Protein AF-A0A9D9MCK6-F1 (afdb_monomer_lite)

Foldseek 3Di:
DDDDDDDDDDDPDDPDPQQAAPEEFEEEEEEELLQQPLHLVVLLQQLQSLVRHHYNYDYHYYHQAALVVLVVDPVSLCVLQPLDPVRQGQEYEYEGGQQLLLVCLVPVPVSVVNLVSLLVSLVSNCVRRVNYAYEYEQHAFFPPPCSVPQVDRVSSLVSSVSSRVVSCVSNVHHYLSLRQLVVQCCVVPVVDDQDDPNRGHGDNLSSLLSSLSVSCVVPLDQGDLRRDPPPDDSVSSVVSNVSSCCVQQVVDPCRSPDLQQLLCPPPDQLFEEEEEEAPPDDPQLVLLSVVVVVLVVVVCRNVNHYYHYDPAQLVPPQPLRGQEYEYQHAADQDPNSLVNVLVCFVVFHAYEYEAHNLADDPVSPRQSSCVQSQVKHWDDKAPDFAKAKKAFPDCVDQLNVPAPRIDIFGTDIATDIPDPSVVRPQKDQGMWGDQVCPQPHDPGTDHDDTGRQWMHRNVTLYIYGNGGTHNCRPVDPSSSSSVVSSVQSSQCPGPVHGSVD

Radius of gyration: 28.47 Å; chains: 1; bounding box: 63×87×78 Å

pLDDT: mean 90.1, std 16.11, range [26.8, 98.94]

Structure (mmCIF, N/CA/C/O backbone):
data_AF-A0A9D9MCK6-F1
#
_entry.id   AF-A0A9D9MCK6-F1
#
loop_
_atom_site.group_PDB
_atom_site.id
_atom_site.type_symbol
_atom_site.label_atom_id
_atom_site.label_alt_id
_atom_site.label_comp_id
_atom_site.label_asym_id
_atom_site.label_entity_id
_atom_site.label_seq_id
_atom_site.pdbx_PDB_ins_code
_atom_site.Cartn_x
_atom_site.Cartn_y
_atom_site.Cartn_z
_atom_site.occupancy
_atom_site.B_iso_or_equiv
_atom_site.auth_seq_id
_atom_site.auth_comp_id
_atom_site.auth_asym_id
_atom_site.auth_atom_id
_atom_site.pdbx_PDB_model_num
ATOM 1 N N . MET A 1 1 ? -14.155 69.354 -13.803 1.00 40.94 1 MET A N 1
ATOM 2 C CA . MET A 1 1 ? -14.872 68.060 -13.844 1.00 40.94 1 MET A CA 1
ATOM 3 C C . MET A 1 1 ? -14.444 67.280 -15.082 1.00 40.94 1 MET A C 1
ATOM 5 O O . MET A 1 1 ? -14.839 67.640 -16.179 1.00 40.94 1 MET A O 1
ATOM 9 N N . ARG A 1 2 ? -13.626 66.236 -14.925 1.00 29.62 2 ARG A N 1
ATOM 10 C CA . ARG A 1 2 ? -13.443 65.170 -15.923 1.00 29.62 2 ARG A CA 1
ATOM 11 C C . ARG A 1 2 ? -13.415 63.855 -15.147 1.00 29.62 2 ARG A C 1
ATOM 13 O O . ARG A 1 2 ? -12.536 63.661 -14.316 1.00 29.62 2 ARG A O 1
ATOM 20 N N . ARG A 1 3 ? -14.448 63.033 -15.335 1.00 33.41 3 ARG A N 1
ATOM 21 C CA . ARG A 1 3 ? -14.571 61.690 -14.758 1.00 33.41 3 ARG A CA 1
ATOM 22 C C . ARG A 1 3 ? -13.851 60.720 -15.693 1.00 33.41 3 ARG A C 1
ATOM 24 O O . ARG A 1 3 ? -14.194 60.675 -16.869 1.00 33.41 3 ARG A O 1
ATOM 31 N N . TYR A 1 4 ? -12.888 59.965 -15.177 1.00 26.80 4 TYR A N 1
ATOM 32 C CA . TYR A 1 4 ? -12.353 58.791 -15.861 1.00 26.80 4 TYR A CA 1
ATOM 33 C C . TYR A 1 4 ? -13.128 57.567 -15.371 1.00 26.80 4 TYR A C 1
ATOM 35 O O . TYR A 1 4 ? -13.188 57.307 -14.172 1.00 26.80 4 TYR A O 1
ATOM 43 N N . VAL A 1 5 ? -13.765 56.860 -16.303 1.00 33.62 5 VAL A N 1
ATOM 44 C CA . VAL A 1 5 ? -14.380 55.547 -16.084 1.00 33.62 5 VAL A CA 1
ATOM 45 C C . VAL A 1 5 ? -13.319 54.513 -16.444 1.00 33.62 5 VAL A C 1
ATOM 47 O O . VAL A 1 5 ? -12.874 54.471 -17.588 1.00 33.62 5 VAL A O 1
ATOM 50 N N . VAL A 1 6 ? -12.887 53.714 -15.470 1.00 27.69 6 VAL A N 1
ATOM 51 C CA . VAL A 1 6 ? -12.003 52.565 -15.696 1.00 27.69 6 VAL A CA 1
ATOM 52 C C . VAL A 1 6 ? -12.886 51.338 -15.908 1.00 27.69 6 VAL A C 1
ATOM 54 O O . VAL A 1 6 ? -13.620 50.942 -15.007 1.00 27.69 6 VAL A O 1
ATOM 57 N N . PHE A 1 7 ? -12.830 50.750 -17.103 1.00 28.83 7 PHE A N 1
ATOM 58 C CA . PHE A 1 7 ? -13.370 49.419 -17.375 1.00 28.83 7 PHE A CA 1
ATOM 59 C C . PHE A 1 7 ? -12.351 48.375 -16.903 1.00 28.83 7 PHE A C 1
ATOM 61 O O . PHE A 1 7 ? -11.261 48.281 -17.465 1.00 28.83 7 PHE A O 1
ATOM 68 N N . LEU A 1 8 ? -12.699 47.589 -15.882 1.00 27.22 8 LEU A N 1
ATOM 69 C CA . LEU A 1 8 ? -11.983 46.357 -15.548 1.00 27.22 8 LEU A CA 1
ATOM 70 C C . LEU A 1 8 ? -12.552 45.218 -16.405 1.00 27.22 8 LEU A C 1
ATOM 72 O O . LEU A 1 8 ? -13.678 44.773 -16.193 1.00 27.22 8 LEU A O 1
ATOM 76 N N . LEU A 1 9 ? -11.768 44.753 -17.378 1.00 30.95 9 LEU A N 1
ATOM 77 C CA . LEU A 1 9 ? -11.987 43.472 -18.048 1.00 30.95 9 LEU A CA 1
ATOM 78 C C . LEU A 1 9 ? -11.530 42.353 -17.101 1.00 30.95 9 LEU A C 1
ATOM 80 O O . LEU A 1 9 ? -10.334 42.142 -16.909 1.00 30.95 9 LEU A O 1
ATOM 84 N N . LEU A 1 10 ? -12.485 41.642 -16.503 1.00 31.16 10 LEU A N 1
ATOM 85 C CA . LEU A 1 10 ? -12.244 40.363 -15.835 1.00 31.16 10 LEU A CA 1
ATOM 86 C C . LEU A 1 10 ? -12.053 39.290 -16.913 1.00 31.16 10 LEU A C 1
ATOM 88 O O . LEU A 1 10 ? -13.018 38.808 -17.505 1.00 31.16 10 LEU A O 1
ATOM 92 N N . ALA A 1 11 ? -10.800 38.933 -17.187 1.00 33.06 11 ALA A N 1
ATOM 93 C CA . ALA A 1 11 ? -10.482 37.725 -17.933 1.00 33.06 11 ALA A CA 1
ATOM 94 C C . ALA A 1 11 ? -10.777 36.509 -17.038 1.00 33.06 11 ALA A C 1
ATOM 96 O O . ALA A 1 11 ? -10.101 36.288 -16.035 1.00 33.06 11 ALA A O 1
ATOM 97 N N . LEU A 1 12 ? -11.804 35.735 -17.395 1.00 39.78 12 LEU A N 1
ATOM 98 C CA . LEU A 1 12 ? -12.037 34.393 -16.864 1.00 39.78 12 LEU A CA 1
ATOM 99 C C . LEU A 1 12 ? -10.892 33.488 -17.337 1.00 39.78 12 LEU A C 1
ATOM 101 O O . LEU A 1 12 ? -10.903 32.992 -18.462 1.00 39.78 12 LEU A O 1
ATOM 105 N N . LEU A 1 13 ? -9.886 33.303 -16.484 1.00 31.80 13 LEU A N 1
ATOM 106 C CA . LEU A 1 13 ? -8.924 32.216 -16.636 1.00 31.80 13 LEU A CA 1
ATOM 107 C C . LEU A 1 13 ? -9.661 30.889 -16.384 1.00 31.80 13 LEU A C 1
ATOM 109 O O . LEU A 1 13 ? -10.402 30.795 -15.401 1.00 31.80 13 LEU A O 1
ATOM 113 N N . PRO A 1 14 ? -9.491 29.866 -17.238 1.00 36.06 14 PRO A N 1
ATOM 114 C CA . PRO A 1 14 ? -10.055 28.555 -16.963 1.00 36.06 14 PRO A CA 1
ATOM 115 C C . PRO A 1 14 ? -9.406 28.010 -15.687 1.00 36.06 14 PRO A C 1
ATOM 117 O O . PRO A 1 14 ? -8.180 27.914 -15.608 1.00 36.06 14 PRO A O 1
ATOM 120 N N . LEU A 1 15 ? -10.227 27.660 -14.689 1.00 37.09 15 LEU A N 1
ATOM 121 C CA . LEU A 1 15 ? -9.783 26.822 -13.579 1.00 37.09 15 LEU A CA 1
ATOM 122 C C . LEU A 1 15 ? -9.309 25.496 -14.178 1.00 37.09 15 LEU A C 1
ATOM 124 O O . LEU A 1 15 ? -10.114 24.646 -14.558 1.00 37.09 15 LEU A O 1
ATOM 128 N N . THR A 1 16 ? -7.998 25.325 -14.285 1.00 37.22 16 THR A N 1
ATOM 129 C CA . THR A 1 16 ? -7.418 23.996 -14.411 1.00 37.22 16 THR A CA 1
ATOM 130 C C . THR A 1 16 ? -7.578 23.344 -13.047 1.00 37.22 16 THR A C 1
ATOM 132 O O . THR A 1 16 ? -7.013 23.796 -12.054 1.00 37.22 16 THR A O 1
ATOM 135 N N . ALA A 1 17 ? -8.427 22.321 -12.969 1.00 37.94 17 ALA A N 1
ATOM 136 C CA . ALA A 1 17 ? -8.434 21.433 -11.822 1.00 37.94 17 ALA A CA 1
ATOM 137 C C . ALA A 1 17 ? -7.036 20.805 -11.736 1.00 37.94 17 ALA A C 1
ATOM 139 O O . ALA A 1 17 ? -6.674 19.984 -12.577 1.00 37.94 17 ALA A O 1
ATOM 140 N N . SER A 1 18 ? -6.222 21.231 -10.771 1.00 45.53 18 SER A N 1
ATOM 141 C CA . SER A 1 18 ? -5.012 20.500 -10.415 1.00 45.53 18 SER A CA 1
ATOM 142 C C . SER A 1 18 ? -5.461 19.136 -9.899 1.00 45.53 18 SER A C 1
ATOM 144 O O . SER A 1 18 ? -6.195 19.079 -8.909 1.00 45.53 18 SER A O 1
ATOM 146 N N . ALA A 1 19 ? -5.077 18.055 -10.579 1.00 49.81 19 ALA A N 1
ATOM 147 C CA . ALA A 1 19 ? -5.312 16.704 -10.089 1.00 49.81 19 ALA A CA 1
ATOM 148 C C . ALA A 1 19 ? -4.754 16.602 -8.662 1.00 49.81 19 ALA A C 1
ATOM 150 O O . ALA A 1 19 ? -3.577 16.874 -8.423 1.00 49.81 19 ALA A O 1
ATOM 151 N N . GLN A 1 20 ? -5.616 16.285 -7.700 1.00 55.06 20 GLN A N 1
ATOM 152 C CA . GLN A 1 20 ? -5.195 16.063 -6.325 1.00 55.06 20 GLN A CA 1
ATOM 153 C C . GLN A 1 20 ? -4.347 14.788 -6.291 1.00 55.06 20 GLN A C 1
ATOM 155 O O . GLN A 1 20 ? -4.796 13.745 -6.768 1.00 55.06 20 GLN A O 1
ATOM 160 N N . MET A 1 21 ? -3.126 14.885 -5.761 1.00 73.56 21 MET A N 1
ATOM 161 C CA . MET A 1 21 ? -2.236 13.730 -5.619 1.00 73.56 21 MET A CA 1
ATOM 162 C C . MET A 1 21 ? -2.892 12.684 -4.715 1.00 73.56 21 MET A C 1
ATOM 164 O O . MET A 1 21 ? -3.336 13.006 -3.611 1.00 73.56 21 MET A O 1
ATOM 168 N N . ARG A 1 22 ? -2.982 11.448 -5.205 1.00 73.19 22 ARG A N 1
ATOM 169 C CA . ARG A 1 22 ? -3.667 10.328 -4.545 1.00 73.19 22 ARG A CA 1
ATOM 170 C C . ARG A 1 22 ? -2.738 9.541 -3.626 1.00 73.19 22 ARG A C 1
ATOM 172 O O . ARG A 1 22 ? -3.185 9.020 -2.608 1.00 73.19 22 ARG A O 1
ATOM 179 N N . ASP A 1 23 ? -1.461 9.476 -3.982 1.00 79.75 23 ASP A N 1
ATOM 180 C CA . ASP A 1 23 ? -0.421 8.749 -3.265 1.00 79.75 23 ASP A CA 1
ATOM 181 C C . ASP A 1 23 ? 0.954 9.419 -3.434 1.00 79.75 23 ASP A C 1
ATOM 183 O O . ASP A 1 23 ? 1.121 10.416 -4.144 1.00 79.75 23 ASP A O 1
ATOM 187 N N . THR A 1 24 ? 1.953 8.905 -2.719 1.00 86.94 24 THR A N 1
ATOM 188 C CA . THR A 1 24 ? 3.355 9.284 -2.895 1.00 86.94 24 THR A CA 1
ATOM 189 C C . THR A 1 24 ? 4.223 8.038 -2.809 1.00 86.94 24 THR A C 1
ATOM 191 O O . THR A 1 24 ? 4.106 7.294 -1.841 1.00 86.94 24 THR A O 1
ATOM 194 N N . LEU A 1 25 ? 5.101 7.835 -3.796 1.00 90.25 25 LEU A N 1
ATOM 195 C CA . LEU A 1 25 ? 6.122 6.788 -3.778 1.00 90.25 25 LEU A CA 1
ATOM 196 C C . LEU A 1 25 ? 7.523 7.387 -3.732 1.00 90.25 25 LEU A C 1
ATOM 198 O O . LEU A 1 25 ? 7.859 8.312 -4.472 1.00 90.25 25 LEU A O 1
ATOM 202 N N . ARG A 1 26 ? 8.377 6.796 -2.909 1.00 91.31 26 ARG A N 1
ATOM 203 C CA . ARG A 1 26 ? 9.804 7.079 -2.842 1.00 91.31 26 ARG A CA 1
ATOM 204 C C . ARG A 1 26 ? 10.546 6.074 -3.704 1.00 91.31 26 ARG A C 1
ATOM 206 O O . ARG A 1 26 ? 10.515 4.872 -3.441 1.00 91.31 26 ARG A O 1
ATOM 213 N N . VAL A 1 27 ? 11.225 6.558 -4.738 1.00 95.81 27 VAL A N 1
ATOM 214 C CA . VAL A 1 27 ? 11.853 5.703 -5.749 1.00 95.81 27 VAL A CA 1
ATOM 215 C C . VAL A 1 27 ? 13.349 5.973 -5.808 1.00 95.81 27 VAL A C 1
ATOM 217 O O . VAL A 1 27 ? 13.765 7.117 -5.978 1.00 95.81 27 VAL A O 1
ATOM 220 N N . LEU A 1 28 ? 14.159 4.918 -5.705 1.00 96.12 28 LEU A N 1
ATOM 221 C CA . LEU A 1 28 ? 15.598 4.977 -5.964 1.00 96.12 28 LEU A CA 1
ATOM 222 C C . LEU A 1 28 ? 15.906 4.389 -7.340 1.00 96.12 28 LEU A C 1
ATOM 224 O O . LEU A 1 28 ? 15.483 3.283 -7.662 1.00 96.12 28 LEU A O 1
ATOM 228 N N . CYS A 1 29 ? 16.695 5.092 -8.139 1.00 97.06 29 CYS A N 1
ATOM 229 C CA . CYS A 1 29 ? 17.165 4.599 -9.427 1.00 97.06 29 CYS A CA 1
ATOM 230 C C . CYS A 1 29 ? 18.693 4.570 -9.448 1.00 97.06 29 CYS A C 1
ATOM 232 O O . CYS A 1 29 ? 19.344 5.583 -9.193 1.00 97.06 29 CYS A O 1
ATOM 234 N N . ILE A 1 30 ? 19.272 3.411 -9.762 1.00 97.75 30 ILE A N 1
ATOM 235 C CA . ILE A 1 30 ? 20.720 3.205 -9.862 1.00 97.75 30 ILE A CA 1
ATOM 236 C C . ILE A 1 30 ? 21.035 2.691 -11.262 1.00 97.75 30 ILE A C 1
ATOM 238 O O . ILE A 1 30 ? 20.513 1.655 -11.679 1.00 97.75 30 ILE A O 1
ATOM 242 N N . GLY A 1 31 ? 21.914 3.391 -11.977 1.00 96.94 31 GLY A N 1
ATOM 243 C CA . GLY A 1 31 ? 22.285 2.987 -13.326 1.00 96.94 31 GLY A CA 1
ATOM 244 C C . GLY A 1 31 ? 23.252 3.931 -14.027 1.00 96.94 31 GLY A C 1
ATOM 245 O O . GLY A 1 31 ? 24.034 4.660 -13.419 1.00 96.94 31 GLY A O 1
ATOM 246 N N . ASN A 1 32 ? 23.202 3.913 -15.353 1.00 96.62 32 ASN A N 1
ATOM 247 C CA . ASN A 1 32 ? 24.118 4.631 -16.232 1.00 96.62 32 ASN A CA 1
ATOM 248 C C . ASN A 1 32 ? 23.370 5.369 -17.358 1.00 96.62 32 ASN A C 1
ATOM 250 O O . ASN A 1 32 ? 22.208 5.734 -17.209 1.00 96.62 32 ASN A O 1
ATOM 254 N N . SER A 1 33 ? 24.023 5.643 -18.488 1.00 95.44 33 SER A N 1
ATOM 255 C CA . SER A 1 33 ? 23.437 6.410 -19.598 1.00 95.44 33 SER A CA 1
ATOM 256 C C . SER A 1 33 ? 22.155 5.791 -20.173 1.00 95.44 33 SER A C 1
ATOM 258 O O . SER A 1 33 ? 21.271 6.522 -20.603 1.00 95.44 33 SER A O 1
ATOM 260 N N . PHE A 1 34 ? 21.975 4.472 -20.074 1.00 96.19 34 PHE A N 1
ATOM 261 C CA . PHE A 1 34 ? 20.730 3.779 -20.457 1.00 96.19 34 PHE A CA 1
ATOM 262 C C . PHE A 1 34 ? 19.571 4.025 -19.471 1.00 96.19 34 PHE A C 1
ATOM 264 O O . PHE A 1 34 ? 18.443 3.581 -19.677 1.00 96.19 34 PHE A O 1
ATOM 271 N N . THR A 1 35 ? 19.858 4.742 -18.390 1.00 91.25 35 THR A N 1
ATOM 272 C CA . THR A 1 35 ? 18.919 5.112 -17.337 1.00 91.25 35 THR A CA 1
ATOM 273 C C . THR A 1 35 ? 18.595 6.606 -17.410 1.00 91.25 35 THR A C 1
ATOM 275 O O . THR A 1 35 ? 17.425 6.965 -17.440 1.00 91.25 35 THR A O 1
ATOM 278 N N . TYR A 1 36 ? 19.593 7.493 -17.544 1.00 90.69 36 TYR A N 1
ATOM 279 C CA . TYR A 1 36 ? 19.364 8.947 -17.439 1.00 90.69 36 TYR A CA 1
ATOM 280 C C . TYR A 1 36 ? 19.294 9.738 -18.752 1.00 90.69 36 TYR A C 1
ATOM 282 O O . TYR A 1 36 ? 18.823 10.876 -18.727 1.00 90.69 36 TYR A O 1
ATOM 290 N N . VAL A 1 37 ? 19.782 9.204 -19.881 1.00 92.62 37 VAL A N 1
ATOM 291 C CA . VAL A 1 37 ? 19.777 9.949 -21.158 1.00 92.62 37 VAL A CA 1
ATOM 292 C C . VAL A 1 37 ? 18.345 10.330 -21.545 1.00 92.62 37 VAL A C 1
ATOM 294 O O . VAL A 1 37 ? 17.400 9.578 -21.295 1.00 92.62 37 VAL A O 1
ATOM 297 N N . CYS A 1 38 ? 18.184 11.535 -22.101 1.00 93.31 38 CYS A N 1
ATOM 298 C CA . CYS A 1 38 ? 16.886 12.142 -22.411 1.00 93.31 38 CYS A CA 1
ATOM 299 C C . CYS A 1 38 ? 15.930 12.171 -21.203 1.00 93.31 38 CYS A C 1
ATOM 301 O O . CYS A 1 38 ? 14.724 11.972 -21.352 1.00 93.31 38 CYS A O 1
ATOM 303 N N . GLU A 1 39 ? 16.476 12.380 -20.000 1.00 89.81 39 GLU A N 1
ATOM 304 C CA . GLU A 1 39 ? 15.732 12.623 -18.757 1.00 89.81 39 GLU A CA 1
ATOM 305 C C . GLU A 1 39 ? 14.646 11.571 -18.469 1.00 89.81 39 GLU A C 1
ATOM 307 O O . GLU A 1 39 ? 13.551 11.899 -18.011 1.00 89.81 39 GLU A O 1
ATOM 312 N N . ALA A 1 40 ? 14.920 10.289 -18.742 1.00 90.56 40 ALA A N 1
ATOM 313 C CA . ALA A 1 40 ? 13.900 9.236 -18.671 1.00 90.56 40 ALA A CA 1
ATOM 314 C C . ALA A 1 40 ? 13.177 9.168 -17.311 1.00 90.56 40 ALA A C 1
ATOM 316 O O . ALA A 1 40 ? 11.973 8.926 -17.254 1.00 90.56 40 ALA A O 1
ATOM 317 N N . HIS A 1 41 ? 13.886 9.436 -16.213 1.00 89.00 41 HIS A N 1
ATOM 318 C CA . HIS A 1 41 ? 13.288 9.459 -14.877 1.00 89.00 41 HIS A CA 1
ATOM 319 C C . HIS A 1 41 ? 12.463 10.710 -14.594 1.00 89.00 41 HIS A C 1
ATOM 321 O O . HIS A 1 41 ? 11.477 10.605 -13.873 1.00 89.00 41 HIS A O 1
ATOM 327 N N . GLN A 1 42 ? 12.800 11.858 -15.188 1.00 90.88 42 GLN A N 1
ATOM 328 C CA . GLN A 1 42 ? 11.928 13.030 -15.110 1.00 90.88 42 GLN A CA 1
ATOM 329 C C . GLN A 1 42 ? 10.635 12.771 -15.884 1.00 90.88 42 GLN A C 1
ATOM 331 O O . GLN A 1 42 ? 9.555 13.025 -15.367 1.00 90.88 42 GLN A O 1
ATOM 336 N N . LYS A 1 43 ? 10.724 12.139 -17.063 1.00 96.19 43 LYS A N 1
ATOM 337 C CA . LYS A 1 43 ? 9.540 11.720 -17.826 1.00 96.19 43 LYS A CA 1
ATOM 338 C C . LYS A 1 43 ? 8.641 10.769 -17.026 1.00 96.19 43 LYS A C 1
ATOM 340 O O . LYS A 1 43 ? 7.426 10.883 -17.119 1.00 96.19 43 LYS A O 1
ATOM 345 N N . LEU A 1 44 ? 9.212 9.874 -16.212 1.00 96.94 44 LEU A N 1
ATOM 346 C CA . LEU A 1 44 ? 8.449 9.034 -15.277 1.00 96.94 44 LEU A CA 1
ATOM 347 C C . LEU A 1 44 ? 7.729 9.868 -14.205 1.00 96.94 44 LEU A C 1
ATOM 349 O O . LEU A 1 44 ? 6.554 9.621 -13.950 1.00 96.94 44 LEU A O 1
ATOM 353 N N . VAL A 1 45 ? 8.411 10.845 -13.599 1.00 95.12 45 VAL A N 1
ATOM 354 C CA . VAL A 1 45 ? 7.815 11.753 -12.601 1.00 95.12 45 VAL A CA 1
ATOM 355 C C . VAL A 1 45 ? 6.670 12.560 -13.217 1.00 95.12 45 VAL A C 1
ATOM 357 O O . VAL A 1 45 ? 5.589 12.616 -12.639 1.00 95.12 45 VAL A O 1
ATOM 360 N N . ASP A 1 46 ? 6.871 13.125 -14.407 1.00 93.19 46 ASP A N 1
ATOM 361 C CA . ASP A 1 46 ? 5.863 13.930 -15.105 1.00 93.19 46 ASP A CA 1
ATOM 362 C C . ASP A 1 46 ? 4.643 13.092 -15.507 1.00 93.19 46 ASP A C 1
ATOM 364 O O . ASP A 1 46 ? 3.499 13.530 -15.368 1.00 93.19 46 ASP A O 1
ATOM 368 N N . LEU A 1 47 ? 4.884 11.868 -15.988 1.00 94.75 47 LEU A N 1
ATOM 369 C CA . LEU A 1 47 ? 3.833 10.921 -16.347 1.00 94.75 47 LEU A CA 1
ATOM 370 C C . LEU A 1 47 ? 3.018 10.527 -15.111 1.00 94.75 47 LEU A C 1
ATOM 372 O O . LEU A 1 47 ? 1.795 10.632 -15.137 1.00 94.75 47 LEU A O 1
ATOM 376 N N . ALA A 1 48 ? 3.685 10.177 -14.009 1.00 93.62 48 ALA A N 1
ATOM 377 C CA . ALA A 1 48 ? 3.033 9.855 -12.743 1.00 93.62 48 ALA A CA 1
ATOM 378 C C . ALA A 1 48 ? 2.195 11.027 -12.208 1.00 93.62 48 ALA A C 1
ATOM 380 O O . ALA A 1 48 ? 1.027 10.840 -11.868 1.00 93.62 48 ALA A O 1
ATOM 381 N N . ALA A 1 49 ? 2.745 12.245 -12.227 1.00 91.44 49 ALA A N 1
ATOM 382 C CA . ALA A 1 49 ? 2.042 13.452 -11.802 1.00 91.44 49 ALA A CA 1
ATOM 383 C C . ALA A 1 49 ? 0.790 13.725 -12.644 1.00 91.44 49 ALA A C 1
ATOM 385 O O . ALA A 1 49 ? -0.247 14.110 -12.101 1.00 91.44 49 ALA A O 1
ATOM 386 N N . SER A 1 50 ? 0.852 13.490 -13.959 1.00 92.62 50 SER A N 1
ATOM 387 C CA . SER A 1 50 ? -0.310 13.666 -14.838 1.00 92.62 50 SER A CA 1
ATOM 388 C C . SER A 1 50 ? -1.450 12.687 -14.552 1.00 92.62 50 SER A C 1
ATOM 390 O O . SER A 1 50 ? -2.611 13.037 -14.751 1.00 92.62 50 SER A O 1
ATOM 392 N N . GLU A 1 51 ? -1.119 11.520 -14.003 1.00 90.12 51 GLU A N 1
ATOM 393 C CA . GLU A 1 51 ? -2.070 10.473 -13.622 1.00 90.12 51 GLU A CA 1
ATOM 394 C C . GLU A 1 51 ? -2.514 10.588 -12.147 1.00 90.12 51 GLU A C 1
ATOM 396 O O . GLU A 1 51 ? -3.314 9.794 -11.660 1.00 90.12 51 GLU A O 1
ATOM 401 N N . GLY A 1 52 ? -2.053 11.620 -11.428 1.00 86.75 52 GLY A N 1
ATOM 402 C CA . GLY A 1 52 ? -2.458 11.893 -10.048 1.00 86.75 52 GLY A CA 1
ATOM 403 C C . GLY A 1 52 ? -1.575 11.251 -8.976 1.00 86.75 52 GLY A C 1
ATOM 404 O O . GLY A 1 52 ? -2.000 11.188 -7.823 1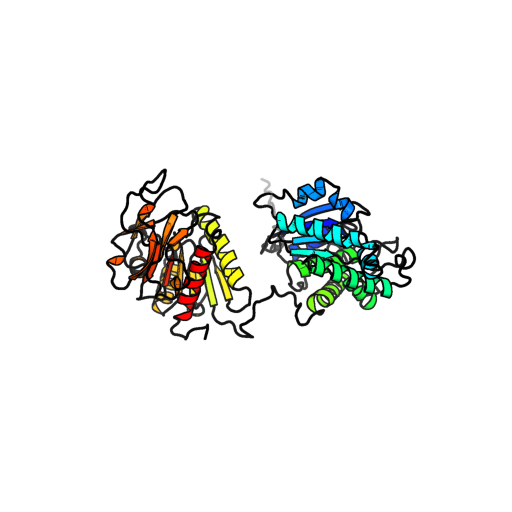.00 86.75 52 GLY A O 1
ATOM 405 N N . HIS A 1 53 ? -0.367 10.807 -9.320 1.00 88.94 53 HIS A N 1
ATOM 406 C CA . HIS A 1 53 ? 0.591 10.213 -8.385 1.00 88.94 53 HIS A CA 1
ATOM 407 C C . HIS A 1 53 ? 1.798 11.119 -8.157 1.00 88.94 53 HIS A C 1
ATOM 409 O O . HIS A 1 53 ? 2.255 11.813 -9.064 1.00 88.94 53 HIS A O 1
ATOM 415 N N . HIS A 1 54 ? 2.384 11.066 -6.963 1.00 89.50 54 HIS A N 1
ATOM 416 C CA . HIS A 1 54 ? 3.605 11.808 -6.660 1.00 89.50 54 HIS A CA 1
ATOM 417 C C . HIS A 1 54 ? 4.802 10.861 -6.493 1.00 89.50 54 HIS A C 1
ATOM 419 O O . HIS A 1 54 ? 4.717 9.855 -5.791 1.00 89.50 54 HIS A O 1
ATOM 425 N N . ILE A 1 55 ? 5.939 11.179 -7.123 1.00 91.19 55 ILE A N 1
ATOM 426 C CA . ILE A 1 55 ? 7.190 10.422 -6.969 1.00 91.19 55 ILE A CA 1
ATOM 427 C C . ILE A 1 55 ? 8.258 11.313 -6.344 1.00 91.19 55 ILE A C 1
ATOM 429 O O . ILE A 1 55 ? 8.665 12.316 -6.926 1.00 91.19 55 ILE A O 1
ATOM 433 N N . VAL A 1 56 ? 8.784 10.884 -5.199 1.00 89.88 56 VAL A N 1
ATOM 434 C CA . VAL A 1 56 ? 10.013 11.425 -4.616 1.00 89.88 56 VAL A CA 1
ATOM 435 C C . VAL A 1 56 ? 11.183 10.586 -5.129 1.00 89.88 56 VAL A C 1
ATOM 437 O O . VAL A 1 56 ? 11.391 9.453 -4.693 1.00 89.88 56 VAL A O 1
ATOM 440 N N . MET A 1 57 ? 11.927 11.126 -6.094 1.00 91.50 57 MET A N 1
ATOM 441 C CA . MET A 1 57 ? 13.002 10.412 -6.790 1.00 91.50 57 MET A CA 1
ATOM 442 C C . MET A 1 57 ? 14.373 10.662 -6.147 1.00 91.50 57 MET A C 1
ATOM 444 O O . MET A 1 57 ? 14.780 11.807 -5.961 1.00 91.50 57 MET A O 1
ATOM 448 N N . ASN A 1 58 ? 15.131 9.592 -5.908 1.00 92.06 58 ASN A N 1
ATOM 449 C CA . ASN A 1 58 ? 16.577 9.624 -5.688 1.00 92.06 58 ASN A CA 1
ATOM 450 C C . ASN A 1 58 ? 17.266 8.867 -6.831 1.00 92.06 58 ASN A C 1
ATOM 452 O O . ASN A 1 58 ? 16.821 7.800 -7.248 1.00 92.06 58 ASN A O 1
ATOM 456 N N . ALA A 1 59 ? 18.349 9.422 -7.356 1.00 92.25 59 ALA A N 1
ATOM 457 C CA . ALA A 1 59 ? 18.995 8.945 -8.565 1.00 92.25 59 ALA A CA 1
ATOM 458 C C . ALA A 1 59 ? 20.514 8.874 -8.394 1.00 92.25 59 ALA A C 1
ATOM 460 O O . ALA A 1 59 ? 21.154 9.864 -8.044 1.00 92.25 59 ALA A O 1
ATOM 461 N N . GLN A 1 60 ? 21.099 7.716 -8.695 1.00 95.81 60 GLN A N 1
ATOM 462 C CA . GLN A 1 60 ? 22.540 7.474 -8.668 1.00 95.81 60 GLN A CA 1
ATOM 463 C C . GLN A 1 60 ? 23.005 7.013 -10.046 1.00 95.81 60 GLN A C 1
ATOM 465 O O . GLN A 1 60 ? 22.989 5.823 -10.370 1.00 95.81 60 GLN A O 1
ATOM 470 N N . TYR A 1 61 ? 23.420 7.980 -10.863 1.00 93.44 61 TYR A N 1
ATOM 471 C CA . TYR A 1 61 ? 23.744 7.762 -12.266 1.00 93.44 61 TYR A CA 1
ATOM 472 C C . TYR A 1 61 ? 25.199 8.053 -12.585 1.00 93.44 61 TYR A C 1
ATOM 474 O O . TYR A 1 61 ? 25.687 9.147 -12.310 1.00 93.44 61 TYR A O 1
ATOM 482 N N . VAL A 1 62 ? 25.877 7.103 -13.232 1.00 94.25 62 VAL A N 1
ATOM 483 C CA . VAL A 1 62 ? 27.222 7.334 -13.773 1.00 94.25 62 VAL A CA 1
ATOM 484 C C . VAL A 1 62 ? 27.380 6.630 -15.119 1.00 94.25 62 VAL A C 1
ATOM 486 O O . VAL A 1 62 ? 27.118 5.437 -15.255 1.00 94.25 62 VAL A O 1
ATOM 489 N N . GLY A 1 63 ? 27.806 7.368 -16.147 1.00 94.31 63 GLY A N 1
ATOM 490 C CA . GLY A 1 63 ? 27.961 6.844 -17.507 1.00 94.31 63 GLY A CA 1
ATOM 491 C C . GLY A 1 63 ? 28.828 5.577 -17.571 1.00 94.31 63 GLY A C 1
ATOM 492 O O . GLY A 1 63 ? 29.915 5.514 -16.999 1.00 94.31 63 GLY A O 1
ATOM 493 N N . GLY A 1 64 ? 28.338 4.548 -18.270 1.00 93.31 64 GLY A N 1
ATOM 494 C CA . GLY A 1 64 ? 29.034 3.269 -18.460 1.00 93.31 64 GLY A CA 1
ATOM 495 C C . GLY A 1 64 ? 29.217 2.395 -17.211 1.00 93.31 64 GLY A C 1
ATOM 496 O O . GLY A 1 64 ? 29.943 1.403 -17.286 1.00 93.31 64 GLY A O 1
ATOM 497 N N . PHE A 1 65 ? 28.612 2.733 -16.069 1.00 97.25 65 PHE A N 1
ATOM 498 C CA . PHE A 1 65 ? 28.785 1.948 -14.847 1.00 97.25 65 PHE A CA 1
ATOM 499 C C . PHE A 1 65 ? 28.118 0.574 -14.907 1.00 97.25 65 PHE A C 1
ATOM 501 O O . PHE A 1 65 ? 27.055 0.385 -15.496 1.00 97.25 65 PHE A O 1
ATOM 508 N N . THR A 1 66 ? 28.776 -0.380 -14.253 1.00 98.38 66 THR A N 1
ATOM 509 C CA . THR A 1 66 ? 28.234 -1.696 -13.917 1.00 98.38 66 THR A CA 1
ATOM 510 C C . THR A 1 66 ? 27.753 -1.697 -12.466 1.00 98.38 66 THR A C 1
ATOM 512 O O . THR A 1 66 ? 28.131 -0.816 -11.689 1.00 98.38 66 THR A O 1
ATOM 515 N N . PHE A 1 67 ? 26.997 -2.718 -12.059 1.00 98.31 67 PHE A N 1
ATOM 516 C CA . PHE A 1 67 ? 26.648 -2.927 -10.648 1.00 98.31 67 PHE A CA 1
ATOM 517 C C . PHE A 1 67 ? 27.877 -2.962 -9.728 1.00 98.31 67 PHE A C 1
ATOM 519 O O . PHE A 1 67 ? 27.916 -2.216 -8.753 1.00 98.31 67 PHE A O 1
ATOM 526 N N . GLY A 1 68 ? 28.925 -3.713 -10.081 1.00 98.12 68 GLY A N 1
ATOM 527 C CA . GLY A 1 68 ? 30.171 -3.741 -9.309 1.00 98.12 68 GLY A CA 1
ATOM 528 C C . GLY A 1 68 ? 30.841 -2.375 -9.135 1.00 98.12 68 GLY A C 1
ATOM 529 O O . GLY A 1 68 ? 31.426 -2.112 -8.090 1.00 98.12 68 GLY A O 1
ATOM 530 N N . ARG A 1 69 ? 30.719 -1.458 -10.107 1.00 98.31 69 ARG A N 1
ATOM 531 C CA . ARG A 1 69 ? 31.233 -0.083 -9.955 1.00 98.31 69 ARG A CA 1
ATOM 532 C C . ARG A 1 69 ? 30.364 0.770 -9.034 1.00 98.31 69 ARG A C 1
ATOM 534 O O . ARG A 1 69 ? 30.898 1.578 -8.284 1.00 98.31 69 ARG A O 1
ATOM 541 N N . HIS A 1 70 ? 29.047 0.577 -9.053 1.00 98.31 70 HIS A N 1
ATOM 542 C CA . HIS A 1 70 ? 28.147 1.211 -8.086 1.00 98.31 70 HIS A CA 1
ATOM 543 C C . HIS A 1 70 ? 28.408 0.736 -6.652 1.00 98.31 70 HIS A C 1
ATOM 545 O O . HIS A 1 70 ? 28.382 1.549 -5.735 1.00 98.31 70 HIS A O 1
ATOM 551 N N . LEU A 1 71 ? 28.745 -0.543 -6.466 1.00 98.12 71 LEU A N 1
ATOM 552 C CA . LEU A 1 71 ? 29.135 -1.102 -5.165 1.00 98.12 71 LEU A CA 1
ATOM 553 C C . LEU A 1 71 ? 30.452 -0.539 -4.612 1.00 98.12 71 LEU A C 1
ATOM 555 O O . LEU A 1 71 ? 30.733 -0.705 -3.432 1.00 98.12 71 LEU A O 1
ATOM 559 N N . GLN A 1 72 ? 31.252 0.132 -5.441 1.00 97.69 72 GLN A N 1
ATOM 560 C CA . GLN A 1 72 ? 32.492 0.800 -5.029 1.00 97.69 72 GLN A CA 1
ATOM 561 C C . GLN A 1 72 ? 32.301 2.303 -4.781 1.00 97.69 72 GLN A C 1
ATOM 563 O O . GLN A 1 72 ? 33.273 2.997 -4.491 1.00 97.69 72 GLN A O 1
ATOM 568 N N . ARG A 1 73 ? 31.080 2.829 -4.945 1.00 97.12 73 ARG A N 1
ATOM 569 C CA . ARG A 1 73 ? 30.804 4.264 -4.887 1.00 97.12 73 ARG A CA 1
ATOM 570 C C . ARG A 1 73 ? 30.041 4.628 -3.619 1.00 97.12 73 ARG A C 1
ATOM 572 O O . ARG A 1 73 ? 28.864 4.284 -3.483 1.00 97.12 73 ARG A O 1
ATOM 579 N N . ASP A 1 74 ? 30.680 5.413 -2.758 1.00 96.38 74 ASP A N 1
ATOM 580 C CA . ASP A 1 74 ? 30.123 5.851 -1.476 1.00 96.38 74 ASP A CA 1
ATOM 581 C C . ASP A 1 74 ? 28.761 6.527 -1.622 1.00 96.38 74 ASP A C 1
ATOM 583 O O . ASP A 1 74 ? 27.867 6.269 -0.831 1.00 96.38 74 ASP A O 1
ATOM 587 N N . GLU A 1 75 ? 28.539 7.361 -2.636 1.00 94.06 75 GLU A N 1
ATOM 588 C CA . GLU A 1 75 ? 27.246 8.030 -2.802 1.00 94.06 75 GLU A CA 1
ATOM 589 C C . GLU A 1 75 ? 26.131 7.054 -3.188 1.00 94.06 75 GLU A C 1
ATOM 591 O O . GLU A 1 75 ? 24.985 7.254 -2.794 1.00 94.06 75 GLU A O 1
ATOM 596 N N . THR A 1 76 ? 26.457 5.976 -3.914 1.00 96.44 76 THR A N 1
ATOM 597 C CA . THR A 1 76 ? 25.462 4.937 -4.218 1.00 96.44 76 THR A CA 1
ATOM 598 C C . THR A 1 76 ? 25.136 4.123 -2.972 1.00 96.44 76 THR A C 1
ATOM 600 O O . THR A 1 76 ? 23.963 3.902 -2.683 1.00 96.44 76 THR A O 1
ATOM 603 N N . LEU A 1 77 ? 26.155 3.738 -2.199 1.00 96.25 77 LEU A N 1
ATOM 604 C CA . LEU A 1 77 ? 25.961 3.010 -0.946 1.00 96.25 77 LEU A CA 1
ATOM 605 C C . LEU A 1 77 ? 25.234 3.862 0.100 1.00 96.25 77 LEU A C 1
ATOM 607 O O . LEU A 1 77 ? 24.265 3.403 0.687 1.00 96.25 77 LEU A O 1
ATOM 611 N N . ASN A 1 78 ? 25.609 5.130 0.269 1.00 93.81 78 ASN A N 1
ATOM 612 C CA . ASN A 1 78 ? 24.939 6.051 1.187 1.00 93.81 78 ASN A CA 1
ATOM 613 C C . ASN A 1 78 ? 23.467 6.261 0.813 1.00 93.81 78 ASN A C 1
ATOM 615 O O . ASN A 1 78 ? 22.627 6.300 1.710 1.00 93.81 78 ASN A O 1
ATOM 619 N N . ALA A 1 79 ? 23.142 6.349 -0.484 1.00 93.56 79 ALA A N 1
ATOM 620 C CA . ALA A 1 79 ? 21.754 6.438 -0.930 1.00 93.56 79 ALA A CA 1
ATOM 621 C C . ALA A 1 79 ? 20.939 5.195 -0.534 1.00 93.56 79 ALA A C 1
ATOM 623 O O . ALA A 1 79 ? 19.777 5.343 -0.180 1.00 93.56 79 ALA A O 1
ATOM 624 N N . ILE A 1 80 ? 21.535 3.996 -0.553 1.00 94.81 80 ILE A N 1
ATOM 625 C CA . ILE A 1 80 ? 20.864 2.746 -0.157 1.00 94.81 80 ILE A CA 1
ATOM 626 C C . ILE A 1 80 ? 20.790 2.596 1.370 1.00 94.81 80 ILE A C 1
ATOM 628 O O . ILE A 1 80 ? 19.759 2.196 1.898 1.00 94.81 80 ILE A O 1
ATOM 632 N N . GLU A 1 81 ? 21.888 2.868 2.075 1.00 92.88 81 GLU A N 1
ATOM 633 C CA . GLU A 1 81 ? 22.103 2.450 3.469 1.00 92.88 81 GLU A CA 1
ATOM 634 C C . GLU A 1 81 ? 21.675 3.486 4.502 1.00 92.88 81 GLU A C 1
ATOM 636 O O . GLU A 1 81 ? 21.497 3.174 5.680 1.00 92.88 81 GLU A O 1
ATOM 641 N N . ARG A 1 82 ? 21.546 4.744 4.084 1.00 82.31 82 ARG A N 1
ATOM 642 C CA . ARG A 1 82 ? 21.210 5.852 4.978 1.00 82.31 82 ARG A CA 1
ATOM 643 C C . ARG A 1 82 ? 20.040 6.666 4.442 1.00 82.31 82 ARG A C 1
ATOM 645 O O . ARG A 1 82 ? 20.164 7.889 4.395 1.00 82.31 82 ARG A O 1
ATOM 652 N N . PRO A 1 83 ? 18.913 6.040 4.045 1.00 67.50 83 PRO A N 1
ATOM 653 C CA . PRO A 1 83 ? 17.795 6.818 3.550 1.00 67.50 83 PRO A CA 1
ATOM 654 C C . PRO A 1 83 ? 17.292 7.782 4.636 1.00 67.50 83 PRO A C 1
ATOM 656 O O . PRO A 1 83 ? 17.066 8.942 4.330 1.00 67.50 83 PRO A O 1
ATOM 659 N N . GLY A 1 84 ? 17.226 7.343 5.901 1.00 60.19 84 GLY A N 1
ATOM 660 C CA . GLY A 1 84 ? 16.527 8.016 7.006 1.00 60.19 84 GLY A CA 1
ATOM 661 C C . GLY A 1 84 ? 15.288 7.193 7.417 1.00 60.19 84 GLY A C 1
ATOM 662 O O . GLY A 1 84 ? 14.755 6.465 6.579 1.00 60.19 84 GLY A O 1
ATOM 663 N N . PRO A 1 85 ? 14.815 7.222 8.682 1.00 52.09 85 PRO A N 1
ATOM 664 C CA . PRO A 1 85 ? 13.714 6.353 9.131 1.00 52.09 85 PRO A CA 1
ATOM 665 C C . PRO A 1 85 ? 12.385 6.564 8.388 1.00 52.09 85 PRO A C 1
ATOM 667 O O . PRO A 1 85 ? 11.628 5.615 8.218 1.00 52.09 85 PRO A O 1
ATOM 670 N N . GLN A 1 86 ? 12.118 7.787 7.918 1.00 58.59 86 GLN A N 1
ATOM 671 C CA . GLN A 1 86 ? 10.942 8.130 7.098 1.00 58.59 86 GLN A CA 1
ATOM 672 C C . GLN A 1 86 ? 11.243 8.127 5.592 1.00 58.59 86 GLN A C 1
ATOM 674 O O . GLN A 1 86 ? 10.425 8.552 4.778 1.00 58.59 86 GLN A O 1
ATOM 679 N N . ASP A 1 87 ? 12.438 7.675 5.216 1.00 68.88 87 ASP A N 1
ATOM 680 C CA . ASP A 1 87 ? 12.983 7.894 3.888 1.00 68.88 87 ASP A CA 1
ATOM 681 C C . ASP A 1 87 ? 13.243 6.608 3.097 1.00 68.88 87 ASP A C 1
ATOM 683 O O . ASP A 1 87 ? 13.713 6.689 1.956 1.00 68.88 87 ASP A O 1
ATOM 687 N N . ALA A 1 88 ? 12.936 5.444 3.684 1.00 84.81 88 ALA A N 1
ATOM 688 C CA . ALA A 1 88 ? 13.023 4.148 3.019 1.00 84.81 88 ALA A CA 1
ATOM 689 C C . ALA A 1 88 ? 12.268 4.165 1.680 1.00 84.81 88 ALA A C 1
ATOM 691 O O . ALA A 1 88 ? 11.238 4.824 1.538 1.00 84.81 88 ALA A O 1
ATOM 692 N N . PHE A 1 89 ? 12.802 3.461 0.684 1.00 92.81 89 PHE A N 1
ATOM 693 C CA . PHE A 1 89 ? 12.224 3.463 -0.657 1.00 92.81 89 PHE A CA 1
ATOM 694 C C . PHE A 1 89 ? 11.087 2.450 -0.783 1.00 92.81 89 PHE A C 1
ATOM 696 O O . PHE A 1 89 ? 11.185 1.327 -0.291 1.00 92.81 89 PHE A O 1
ATOM 703 N N . ASP A 1 90 ? 10.050 2.818 -1.529 1.00 92.81 90 ASP A N 1
ATOM 704 C CA . ASP A 1 90 ? 8.950 1.927 -1.910 1.00 92.81 90 ASP A CA 1
ATOM 705 C C . ASP A 1 90 ? 9.307 1.091 -3.146 1.00 92.81 90 ASP A C 1
ATOM 707 O O . ASP A 1 90 ? 8.808 -0.024 -3.344 1.00 92.81 90 ASP A O 1
ATOM 711 N N . ALA A 1 91 ? 10.186 1.623 -3.998 1.00 96.31 91 ALA A N 1
ATOM 712 C CA . ALA A 1 91 ? 10.673 0.947 -5.189 1.00 96.31 91 ALA A CA 1
ATOM 713 C C . ALA A 1 91 ? 12.124 1.311 -5.518 1.00 96.31 91 ALA A C 1
ATOM 715 O O . ALA A 1 91 ? 12.552 2.452 -5.342 1.00 96.31 91 ALA A O 1
ATOM 716 N N . VAL A 1 92 ? 12.868 0.340 -6.052 1.00 97.81 92 VAL A N 1
ATOM 717 C CA . VAL A 1 92 ? 14.239 0.537 -6.528 1.00 97.81 92 VAL A CA 1
ATOM 718 C C . VAL A 1 92 ? 14.410 -0.039 -7.930 1.00 97.81 92 VAL A C 1
ATOM 720 O O . VAL A 1 92 ? 14.210 -1.236 -8.127 1.00 97.81 92 VAL A O 1
ATOM 723 N N . PHE A 1 93 ? 14.822 0.791 -8.889 1.00 98.25 93 PHE A N 1
ATOM 724 C CA . PHE A 1 93 ? 15.214 0.366 -10.234 1.00 98.25 93 PHE A CA 1
ATOM 725 C C . PHE A 1 93 ? 16.735 0.226 -10.323 1.00 98.25 93 PHE A C 1
ATOM 727 O O . PHE A 1 93 ? 17.476 1.163 -10.022 1.00 98.25 93 PHE A O 1
ATOM 734 N N . LEU A 1 94 ? 17.196 -0.952 -10.740 1.00 98.25 94 LEU A N 1
ATOM 735 C CA . LEU A 1 94 ? 18.607 -1.289 -10.894 1.00 98.25 94 LEU A CA 1
ATOM 736 C C . LEU A 1 94 ? 18.899 -1.630 -12.355 1.00 98.25 94 LEU A C 1
ATOM 738 O O . LEU A 1 94 ? 18.404 -2.629 -12.883 1.00 98.25 94 LEU A O 1
ATOM 742 N N . GLN A 1 95 ? 19.760 -0.840 -12.987 1.00 96.81 95 GLN A N 1
ATOM 743 C CA . GLN A 1 95 ? 20.193 -1.043 -14.364 1.00 96.81 95 GLN A CA 1
ATOM 744 C C . GLN A 1 95 ? 21.699 -1.285 -14.447 1.00 96.81 95 GLN A C 1
ATOM 746 O O . GLN A 1 95 ? 22.507 -0.446 -14.052 1.00 96.81 95 GLN A O 1
ATOM 751 N N . ASN A 1 96 ? 22.087 -2.440 -14.989 1.00 97.38 96 ASN A N 1
ATOM 752 C CA . ASN A 1 96 ? 23.489 -2.783 -15.228 1.00 97.38 96 ASN A CA 1
ATOM 753 C C . ASN A 1 96 ? 23.922 -2.384 -16.643 1.00 97.38 96 ASN A C 1
ATOM 755 O O . ASN A 1 96 ? 23.087 -2.062 -17.481 1.00 97.38 96 ASN A O 1
ATOM 759 N N . GLN A 1 97 ? 25.218 -2.447 -16.955 1.00 96.69 97 GLN A N 1
ATOM 760 C CA . GLN A 1 97 ? 25.723 -2.133 -18.297 1.00 96.69 97 GLN A CA 1
ATOM 761 C C . GLN A 1 97 ? 24.968 -2.908 -19.395 1.00 96.69 97 GLN A C 1
ATOM 763 O O . GLN A 1 97 ? 24.615 -4.076 -19.222 1.00 96.69 97 GLN A O 1
ATOM 768 N N . SER A 1 98 ? 24.754 -2.230 -20.529 1.00 96.00 98 SER A N 1
ATOM 769 C CA . SER A 1 98 ? 23.784 -2.567 -21.582 1.00 96.00 98 SER A CA 1
ATOM 770 C C . SER A 1 98 ? 23.857 -3.966 -22.200 1.00 96.00 98 SER A C 1
ATOM 772 O O . SER A 1 98 ? 22.932 -4.370 -22.893 1.00 96.00 98 SER A O 1
ATOM 774 N N . GLN A 1 99 ? 24.946 -4.704 -22.004 1.00 97.06 99 GLN A N 1
ATOM 775 C CA . GLN A 1 99 ? 25.148 -6.048 -22.545 1.00 97.06 99 GLN A CA 1
ATOM 776 C C . GLN A 1 99 ? 25.270 -7.102 -21.445 1.00 97.06 99 GLN A C 1
ATOM 778 O O . GLN A 1 99 ? 25.177 -8.286 -21.749 1.00 97.06 99 GLN A O 1
ATOM 783 N N . LEU A 1 100 ? 25.516 -6.725 -20.185 1.00 98.06 100 LEU A N 1
ATOM 784 C CA . LEU A 1 100 ? 25.955 -7.678 -19.161 1.00 98.06 100 LEU A CA 1
ATOM 785 C C . LEU A 1 100 ? 24.898 -8.714 -18.790 1.00 98.06 100 LEU A C 1
ATOM 787 O O . LEU A 1 100 ? 25.259 -9.865 -18.563 1.00 98.06 100 LEU A O 1
ATOM 791 N N . HIS A 1 101 ? 23.614 -8.354 -18.785 1.00 97.50 101 HIS A N 1
ATOM 792 C CA . HIS A 1 101 ? 22.550 -9.339 -18.572 1.00 97.50 101 HIS A CA 1
ATOM 793 C C . HIS A 1 101 ? 22.516 -10.351 -19.728 1.00 97.50 101 HIS A C 1
ATOM 795 O O . HIS A 1 101 ? 22.540 -11.557 -19.495 1.00 97.50 101 HIS A O 1
ATOM 801 N N . ALA A 1 102 ? 22.589 -9.872 -20.973 1.00 97.50 102 ALA A N 1
ATOM 802 C CA . ALA A 1 102 ? 22.653 -10.733 -22.151 1.00 97.50 102 ALA A CA 1
ATOM 803 C C . ALA A 1 102 ? 23.908 -11.623 -22.171 1.00 97.50 102 ALA A C 1
ATOM 805 O O . ALA A 1 102 ? 23.831 -12.810 -22.475 1.00 97.50 102 ALA A O 1
ATOM 806 N N . ARG A 1 103 ? 25.067 -11.087 -21.778 1.00 98.25 103 ARG A N 1
ATOM 807 C CA . ARG A 1 103 ? 26.316 -11.852 -21.665 1.00 98.25 103 ARG A CA 1
ATOM 808 C C . ARG A 1 103 ? 26.237 -12.921 -20.575 1.00 98.25 103 ARG A C 1
ATOM 810 O O . ARG A 1 103 ? 26.668 -14.049 -20.807 1.00 98.25 103 ARG A O 1
ATOM 817 N N . TYR A 1 104 ? 25.623 -12.596 -19.439 1.00 98.19 104 TYR A N 1
ATOM 818 C CA . TYR A 1 104 ? 25.345 -13.561 -18.380 1.00 98.19 104 TYR A CA 1
ATOM 819 C C . TYR A 1 104 ? 24.457 -14.714 -18.864 1.00 98.19 104 TYR A C 1
ATOM 821 O O . TYR A 1 104 ? 24.737 -15.862 -18.541 1.00 98.19 104 TYR A O 1
ATOM 829 N N . ALA A 1 105 ? 23.448 -14.447 -19.701 1.00 97.31 105 ALA A N 1
ATOM 830 C CA . ALA A 1 105 ? 22.622 -15.506 -20.285 1.00 97.31 105 ALA A CA 1
ATOM 831 C C . ALA A 1 105 ? 23.415 -16.466 -21.188 1.00 97.31 105 ALA A C 1
ATOM 833 O O . ALA A 1 105 ? 23.103 -17.658 -21.228 1.00 97.31 105 ALA A O 1
ATOM 834 N N . THR A 1 106 ? 24.420 -15.951 -21.906 1.00 97.00 106 THR A N 1
ATOM 835 C CA . THR A 1 106 ? 25.238 -16.742 -22.839 1.00 97.00 106 THR A CA 1
ATOM 836 C C . THR A 1 106 ? 26.348 -17.546 -22.166 1.00 97.00 106 THR A C 1
ATOM 838 O O . THR A 1 106 ? 26.672 -18.630 -22.642 1.00 97.00 106 THR A O 1
ATOM 841 N N . ASP A 1 107 ? 26.937 -17.030 -21.085 1.00 97.00 107 ASP A N 1
ATOM 842 C CA . ASP A 1 107 ? 28.068 -17.655 -20.386 1.00 97.00 107 ASP A CA 1
ATOM 843 C C . ASP A 1 107 ? 28.020 -17.311 -18.879 1.00 97.00 107 ASP A C 1
ATOM 845 O O . ASP A 1 107 ? 28.717 -16.404 -18.408 1.00 97.00 107 ASP A O 1
ATOM 849 N N . PRO A 1 108 ? 27.148 -17.983 -18.100 1.00 95.06 108 PRO A N 1
ATOM 850 C CA . PRO A 1 108 ? 26.947 -17.666 -16.687 1.00 95.06 108 PRO A CA 1
ATOM 851 C C . PRO A 1 108 ? 28.207 -17.803 -15.828 1.00 95.06 108 PRO A C 1
ATOM 853 O O . PRO A 1 108 ? 28.325 -17.091 -14.832 1.00 95.06 108 PRO A O 1
ATOM 856 N N . ASP A 1 109 ? 29.141 -18.681 -16.207 1.00 95.94 109 ASP A N 1
ATOM 857 C CA . ASP A 1 109 ? 30.375 -18.927 -15.458 1.00 95.94 109 ASP A CA 1
ATOM 858 C C . ASP A 1 109 ? 31.351 -17.762 -15.626 1.00 95.94 109 ASP A C 1
ATOM 860 O O . ASP A 1 109 ? 31.831 -17.191 -14.643 1.00 95.94 109 ASP A O 1
ATOM 864 N N . ARG A 1 110 ? 31.592 -17.329 -16.871 1.00 97.69 110 ARG A N 1
ATOM 865 C CA . ARG A 1 110 ? 32.460 -16.176 -17.145 1.00 97.69 110 ARG A CA 1
ATOM 866 C C . ARG A 1 110 ? 31.906 -14.877 -16.569 1.00 97.69 110 ARG A C 1
ATOM 868 O O . ARG A 1 110 ? 32.672 -14.006 -16.154 1.00 97.69 110 ARG A O 1
ATOM 875 N N . TYR A 1 111 ? 30.584 -14.734 -16.560 1.00 97.94 111 TYR A N 1
ATOM 876 C CA . TYR A 1 111 ? 29.890 -13.535 -16.095 1.00 97.94 111 TYR A CA 1
ATOM 877 C C . TYR A 1 111 ? 29.259 -13.709 -14.706 1.00 97.94 111 TYR A C 1
ATOM 879 O O . TYR A 1 111 ? 28.376 -12.936 -14.338 1.00 97.94 111 TYR A O 1
ATOM 887 N N . ALA A 1 112 ? 29.727 -14.666 -13.897 1.00 97.56 112 ALA A N 1
ATOM 888 C CA . ALA A 1 112 ? 29.175 -14.948 -12.567 1.00 97.56 112 ALA A CA 1
ATOM 889 C C . ALA A 1 112 ? 29.167 -13.721 -11.634 1.00 97.56 112 ALA A C 1
ATOM 891 O O . ALA A 1 112 ? 28.272 -13.571 -10.799 1.00 97.56 112 ALA A O 1
ATOM 892 N N . TYR A 1 113 ? 30.122 -12.801 -11.820 1.00 98.06 113 TYR A N 1
ATOM 893 C CA . TYR A 1 113 ? 30.188 -11.539 -11.080 1.00 98.06 113 TYR A CA 1
ATOM 894 C C . TYR A 1 113 ? 28.946 -10.657 -11.289 1.00 98.06 113 TYR A C 1
ATOM 896 O O . TYR A 1 113 ? 28.549 -9.951 -10.373 1.00 98.06 113 TYR A O 1
ATOM 904 N N . VAL A 1 114 ? 28.277 -10.735 -12.447 1.00 98.19 114 VAL A N 1
ATOM 905 C CA . VAL A 1 114 ? 27.046 -9.974 -12.725 1.00 98.19 114 VAL A CA 1
ATOM 906 C C . VAL A 1 114 ? 25.941 -10.369 -11.746 1.00 98.19 114 VAL A C 1
ATOM 908 O O . VAL A 1 114 ? 25.254 -9.501 -11.208 1.00 98.19 114 VAL A O 1
ATOM 911 N N . LEU A 1 115 ? 25.799 -11.672 -11.477 1.00 98.19 115 LEU A N 1
ATOM 912 C CA . LEU A 1 115 ? 24.856 -12.177 -10.482 1.00 98.19 115 LEU A CA 1
ATOM 913 C C . LEU A 1 115 ? 25.292 -11.822 -9.058 1.00 98.19 115 LEU A C 1
ATOM 915 O O . LEU A 1 115 ? 24.445 -11.456 -8.244 1.00 98.19 115 LEU A O 1
ATOM 919 N N . ALA A 1 116 ? 26.586 -11.941 -8.753 1.00 98.44 116 ALA A N 1
ATOM 920 C CA . ALA A 1 116 ? 27.112 -11.596 -7.435 1.00 98.44 116 ALA A CA 1
ATOM 921 C C . ALA A 1 116 ? 26.833 -10.122 -7.092 1.00 98.44 116 ALA A C 1
ATOM 923 O O . ALA A 1 116 ? 26.238 -9.840 -6.053 1.00 98.44 116 ALA A O 1
ATOM 924 N N . ASP A 1 117 ? 27.148 -9.205 -8.008 1.00 98.69 117 ASP A N 1
ATOM 925 C CA . ASP A 1 117 ? 26.924 -7.770 -7.830 1.00 98.69 117 ASP A CA 1
ATOM 926 C C . ASP A 1 117 ? 25.425 -7.434 -7.719 1.00 98.69 117 ASP A C 1
ATOM 928 O O . ASP A 1 117 ? 25.020 -6.613 -6.894 1.00 98.69 117 ASP A O 1
ATOM 932 N N . ALA A 1 118 ? 24.573 -8.086 -8.521 1.00 98.44 118 ALA A N 1
ATOM 933 C CA . ALA A 1 118 ? 23.123 -7.898 -8.449 1.00 98.44 118 ALA A CA 1
ATOM 934 C C . ALA A 1 118 ? 22.546 -8.376 -7.103 1.00 98.44 118 ALA A C 1
ATOM 936 O O . ALA A 1 118 ? 21.665 -7.728 -6.526 1.00 98.44 118 ALA A O 1
ATOM 937 N N . LYS A 1 119 ? 23.036 -9.506 -6.574 1.00 98.44 119 LYS A N 1
ATOM 938 C CA . LYS A 1 119 ? 22.655 -10.012 -5.246 1.00 98.44 119 LYS A CA 1
ATOM 939 C C . LYS A 1 119 ? 23.104 -9.073 -4.136 1.00 98.44 119 LYS A C 1
ATOM 941 O O . LYS A 1 119 ? 22.315 -8.814 -3.237 1.00 98.44 119 LYS A O 1
ATOM 946 N N . GLU A 1 120 ? 24.313 -8.534 -4.227 1.00 98.50 120 GLU A N 1
ATOM 947 C CA . GLU A 1 120 ? 24.839 -7.604 -3.230 1.00 98.50 120 GLU A CA 1
ATOM 948 C C . GLU A 1 120 ? 24.026 -6.299 -3.191 1.00 98.50 120 GLU A C 1
ATOM 950 O O . GLU A 1 120 ? 23.530 -5.917 -2.131 1.00 98.50 120 GLU A O 1
ATOM 955 N N . LEU A 1 121 ? 23.789 -5.653 -4.343 1.00 97.75 121 LEU A N 1
ATOM 956 C CA . LEU A 1 121 ? 22.966 -4.435 -4.403 1.00 97.75 121 LEU A CA 1
ATOM 957 C C . LEU A 1 121 ? 21.544 -4.682 -3.890 1.00 97.75 121 LEU A C 1
ATOM 959 O O . LEU A 1 121 ? 21.043 -3.933 -3.052 1.00 97.75 121 LEU A O 1
ATOM 963 N N . SER A 1 122 ? 20.890 -5.747 -4.364 1.00 97.56 122 SER A N 1
ATOM 964 C CA . SER A 1 122 ? 19.523 -6.065 -3.931 1.00 97.56 122 SER A CA 1
ATOM 965 C C . SER A 1 122 ? 19.447 -6.486 -2.458 1.00 97.56 122 SER A C 1
ATOM 967 O O . SER A 1 122 ? 18.459 -6.186 -1.790 1.00 97.56 122 SER A O 1
ATOM 969 N N . GLY A 1 123 ? 20.482 -7.140 -1.926 1.00 97.25 123 GLY A N 1
ATOM 970 C CA . GLY A 1 123 ? 20.610 -7.476 -0.509 1.00 97.25 123 GLY A CA 1
ATOM 971 C C . GLY A 1 123 ? 20.681 -6.231 0.372 1.00 97.25 123 GLY A C 1
ATOM 972 O O . GLY A 1 123 ? 19.913 -6.122 1.326 1.00 97.25 123 GLY A O 1
ATOM 973 N N . ARG A 1 124 ? 21.517 -5.251 0.002 1.00 96.94 124 ARG A N 1
ATOM 974 C CA . ARG A 1 124 ? 21.603 -3.964 0.713 1.00 96.94 124 ARG A CA 1
ATOM 975 C C . ARG A 1 124 ? 20.284 -3.203 0.667 1.00 96.94 124 ARG A C 1
ATOM 977 O O . ARG A 1 124 ? 19.811 -2.750 1.703 1.00 96.94 124 ARG A O 1
ATOM 984 N N . VAL A 1 125 ? 19.631 -3.136 -0.496 1.00 96.19 125 VAL A N 1
ATOM 985 C CA . VAL A 1 125 ? 18.300 -2.513 -0.599 1.00 96.19 125 VAL A CA 1
ATOM 986 C C . VAL A 1 125 ? 17.310 -3.170 0.363 1.00 96.19 125 VAL A C 1
ATOM 988 O O . VAL A 1 125 ? 16.629 -2.463 1.093 1.00 96.19 125 VAL A O 1
ATOM 991 N N . ARG A 1 126 ? 17.264 -4.505 0.449 1.00 93.56 126 ARG A N 1
ATOM 992 C CA . ARG A 1 126 ? 16.374 -5.195 1.403 1.00 93.56 126 ARG A CA 1
ATOM 993 C C . ARG A 1 126 ? 16.713 -4.931 2.859 1.00 93.56 126 ARG A C 1
ATOM 995 O O . ARG A 1 126 ? 15.813 -4.899 3.689 1.00 93.56 126 ARG A O 1
ATOM 1002 N N . GLN A 1 127 ? 17.992 -4.779 3.177 1.00 92.62 127 GLN A N 1
ATOM 1003 C CA . GLN A 1 127 ? 18.423 -4.510 4.542 1.00 92.62 127 GLN A CA 1
ATOM 1004 C C . GLN A 1 127 ? 17.920 -3.146 5.034 1.00 92.62 127 GLN A C 1
ATOM 1006 O O . GLN A 1 127 ? 17.504 -3.035 6.184 1.00 92.62 127 GLN A O 1
ATOM 1011 N N . TYR A 1 128 ? 17.936 -2.128 4.171 1.00 91.25 128 TYR A N 1
ATOM 1012 C CA . TYR A 1 128 ? 17.658 -0.739 4.558 1.00 91.25 128 TYR A CA 1
ATOM 1013 C C . TYR A 1 128 ? 16.312 -0.197 4.058 1.00 91.25 128 TYR A C 1
ATOM 1015 O O . TYR A 1 128 ? 15.839 0.837 4.518 1.00 91.25 128 TYR A O 1
ATOM 1023 N N . SER A 1 129 ? 15.667 -0.889 3.126 1.00 90.19 129 SER A N 1
ATOM 1024 C CA . SER A 1 129 ? 14.311 -0.623 2.640 1.00 90.19 129 SER A CA 1
ATOM 1025 C C . SER A 1 129 ? 13.587 -1.964 2.449 1.00 90.19 129 SER A C 1
ATOM 1027 O O . SER A 1 129 ? 13.358 -2.401 1.322 1.00 90.19 129 SER A O 1
ATOM 1029 N N . PRO A 1 130 ? 13.238 -2.665 3.546 1.00 88.00 130 PRO A N 1
ATOM 1030 C CA . PRO A 1 130 ? 12.739 -4.044 3.495 1.00 88.00 130 PRO A CA 1
ATOM 1031 C C . PRO A 1 130 ? 11.405 -4.204 2.757 1.00 88.00 130 PRO A C 1
ATOM 1033 O O . PRO A 1 130 ? 11.092 -5.300 2.298 1.00 88.00 130 PRO A O 1
ATOM 1036 N N . GLN A 1 131 ? 10.632 -3.124 2.625 1.00 85.50 131 GLN A N 1
ATOM 1037 C CA . GLN A 1 131 ? 9.365 -3.109 1.891 1.00 85.50 131 GLN A CA 1
ATOM 1038 C C . GLN A 1 131 ? 9.535 -2.730 0.407 1.00 85.50 131 GLN A C 1
ATOM 1040 O O . GLN A 1 131 ? 8.573 -2.812 -0.355 1.00 85.50 131 GLN A O 1
ATOM 1045 N N . ALA A 1 132 ? 10.747 -2.353 -0.024 1.00 91.50 132 ALA A N 1
ATOM 1046 C CA . ALA A 1 132 ? 10.993 -1.894 -1.383 1.00 91.50 132 ALA A CA 1
ATOM 1047 C C . ALA A 1 132 ? 10.762 -3.001 -2.415 1.00 91.50 132 ALA A C 1
ATOM 1049 O O . ALA A 1 132 ? 11.328 -4.099 -2.343 1.00 91.50 132 ALA A O 1
ATOM 1050 N N . ARG A 1 133 ? 10.012 -2.670 -3.465 1.00 95.69 133 ARG A N 1
ATOM 1051 C CA . ARG A 1 133 ? 9.947 -3.482 -4.682 1.00 95.69 133 ARG A CA 1
ATOM 1052 C C . ARG A 1 133 ? 11.211 -3.245 -5.508 1.00 95.69 133 ARG A C 1
ATOM 1054 O O . ARG A 1 133 ? 11.456 -2.132 -5.961 1.00 95.69 133 ARG A O 1
ATOM 1061 N N . ILE A 1 134 ? 12.011 -4.287 -5.721 1.00 97.94 134 ILE A N 1
ATOM 1062 C CA . ILE A 1 134 ? 13.248 -4.198 -6.512 1.00 97.94 134 ILE A CA 1
ATOM 1063 C C . ILE A 1 134 ? 12.965 -4.626 -7.951 1.00 97.94 134 ILE A C 1
ATOM 1065 O O . ILE A 1 134 ? 12.460 -5.728 -8.178 1.00 97.94 134 ILE A O 1
ATOM 1069 N N . TYR A 1 135 ? 13.339 -3.783 -8.908 1.00 98.19 135 TYR A N 1
ATOM 1070 C CA . TYR A 1 135 ? 13.199 -4.009 -10.342 1.00 98.19 135 TYR A CA 1
ATOM 1071 C C . TYR A 1 135 ? 14.576 -4.030 -11.006 1.00 98.19 135 TYR A C 1
ATOM 1073 O O . TYR A 1 135 ? 15.320 -3.055 -10.928 1.00 98.19 135 TYR A O 1
ATOM 1081 N N . LEU A 1 136 ? 14.917 -5.129 -11.679 1.00 98.12 136 LEU A N 1
ATOM 1082 C CA . LEU A 1 136 ? 16.054 -5.176 -12.593 1.00 98.12 136 LEU A CA 1
ATOM 1083 C C . LEU A 1 136 ? 15.595 -4.737 -13.977 1.00 98.12 136 LEU A C 1
ATOM 1085 O O . LEU A 1 136 ? 14.708 -5.352 -14.571 1.00 98.12 136 LEU A O 1
ATOM 1089 N N . GLU A 1 137 ? 16.205 -3.683 -14.496 1.00 97.38 137 GLU A N 1
ATOM 1090 C CA . GLU A 1 137 ? 15.886 -3.178 -15.822 1.00 97.38 137 GLU A CA 1
ATOM 1091 C C . GLU A 1 137 ? 16.581 -4.013 -16.895 1.00 97.38 137 GLU A C 1
ATOM 1093 O O . GLU A 1 137 ? 17.811 -4.101 -16.942 1.00 97.38 137 GLU A O 1
ATOM 1098 N N . SER A 1 138 ? 15.781 -4.619 -17.774 1.00 94.88 138 SER A N 1
ATOM 1099 C CA . SER A 1 138 ? 16.295 -5.133 -19.042 1.00 94.88 138 SER A CA 1
ATOM 1100 C C . SER A 1 138 ? 16.649 -3.945 -19.930 1.00 94.88 138 SER A C 1
ATOM 1102 O O . SER A 1 138 ? 15.877 -2.996 -20.059 1.00 94.88 138 SER A O 1
ATOM 1104 N N . THR A 1 139 ? 17.825 -3.970 -20.543 1.00 94.56 139 THR A N 1
ATOM 1105 C CA . THR A 1 139 ? 18.169 -3.002 -21.587 1.00 94.56 139 THR A CA 1
ATOM 1106 C C . THR A 1 139 ? 17.655 -3.483 -22.942 1.00 94.56 139 THR A C 1
ATOM 1108 O O . THR A 1 139 ? 17.191 -4.615 -23.081 1.00 94.56 139 THR A O 1
ATOM 1111 N N . TRP A 1 140 ? 17.726 -2.621 -23.952 1.00 96.94 140 TRP A N 1
ATOM 1112 C CA . TRP A 1 140 ? 17.278 -2.906 -25.315 1.00 96.94 140 TRP A CA 1
ATOM 1113 C C . TRP A 1 140 ? 18.426 -3.328 -26.231 1.00 96.94 140 TRP A C 1
ATOM 1115 O O . TRP A 1 140 ? 19.580 -2.930 -26.031 1.00 96.94 140 TRP A O 1
ATOM 1125 N N . SER A 1 141 ? 18.095 -4.100 -27.268 1.00 97.06 141 SER A N 1
ATOM 1126 C CA . SER A 1 141 ? 18.995 -4.316 -28.396 1.00 97.06 141 SER A CA 1
ATOM 1127 C C . SER A 1 141 ? 19.196 -3.040 -29.210 1.00 97.06 141 SER A C 1
ATOM 1129 O O . SER A 1 141 ? 18.318 -2.181 -29.311 1.00 97.06 141 SER A O 1
ATOM 1131 N N . TYR A 1 142 ? 20.368 -2.924 -29.826 1.00 98.00 142 TYR A N 1
ATOM 1132 C CA . TYR A 1 142 ? 20.734 -1.786 -30.659 1.00 98.00 142 TYR A CA 1
ATOM 1133 C C . TYR A 1 142 ? 21.703 -2.210 -31.772 1.00 98.00 142 TYR A C 1
ATOM 1135 O O . TYR A 1 142 ? 22.466 -3.143 -31.538 1.00 98.00 142 TYR A O 1
ATOM 1143 N N . PRO A 1 143 ? 21.721 -1.564 -32.957 1.00 97.06 143 PRO A N 1
ATOM 1144 C CA . PRO A 1 143 ? 22.559 -1.994 -34.086 1.00 97.06 143 PRO A CA 1
ATOM 1145 C C . PRO A 1 143 ? 24.070 -1.823 -33.882 1.00 97.06 143 PRO A C 1
ATOM 1147 O O . PRO A 1 143 ? 24.860 -2.582 -34.449 1.00 97.06 143 PRO A O 1
ATOM 1150 N N . ALA A 1 144 ? 24.488 -0.826 -33.094 1.00 96.06 144 ALA A N 1
ATOM 1151 C CA . ALA A 1 144 ? 25.899 -0.507 -32.908 1.00 96.06 144 ALA A CA 1
ATOM 1152 C C . ALA A 1 144 ? 26.734 -1.714 -32.430 1.00 96.06 144 ALA A C 1
ATOM 1154 O O . ALA A 1 144 ? 26.288 -2.543 -31.630 1.00 96.06 144 ALA A O 1
ATOM 1155 N N . SER A 1 145 ? 27.989 -1.776 -32.891 1.00 93.62 145 SER A N 1
ATOM 1156 C CA . SER A 1 145 ? 28.961 -2.819 -32.525 1.00 93.62 145 SER A CA 1
ATOM 1157 C C . SER A 1 145 ? 28.456 -4.250 -32.762 1.00 93.62 145 SER A C 1
ATOM 1159 O O . SER A 1 145 ? 28.552 -5.081 -31.863 1.00 93.62 145 SER A O 1
ATOM 1161 N N . ASP A 1 146 ? 27.918 -4.531 -33.954 1.00 95.69 146 ASP A N 1
ATOM 1162 C CA . ASP A 1 146 ? 27.391 -5.853 -34.341 1.00 95.69 146 ASP A CA 1
ATOM 1163 C C . ASP A 1 146 ? 26.309 -6.368 -33.377 1.00 95.69 146 ASP A C 1
ATOM 1165 O O . ASP A 1 146 ? 26.422 -7.419 -32.737 1.00 95.69 146 ASP A O 1
ATOM 1169 N N . CYS A 1 147 ? 25.275 -5.546 -33.194 1.00 96.38 147 CYS A N 1
ATOM 1170 C CA . CYS A 1 147 ? 24.218 -5.793 -32.219 1.00 96.38 147 CYS A CA 1
ATOM 1171 C C . CYS A 1 147 ? 24.771 -6.025 -30.808 1.00 96.38 147 CYS A C 1
ATOM 1173 O O . CYS A 1 147 ? 24.415 -6.991 -30.140 1.00 96.38 147 CYS A O 1
ATOM 1175 N N . GLY A 1 148 ? 25.729 -5.197 -30.381 1.00 93.31 148 GLY A N 1
ATOM 1176 C CA . GLY A 1 148 ? 26.436 -5.380 -29.117 1.00 93.31 148 GLY A CA 1
ATOM 1177 C C . GLY A 1 148 ? 27.315 -6.642 -29.039 1.00 93.31 148 GLY A C 1
ATOM 1178 O O . GLY A 1 148 ? 27.656 -7.068 -27.931 1.00 93.31 148 GLY A O 1
ATOM 1179 N N . GLY A 1 149 ? 27.687 -7.221 -30.181 1.00 95.94 149 GLY A N 1
ATOM 1180 C CA . GLY A 1 149 ? 28.460 -8.450 -30.338 1.00 95.94 149 GLY A CA 1
ATOM 1181 C C . GLY A 1 149 ? 27.625 -9.719 -30.157 1.00 95.94 149 GLY A C 1
ATOM 1182 O O . GLY A 1 149 ? 28.139 -10.693 -29.599 1.00 95.94 149 GLY A O 1
ATOM 1183 N N . PHE A 1 150 ? 26.346 -9.665 -30.538 1.00 97.06 150 PHE A N 1
ATOM 1184 C CA . PHE A 1 150 ? 25.406 -10.794 -30.555 1.00 97.06 150 PHE A CA 1
ATOM 1185 C C . PHE A 1 150 ? 24.947 -11.153 -31.983 1.00 97.06 150 PHE A C 1
ATOM 1187 O O . PHE A 1 150 ? 24.158 -12.081 -32.152 1.00 97.06 150 PHE A O 1
ATOM 1194 N N . GLY A 1 151 ? 25.424 -10.439 -33.011 1.00 96.75 151 GLY A N 1
ATOM 1195 C CA . GLY A 1 151 ? 25.200 -10.741 -34.432 1.00 96.75 151 GLY A CA 1
ATOM 1196 C C . GLY A 1 151 ? 23.818 -10.369 -34.982 1.00 96.75 151 GLY A C 1
ATOM 1197 O O . GLY A 1 151 ? 23.672 -10.138 -36.178 1.00 96.75 151 GLY A O 1
ATOM 1198 N N . SER A 1 152 ? 22.786 -10.283 -34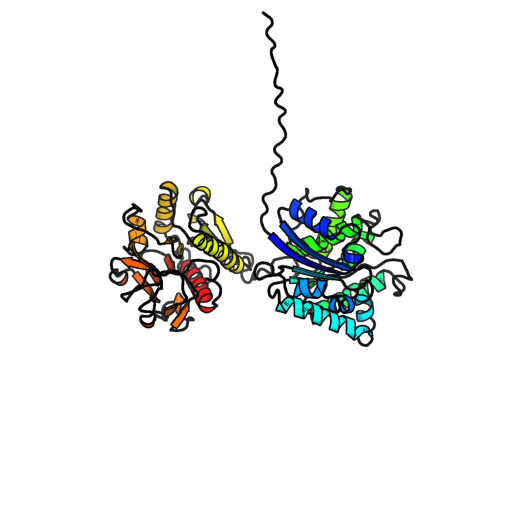.138 1.00 97.62 152 SER A N 1
ATOM 1199 C CA . SER A 1 152 ? 21.456 -9.801 -34.532 1.00 97.62 152 SER A CA 1
ATOM 1200 C C . SER A 1 152 ? 20.715 -9.146 -33.366 1.00 97.62 152 SER A C 1
ATOM 1202 O O . SER A 1 152 ? 20.967 -9.463 -32.201 1.00 97.62 152 SER A O 1
ATOM 1204 N N . LEU A 1 153 ? 19.774 -8.247 -33.682 1.00 96.06 153 LEU A N 1
ATOM 1205 C CA . LEU A 1 153 ? 18.901 -7.625 -32.679 1.00 96.06 153 LEU A CA 1
ATOM 1206 C C . LEU A 1 153 ? 18.060 -8.677 -31.949 1.00 96.06 153 LEU A C 1
ATOM 1208 O O . LEU A 1 153 ? 17.928 -8.601 -30.737 1.00 96.06 153 LEU A O 1
ATOM 1212 N N . GLU A 1 154 ? 17.571 -9.689 -32.671 1.00 94.44 154 GLU A N 1
ATOM 1213 C CA . GLU A 1 154 ? 16.778 -10.787 -32.110 1.00 94.44 154 GLU A CA 1
ATOM 1214 C C . GLU A 1 154 ? 17.577 -11.610 -31.093 1.00 94.44 154 GLU A C 1
ATOM 1216 O O . GLU A 1 154 ? 17.107 -11.849 -29.981 1.00 94.44 154 GLU A O 1
ATOM 1221 N N . ALA A 1 155 ? 18.818 -11.986 -31.426 1.00 95.81 155 ALA A N 1
ATOM 1222 C CA . ALA A 1 155 ? 19.686 -12.690 -30.487 1.00 95.81 155 ALA A CA 1
ATOM 1223 C C . ALA A 1 155 ? 20.013 -11.825 -29.263 1.00 95.81 155 ALA A C 1
ATOM 1225 O O . ALA A 1 155 ? 20.084 -12.341 -28.146 1.00 95.81 155 ALA A O 1
ATOM 1226 N N . PHE A 1 156 ? 20.212 -10.519 -29.444 1.00 97.69 156 PHE A N 1
ATOM 1227 C CA . PHE A 1 156 ? 20.471 -9.622 -28.324 1.00 97.69 156 PHE A CA 1
ATOM 1228 C C . PHE A 1 156 ? 19.230 -9.468 -27.427 1.00 97.69 156 PHE A C 1
ATOM 1230 O O . PHE A 1 156 ? 19.349 -9.647 -26.217 1.00 97.69 156 PHE A O 1
ATOM 1237 N N . ASP A 1 157 ? 18.044 -9.236 -27.996 1.00 94.38 157 ASP A N 1
ATOM 1238 C CA . ASP A 1 157 ? 16.781 -9.151 -27.249 1.00 94.38 157 ASP A CA 1
ATOM 1239 C C . ASP A 1 157 ? 16.533 -10.436 -26.445 1.00 94.38 157 ASP A C 1
ATOM 1241 O O . ASP A 1 157 ? 16.372 -10.380 -25.226 1.00 94.38 157 ASP A O 1
ATOM 1245 N N . ALA A 1 158 ? 16.624 -11.607 -27.088 1.00 88.69 158 ALA A N 1
ATOM 1246 C CA . ALA A 1 158 ? 16.392 -12.896 -26.435 1.00 88.69 158 ALA A CA 1
ATOM 1247 C C . ALA A 1 158 ? 17.362 -13.162 -25.268 1.00 88.69 158 ALA A C 1
ATOM 1249 O O . ALA A 1 158 ? 16.962 -13.672 -24.218 1.00 88.69 158 ALA A O 1
ATOM 1250 N N . ASN A 1 159 ? 18.642 -12.808 -25.426 1.00 96.19 159 ASN A N 1
ATOM 1251 C CA . ASN A 1 159 ? 19.622 -12.962 -24.352 1.00 96.19 159 ASN A CA 1
ATOM 1252 C C . ASN A 1 159 ? 19.427 -11.917 -23.244 1.00 96.19 159 ASN A C 1
ATOM 1254 O O . ASN A 1 159 ? 19.608 -12.249 -22.073 1.00 96.19 159 ASN A O 1
ATOM 1258 N N . SER A 1 160 ? 19.052 -10.679 -23.582 1.00 95.44 160 SER A N 1
ATOM 1259 C CA . SER A 1 160 ? 18.773 -9.616 -22.606 1.00 95.44 160 SER A CA 1
ATOM 1260 C C . SER A 1 160 ? 17.594 -9.983 -21.703 1.00 95.44 160 SER A C 1
ATOM 1262 O O . SER A 1 160 ? 17.723 -9.915 -20.476 1.00 95.44 160 SER A O 1
ATOM 1264 N N . ASP A 1 161 ? 16.493 -10.459 -22.293 1.00 86.94 161 ASP A N 1
ATOM 1265 C CA . ASP A 1 161 ? 15.308 -10.920 -21.566 1.00 86.94 161 ASP A CA 1
ATOM 1266 C C . ASP A 1 161 ? 15.665 -12.102 -20.654 1.00 86.94 161 ASP A C 1
ATOM 1268 O O . ASP A 1 161 ? 15.546 -12.003 -19.429 1.00 86.94 161 ASP A O 1
ATOM 1272 N N . ARG A 1 162 ? 16.236 -13.178 -21.219 1.00 91.50 162 ARG A N 1
ATOM 1273 C CA . ARG A 1 162 ? 16.633 -14.373 -20.454 1.00 91.50 162 ARG A CA 1
ATOM 1274 C C . ARG A 1 162 ? 17.601 -14.042 -19.318 1.00 91.50 162 ARG A C 1
ATOM 1276 O O . ARG A 1 162 ? 17.476 -14.565 -18.212 1.00 91.50 162 ARG A O 1
ATOM 1283 N N . GLY A 1 163 ? 18.600 -13.209 -19.589 1.00 96.62 163 GLY A N 1
ATOM 1284 C CA . GLY A 1 163 ? 19.611 -12.830 -18.609 1.00 96.62 163 GLY A CA 1
ATOM 1285 C C . GLY A 1 163 ? 19.018 -12.050 -17.449 1.00 96.62 163 GLY A C 1
ATOM 1286 O O . GLY A 1 163 ? 19.294 -12.358 -16.290 1.00 96.62 163 GLY A O 1
ATOM 1287 N N . THR A 1 164 ? 18.160 -11.079 -17.758 1.00 97.50 164 THR A N 1
ATOM 1288 C CA . THR A 1 164 ? 17.498 -10.259 -16.741 1.00 97.50 164 THR A CA 1
ATOM 1289 C C . THR A 1 164 ? 16.539 -11.096 -15.895 1.00 97.50 164 THR A C 1
ATOM 1291 O O . THR A 1 164 ? 16.534 -10.946 -14.677 1.00 97.50 164 THR A O 1
ATOM 1294 N N . GLU A 1 165 ? 15.796 -12.032 -16.492 1.00 92.56 165 GLU A N 1
ATOM 1295 C CA . GLU A 1 165 ? 14.913 -12.958 -15.768 1.00 92.56 165 GLU A CA 1
ATOM 1296 C C . GLU A 1 165 ? 15.673 -13.881 -14.809 1.00 92.56 165 GLU A C 1
ATOM 1298 O O . GLU A 1 165 ? 15.271 -14.047 -13.654 1.00 92.56 165 GLU A O 1
ATOM 1303 N N . LEU A 1 166 ? 16.798 -14.454 -15.253 1.00 94.25 166 LEU A N 1
ATOM 1304 C CA . LEU A 1 166 ? 17.646 -15.299 -14.406 1.00 94.25 166 LEU A CA 1
ATOM 1305 C C . LEU A 1 166 ? 18.193 -14.520 -13.205 1.00 94.25 166 LEU A C 1
ATOM 1307 O O . LEU A 1 166 ? 18.126 -15.005 -12.071 1.00 94.25 166 LEU A O 1
ATOM 1311 N N . LEU A 1 167 ? 18.700 -13.308 -13.446 1.00 97.44 167 LEU A N 1
ATOM 1312 C CA . LEU A 1 167 ? 19.202 -12.424 -12.395 1.00 97.44 167 LEU A CA 1
ATOM 1313 C C . LEU A 1 167 ? 18.077 -12.015 -11.441 1.00 97.44 167 LEU A C 1
ATOM 1315 O O . LEU A 1 167 ? 18.228 -12.153 -10.230 1.00 97.44 167 LEU A O 1
ATOM 1319 N N . ALA A 1 168 ? 16.927 -11.582 -11.964 1.00 94.75 168 ALA A N 1
ATOM 1320 C CA . ALA A 1 168 ? 15.796 -11.136 -11.158 1.00 94.75 168 ALA A CA 1
ATOM 1321 C C . ALA A 1 168 ? 15.291 -12.260 -10.250 1.00 94.75 168 ALA A C 1
ATOM 1323 O O . ALA A 1 168 ? 15.165 -12.061 -9.041 1.00 94.75 168 ALA A O 1
ATOM 1324 N N . LYS A 1 169 ? 15.123 -13.473 -10.792 1.00 90.38 169 LYS A N 1
ATOM 1325 C CA . LYS A 1 169 ? 14.753 -14.664 -10.017 1.00 90.38 169 LYS A CA 1
ATOM 1326 C C . LYS A 1 169 ? 15.751 -14.943 -8.896 1.00 90.38 169 LYS A C 1
ATOM 1328 O O . LYS A 1 169 ? 15.351 -15.137 -7.750 1.00 90.38 169 LYS A O 1
ATOM 1333 N N . ALA A 1 170 ? 17.046 -14.952 -9.206 1.00 90.56 170 ALA A N 1
ATOM 1334 C CA . ALA A 1 170 ? 18.092 -15.248 -8.230 1.00 90.56 170 ALA A CA 1
ATOM 1335 C C . ALA A 1 170 ? 18.260 -14.149 -7.168 1.00 90.56 170 ALA A C 1
ATOM 1337 O O . ALA A 1 170 ? 18.714 -14.429 -6.057 1.00 90.56 170 ALA A O 1
ATOM 1338 N N . CYS A 1 171 ? 17.891 -12.916 -7.507 1.00 91.69 171 CYS A N 1
ATOM 1339 C CA . CYS A 1 171 ? 17.901 -11.775 -6.611 1.00 91.69 171 CYS A CA 1
ATOM 1340 C C . CYS A 1 171 ? 16.579 -11.582 -5.876 1.00 91.69 171 CYS A C 1
ATOM 1342 O O . CYS A 1 171 ? 16.538 -10.661 -5.079 1.00 91.69 171 CYS A O 1
ATOM 1344 N N . GLY A 1 172 ? 15.509 -12.352 -6.129 1.00 89.19 172 GLY A N 1
ATOM 1345 C CA . GLY A 1 172 ? 14.164 -12.095 -5.584 1.00 89.19 172 GLY A CA 1
ATOM 1346 C C . GLY A 1 172 ? 13.556 -10.756 -6.032 1.00 89.19 172 GLY A C 1
ATOM 1347 O O . GLY A 1 172 ? 12.808 -10.132 -5.280 1.00 89.19 172 GLY A O 1
ATOM 1348 N N . ALA A 1 173 ? 13.968 -10.266 -7.199 1.00 94.25 173 ALA A N 1
ATOM 1349 C CA . ALA A 1 173 ? 13.544 -9.012 -7.810 1.00 94.25 173 ALA A CA 1
ATOM 1350 C C . ALA A 1 173 ? 12.546 -9.271 -8.951 1.00 94.25 173 ALA A C 1
ATOM 1352 O O . ALA A 1 173 ? 12.317 -10.410 -9.360 1.00 94.25 173 ALA A O 1
ATOM 1353 N N . ARG A 1 174 ? 11.953 -8.198 -9.472 1.00 94.38 174 ARG A N 1
ATOM 1354 C CA . ARG A 1 174 ? 11.089 -8.207 -10.659 1.00 94.38 174 ARG A CA 1
ATOM 1355 C C . ARG A 1 174 ? 11.866 -7.710 -11.873 1.00 94.38 174 ARG A C 1
ATOM 1357 O O . ARG A 1 174 ? 12.870 -7.021 -11.721 1.00 94.38 174 ARG A O 1
ATOM 1364 N N . VAL A 1 175 ? 11.398 -8.034 -13.072 1.00 95.38 175 VAL A N 1
ATOM 1365 C CA . VAL A 1 175 ? 11.979 -7.512 -14.316 1.00 95.38 175 VAL A CA 1
ATOM 1366 C C . VAL A 1 175 ? 11.214 -6.264 -14.747 1.00 95.38 175 VAL A C 1
ATOM 1368 O O . VAL A 1 175 ? 9.986 -6.269 -14.762 1.00 95.38 175 VAL A O 1
ATOM 1371 N N . SER A 1 176 ? 11.9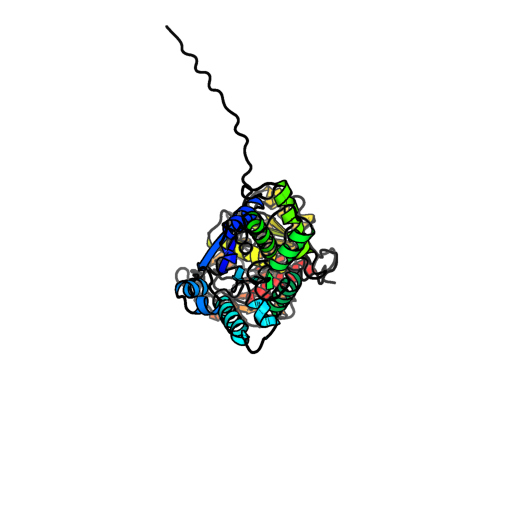37 -5.208 -15.121 1.00 96.00 176 SER A N 1
ATOM 1372 C CA . SER A 1 176 ? 11.394 -4.132 -15.948 1.00 96.00 176 SER A CA 1
ATOM 1373 C C . SER A 1 176 ? 11.705 -4.429 -17.415 1.00 96.00 176 SER A C 1
ATOM 1375 O O . SER A 1 176 ? 12.854 -4.322 -17.859 1.00 96.00 176 SER A O 1
ATOM 1377 N N . TYR A 1 177 ? 10.689 -4.883 -18.156 1.00 94.38 177 TYR A N 1
ATOM 1378 C CA . TYR A 1 177 ? 10.780 -5.404 -19.530 1.00 94.38 177 TYR A CA 1
ATOM 1379 C C . TYR A 1 177 ? 10.917 -4.299 -20.601 1.00 94.38 177 TYR A C 1
ATOM 1381 O O . TYR A 1 177 ? 10.242 -4.310 -21.631 1.00 94.38 177 TYR A O 1
ATOM 1389 N N . ILE A 1 178 ? 11.795 -3.320 -20.369 1.00 97.31 178 ILE A N 1
ATOM 1390 C CA . ILE A 1 178 ? 12.048 -2.211 -21.299 1.00 97.31 178 ILE A CA 1
ATOM 1391 C C . ILE A 1 178 ? 12.621 -2.728 -22.626 1.00 97.31 178 ILE A C 1
ATOM 1393 O O . ILE A 1 178 ? 12.189 -2.269 -23.680 1.00 97.31 178 ILE A O 1
ATOM 1397 N N . GLY A 1 179 ? 13.530 -3.710 -22.608 1.00 96.06 179 GLY A N 1
ATOM 1398 C CA . GLY A 1 179 ? 14.075 -4.303 -23.836 1.00 96.06 179 GLY A CA 1
ATOM 1399 C C . GLY A 1 179 ? 12.988 -4.891 -24.738 1.00 96.06 179 GLY A C 1
ATOM 1400 O O . GLY A 1 179 ? 12.885 -4.542 -25.916 1.00 96.06 179 GLY A O 1
ATOM 1401 N N . LYS A 1 180 ? 12.089 -5.683 -24.150 1.00 94.25 180 LYS A N 1
ATOM 1402 C CA . LYS A 1 180 ? 10.913 -6.236 -24.831 1.00 94.25 180 LYS A CA 1
ATOM 1403 C C . LYS A 1 180 ? 9.962 -5.152 -25.354 1.00 94.25 180 LYS A C 1
ATOM 1405 O O . LYS A 1 180 ? 9.447 -5.280 -26.465 1.00 94.25 180 LYS A O 1
ATOM 1410 N N . ALA A 1 181 ? 9.762 -4.061 -24.608 1.00 97.00 181 ALA A N 1
ATOM 1411 C CA . ALA A 1 181 ? 8.986 -2.908 -25.073 1.00 97.00 181 ALA A CA 1
ATOM 1412 C C . ALA A 1 181 ? 9.625 -2.230 -26.292 1.00 97.00 181 ALA A C 1
ATOM 1414 O O . ALA A 1 181 ? 8.922 -1.940 -27.259 1.00 97.00 181 ALA A O 1
ATOM 1415 N N . PHE A 1 182 ? 10.948 -2.052 -26.302 1.00 98.06 182 PHE A N 1
ATOM 1416 C CA . PHE A 1 182 ? 11.678 -1.532 -27.463 1.00 98.06 182 PHE A CA 1
ATOM 1417 C C . PHE A 1 182 ? 11.526 -2.448 -28.680 1.00 98.06 182 PHE A C 1
ATOM 1419 O O . PHE A 1 182 ? 11.211 -1.973 -29.771 1.00 98.06 182 PHE A O 1
ATOM 1426 N N . ALA A 1 183 ? 11.685 -3.763 -28.501 1.00 94.88 183 ALA A N 1
ATOM 1427 C CA . ALA A 1 183 ? 11.497 -4.733 -29.575 1.00 94.88 183 ALA A CA 1
ATOM 1428 C C . ALA A 1 183 ? 10.066 -4.692 -30.141 1.00 94.88 183 ALA A C 1
ATOM 1430 O O . ALA A 1 183 ? 9.874 -4.699 -31.361 1.00 94.88 183 ALA A O 1
ATOM 1431 N N . ARG A 1 184 ? 9.057 -4.579 -29.267 1.00 94.75 184 ARG A N 1
ATOM 1432 C CA . ARG A 1 184 ? 7.649 -4.483 -29.668 1.00 94.75 184 ARG A CA 1
ATOM 1433 C C . ARG A 1 184 ? 7.344 -3.179 -30.397 1.00 94.75 184 ARG A C 1
ATOM 1435 O O . ARG A 1 184 ? 6.705 -3.221 -31.445 1.00 94.75 184 ARG A O 1
ATOM 1442 N N . ALA A 1 185 ? 7.821 -2.046 -29.892 1.00 96.50 185 ALA A N 1
ATOM 1443 C CA . ALA A 1 185 ? 7.642 -0.748 -30.533 1.00 96.50 185 ALA A CA 1
ATOM 1444 C C . ALA A 1 185 ? 8.334 -0.696 -31.901 1.00 96.50 185 ALA A C 1
ATOM 1446 O O . ALA A 1 185 ? 7.729 -0.239 -32.864 1.00 96.50 185 ALA A O 1
ATOM 1447 N N . ARG A 1 186 ? 9.534 -1.269 -32.038 1.00 94.44 186 ARG A N 1
ATOM 1448 C CA . ARG A 1 186 ? 10.221 -1.391 -33.332 1.00 94.44 186 ARG A CA 1
ATOM 1449 C C . ARG A 1 186 ? 9.404 -2.182 -34.364 1.00 94.44 186 ARG A C 1
ATOM 1451 O O . ARG A 1 186 ? 9.450 -1.864 -35.546 1.00 94.44 186 ARG A O 1
ATOM 1458 N N . ALA A 1 187 ? 8.645 -3.189 -33.928 1.00 89.75 187 ALA A N 1
ATOM 1459 C CA . ALA A 1 187 ? 7.785 -3.985 -34.805 1.00 89.75 187 ALA A CA 1
ATOM 1460 C C . ALA A 1 187 ? 6.424 -3.321 -35.101 1.00 89.75 187 ALA A C 1
ATOM 1462 O O . ALA A 1 187 ? 5.958 -3.349 -36.237 1.00 89.75 187 ALA A O 1
ATOM 1463 N N . ALA A 1 188 ? 5.771 -2.744 -34.088 1.00 86.69 188 ALA A N 1
ATOM 1464 C CA . ALA A 1 188 ? 4.403 -2.218 -34.178 1.00 86.69 188 ALA A CA 1
ATOM 1465 C C . ALA A 1 188 ? 4.330 -0.718 -34.531 1.00 86.69 188 ALA A C 1
ATOM 1467 O O . ALA A 1 188 ? 3.282 -0.214 -34.945 1.00 86.69 188 ALA A O 1
ATOM 1468 N N . ALA A 1 189 ? 5.430 0.010 -34.351 1.00 90.81 189 ALA A N 1
ATOM 1469 C CA . ALA A 1 189 ? 5.535 1.442 -34.586 1.00 90.81 189 ALA A CA 1
ATOM 1470 C C . ALA A 1 189 ? 6.890 1.861 -35.189 1.00 90.81 189 ALA A C 1
ATOM 1472 O O . ALA A 1 189 ? 7.580 2.704 -34.617 1.00 90.81 189 ALA A O 1
ATOM 1473 N N . PRO A 1 190 ? 7.268 1.318 -36.364 1.00 92.88 190 PRO A N 1
ATOM 1474 C CA . PRO A 1 190 ? 8.572 1.585 -36.981 1.00 92.88 190 PRO A CA 1
ATOM 1475 C C . PRO A 1 190 ? 8.780 3.050 -37.407 1.00 92.88 190 PRO A C 1
ATOM 1477 O O . PRO A 1 190 ? 9.901 3.453 -37.688 1.00 92.88 190 PRO A O 1
ATOM 1480 N N . ASP A 1 191 ? 7.718 3.859 -37.460 1.00 95.88 191 ASP A N 1
ATOM 1481 C CA . ASP A 1 191 ? 7.765 5.304 -37.725 1.00 95.88 191 ASP A CA 1
ATOM 1482 C C . ASP A 1 191 ? 8.167 6.153 -36.496 1.00 95.88 191 ASP A C 1
ATOM 1484 O O . ASP A 1 191 ? 8.309 7.381 -36.584 1.00 95.88 191 ASP A O 1
ATOM 1488 N N . ILE A 1 192 ? 8.328 5.514 -35.335 1.00 97.56 192 ILE A N 1
ATOM 1489 C CA . ILE A 1 192 ? 8.806 6.131 -34.101 1.00 97.56 192 ILE A CA 1
ATOM 1490 C C . ILE A 1 192 ? 10.232 5.636 -33.850 1.00 97.56 192 ILE A C 1
ATOM 1492 O O . ILE A 1 192 ? 10.435 4.544 -33.325 1.00 97.56 192 ILE A O 1
ATOM 1496 N N . GLU A 1 193 ? 11.221 6.449 -34.220 1.00 97.75 193 GLU A N 1
ATOM 1497 C CA . GLU A 1 193 ? 12.619 6.179 -33.876 1.00 97.75 193 GLU A CA 1
ATOM 1498 C C . GLU A 1 193 ? 12.790 6.245 -32.353 1.00 97.75 193 GLU A C 1
ATOM 1500 O O . GLU A 1 193 ? 12.345 7.207 -31.722 1.00 97.75 193 GLU A O 1
ATOM 1505 N N . LEU A 1 194 ? 13.428 5.232 -31.767 1.00 98.19 194 LEU A N 1
ATOM 1506 C CA . LEU A 1 194 ? 13.639 5.113 -30.318 1.00 98.19 194 LEU A CA 1
ATOM 1507 C C . LEU A 1 194 ? 15.095 5.333 -29.923 1.00 98.19 194 LEU A C 1
ATOM 1509 O O . LEU A 1 194 ? 15.372 5.573 -28.746 1.00 98.19 194 LEU A O 1
ATOM 1513 N N . LEU A 1 195 ? 16.018 5.221 -30.877 1.00 98.00 195 LEU A N 1
ATOM 1514 C CA . LEU A 1 195 ? 17.444 5.383 -30.650 1.00 98.00 195 LEU A CA 1
ATOM 1515 C C . LEU A 1 195 ? 17.912 6.783 -31.059 1.00 98.00 195 LEU A C 1
ATOM 1517 O O . LEU A 1 195 ? 17.304 7.465 -31.884 1.00 98.00 195 LEU A O 1
ATOM 1521 N N . ALA A 1 196 ? 18.990 7.229 -30.431 1.00 96.62 196 ALA A N 1
ATOM 1522 C CA . ALA A 1 196 ? 19.729 8.415 -30.829 1.00 96.62 196 ALA A CA 1
ATOM 1523 C C . ALA A 1 196 ? 20.646 8.113 -32.030 1.00 96.62 196 ALA A C 1
ATOM 1525 O O . ALA A 1 196 ? 20.814 6.960 -32.436 1.00 96.62 196 ALA A O 1
ATOM 1526 N N . ASP A 1 197 ? 21.298 9.152 -32.559 1.00 95.94 197 ASP A N 1
ATOM 1527 C CA . ASP A 1 197 ? 22.162 9.078 -33.751 1.00 95.94 197 ASP A CA 1
ATOM 1528 C C . ASP A 1 197 ? 23.349 8.110 -33.613 1.00 95.94 197 ASP A C 1
ATOM 1530 O O . ASP A 1 197 ? 23.924 7.670 -34.607 1.00 95.94 197 ASP A O 1
ATOM 1534 N N . ASP A 1 198 ? 23.720 7.744 -32.385 1.00 95.81 198 ASP A N 1
ATOM 1535 C CA . ASP A 1 198 ? 24.769 6.758 -32.125 1.00 95.81 198 ASP A CA 1
ATOM 1536 C C . ASP A 1 198 ? 24.310 5.300 -32.290 1.00 95.81 198 ASP A C 1
ATOM 1538 O O . ASP A 1 198 ? 25.086 4.371 -32.041 1.00 95.81 198 ASP A O 1
ATOM 1542 N N . ALA A 1 199 ? 23.053 5.101 -32.703 1.00 96.25 199 ALA A N 1
ATOM 1543 C CA . ALA A 1 199 ? 22.414 3.810 -32.905 1.00 96.25 199 ALA A CA 1
ATOM 1544 C C . ALA A 1 199 ? 22.551 2.886 -31.683 1.00 96.25 199 ALA A C 1
ATOM 1546 O O . ALA A 1 199 ? 22.707 1.669 -31.838 1.00 96.25 199 ALA A O 1
ATOM 1547 N N . LYS A 1 200 ? 22.543 3.463 -30.471 1.00 96.12 200 LYS A N 1
ATOM 1548 C CA . LYS A 1 200 ? 22.736 2.748 -29.206 1.00 96.12 200 LYS A CA 1
ATOM 1549 C C . LYS A 1 200 ? 21.882 3.292 -28.066 1.00 96.12 200 LYS A C 1
ATOM 1551 O O . LYS A 1 200 ? 21.136 2.522 -27.456 1.00 96.12 200 LYS A O 1
ATOM 1556 N N . HIS A 1 201 ? 22.039 4.567 -27.719 1.00 97.69 201 HIS A N 1
ATOM 1557 C CA . HIS A 1 201 ? 21.289 5.165 -26.616 1.00 97.69 201 HIS A CA 1
ATOM 1558 C C . HIS A 1 201 ? 19.857 5.456 -27.043 1.00 97.69 201 HIS A C 1
ATOM 1560 O O . HIS A 1 201 ? 19.569 5.617 -28.224 1.00 97.69 201 HIS A O 1
ATOM 1566 N N . GLN A 1 202 ? 18.959 5.526 -26.069 1.00 97.56 202 GLN A N 1
ATOM 1567 C CA . GLN A 1 202 ? 17.595 5.963 -26.289 1.00 97.56 202 GLN A CA 1
ATOM 1568 C C . GLN A 1 202 ? 17.548 7.461 -26.629 1.00 97.56 202 GLN A C 1
ATOM 1570 O O . GLN A 1 202 ? 18.304 8.251 -26.062 1.00 97.56 202 GLN A O 1
ATOM 1575 N N . ASN A 1 203 ? 16.644 7.849 -27.527 1.00 97.81 203 ASN A N 1
ATOM 1576 C CA . ASN A 1 203 ? 16.240 9.244 -27.712 1.00 97.81 203 ASN A CA 1
ATOM 1577 C C . ASN A 1 203 ? 15.047 9.585 -26.792 1.00 97.81 203 ASN A C 1
ATOM 1579 O O . ASN A 1 203 ? 14.665 8.785 -25.935 1.00 97.81 203 ASN A O 1
ATOM 1583 N N . ASP A 1 204 ? 14.412 10.747 -26.974 1.00 98.06 204 ASP A N 1
ATOM 1584 C CA . ASP A 1 204 ? 13.266 11.146 -26.151 1.00 98.06 204 ASP A CA 1
ATOM 1585 C C . ASP A 1 204 ? 12.068 10.184 -26.205 1.00 98.06 204 ASP A C 1
ATOM 1587 O O . ASP A 1 204 ? 11.452 9.944 -25.165 1.00 98.06 204 ASP A O 1
ATOM 1591 N N . TYR A 1 205 ? 11.754 9.593 -27.364 1.00 98.56 205 TYR A N 1
ATOM 1592 C CA . TYR A 1 205 ? 10.684 8.595 -27.485 1.00 98.56 205 TYR A CA 1
ATOM 1593 C C . TYR A 1 205 ? 11.070 7.267 -26.829 1.00 98.56 205 TYR A C 1
ATOM 1595 O O . TYR A 1 205 ? 10.238 6.657 -26.156 1.00 98.56 205 TYR A O 1
ATOM 1603 N N . GLY A 1 206 ? 12.329 6.839 -26.953 1.00 98.38 206 GLY A N 1
ATOM 1604 C CA . GLY A 1 206 ? 12.837 5.671 -26.231 1.00 98.38 206 GLY A CA 1
ATOM 1605 C C . GLY A 1 206 ? 12.801 5.867 -24.709 1.00 98.38 206 GLY A C 1
ATOM 1606 O O . GLY A 1 206 ? 12.339 4.989 -23.977 1.00 98.38 206 GLY A O 1
ATOM 1607 N N . SER A 1 207 ? 13.195 7.048 -24.223 1.00 98.31 207 SER A N 1
ATOM 1608 C CA . SER A 1 207 ? 13.080 7.425 -22.808 1.00 98.31 207 SER A CA 1
ATOM 1609 C C . SER A 1 207 ? 11.631 7.513 -22.338 1.00 98.31 207 SER A C 1
ATOM 1611 O O . SER A 1 207 ? 11.329 7.088 -21.224 1.00 98.31 207 SER A O 1
ATOM 1613 N N . TYR A 1 208 ? 10.720 8.008 -23.179 1.00 98.62 208 TYR A N 1
ATOM 1614 C CA . TYR A 1 208 ? 9.289 8.017 -22.884 1.00 98.62 208 TYR A CA 1
ATOM 1615 C C . TYR A 1 208 ? 8.721 6.596 -22.770 1.00 98.62 208 TYR A C 1
ATOM 1617 O O . TYR A 1 208 ? 8.016 6.292 -21.811 1.00 98.62 208 TYR A O 1
ATOM 1625 N N . LEU A 1 209 ? 9.071 5.695 -23.694 1.00 98.62 209 LEU A N 1
ATOM 1626 C CA . LEU A 1 209 ? 8.644 4.295 -23.638 1.00 98.62 209 LEU A CA 1
ATOM 1627 C C . LEU A 1 209 ? 9.158 3.598 -22.370 1.00 98.62 209 LEU A C 1
ATOM 1629 O O . LEU A 1 209 ? 8.395 2.916 -21.687 1.00 98.62 209 LEU A O 1
ATOM 1633 N N . LYS A 1 210 ? 10.429 3.821 -22.014 1.00 98.00 210 LYS A N 1
ATOM 1634 C CA . LYS A 1 210 ? 11.011 3.357 -20.746 1.00 98.00 210 LYS A CA 1
ATOM 1635 C C . LYS A 1 210 ? 10.228 3.880 -19.537 1.00 98.00 210 LYS A C 1
ATOM 1637 O O . LYS A 1 210 ? 9.896 3.100 -18.646 1.00 98.00 210 LYS A O 1
ATOM 1642 N N . ALA A 1 211 ? 9.907 5.175 -19.515 1.00 98.19 211 ALA A N 1
ATOM 1643 C CA . ALA A 1 211 ? 9.106 5.778 -18.453 1.00 98.19 211 ALA A CA 1
ATOM 1644 C C . ALA A 1 211 ? 7.713 5.138 -18.353 1.00 98.19 211 ALA A C 1
ATOM 1646 O O . ALA A 1 211 ? 7.262 4.857 -17.247 1.00 98.19 211 ALA A O 1
ATOM 1647 N N . CYS A 1 212 ? 7.071 4.824 -19.483 1.00 98.12 212 CYS A N 1
ATOM 1648 C CA . CYS A 1 212 ? 5.775 4.142 -19.497 1.00 98.12 212 CYS A CA 1
ATOM 1649 C C . CYS A 1 212 ? 5.853 2.744 -18.866 1.00 98.12 212 CYS A C 1
ATOM 1651 O O . CYS A 1 212 ? 5.020 2.398 -18.033 1.00 98.12 212 CYS A O 1
ATOM 1653 N N . VAL A 1 213 ? 6.872 1.951 -19.216 1.00 97.75 213 VAL A N 1
ATOM 1654 C CA . VAL A 1 213 ? 7.080 0.616 -18.626 1.00 97.75 213 VAL A CA 1
ATOM 1655 C C . VAL A 1 213 ? 7.271 0.716 -17.110 1.00 97.75 213 VAL A C 1
ATOM 1657 O O . VAL A 1 213 ? 6.628 -0.011 -16.354 1.00 97.75 213 VAL A O 1
ATOM 1660 N N . ASN A 1 214 ? 8.108 1.650 -16.654 1.00 97.25 214 ASN A N 1
ATOM 1661 C CA . ASN A 1 214 ? 8.359 1.849 -15.227 1.00 97.25 214 ASN A CA 1
ATOM 1662 C C . ASN A 1 214 ? 7.139 2.401 -14.473 1.00 97.25 214 ASN A C 1
ATOM 1664 O O . ASN A 1 214 ? 6.902 1.977 -13.345 1.00 97.25 214 ASN A O 1
ATOM 1668 N N . TYR A 1 215 ? 6.338 3.280 -15.082 1.00 97.00 215 TYR A N 1
ATOM 1669 C CA . TYR A 1 215 ? 5.075 3.752 -14.503 1.00 97.00 215 TYR A CA 1
ATOM 1670 C C . TYR A 1 215 ? 4.121 2.582 -14.245 1.00 97.00 215 TYR A C 1
ATOM 1672 O O . TYR A 1 215 ? 3.655 2.397 -13.121 1.00 97.00 215 TYR A O 1
ATOM 1680 N N . LEU A 1 216 ? 3.913 1.731 -15.255 1.00 95.19 216 LEU A N 1
ATOM 1681 C CA . LEU A 1 216 ? 3.054 0.554 -15.130 1.00 95.19 216 LEU A CA 1
ATOM 1682 C C . LEU A 1 216 ? 3.568 -0.409 -14.051 1.00 95.19 216 LEU A C 1
ATOM 1684 O O . LEU A 1 216 ? 2.771 -1.008 -13.338 1.00 95.19 216 LEU A O 1
ATOM 1688 N N . LEU A 1 217 ? 4.888 -0.512 -13.863 1.00 92.75 217 LEU A N 1
ATOM 1689 C CA . LEU A 1 217 ? 5.474 -1.312 -12.784 1.00 92.75 217 LEU A CA 1
ATOM 1690 C C . LEU A 1 217 ? 5.189 -0.757 -11.384 1.00 92.75 217 LEU A C 1
ATOM 1692 O O . LEU A 1 217 ? 5.001 -1.525 -10.435 1.00 92.75 217 LEU A O 1
ATOM 1696 N N . LEU A 1 218 ? 5.191 0.567 -11.243 1.00 92.44 218 LEU A N 1
ATOM 1697 C CA . LEU A 1 218 ? 4.961 1.234 -9.967 1.00 92.44 218 LEU A CA 1
ATOM 1698 C C . LEU A 1 218 ? 3.490 1.190 -9.557 1.00 92.44 218 LEU A C 1
ATOM 1700 O O . LEU A 1 218 ? 3.220 0.832 -8.405 1.00 92.44 218 LEU A O 1
ATOM 1704 N N . TYR A 1 219 ? 2.587 1.493 -10.490 1.00 89.94 219 TYR A N 1
ATOM 1705 C CA . TYR A 1 219 ? 1.174 1.758 -10.203 1.00 89.94 219 TYR A CA 1
ATOM 1706 C C . TYR A 1 219 ? 0.224 0.675 -10.719 1.00 89.94 219 TYR A C 1
ATOM 1708 O O . TYR A 1 219 ? -0.804 0.423 -10.106 1.00 89.94 219 TYR A O 1
ATOM 1716 N N . GLY A 1 220 ? 0.570 -0.023 -11.803 1.00 85.44 220 GLY A N 1
ATOM 1717 C CA . GLY A 1 220 ? -0.279 -1.070 -12.379 1.00 85.44 220 GLY A CA 1
ATOM 1718 C C . GLY A 1 220 ? -1.551 -0.576 -13.068 1.00 85.44 220 GLY A C 1
ATOM 1719 O O . GLY A 1 220 ? -2.376 -1.380 -13.497 1.00 85.44 220 GLY A O 1
ATOM 1720 N N . GLU A 1 221 ? -1.706 0.737 -13.194 1.00 83.75 221 GLU A N 1
ATOM 1721 C CA . GLU A 1 221 ? -2.871 1.383 -13.783 1.00 83.75 221 GLU A CA 1
ATOM 1722 C C . GLU A 1 221 ? -2.650 1.621 -15.279 1.00 83.75 221 GLU A C 1
ATOM 1724 O O . GLU A 1 221 ? -1.561 2.000 -15.705 1.00 83.75 221 GLU A O 1
ATOM 1729 N N . ARG A 1 222 ? -3.684 1.389 -16.095 1.00 89.12 222 ARG A N 1
ATOM 1730 C CA . ARG A 1 222 ? -3.666 1.810 -17.504 1.00 89.12 222 ARG A CA 1
ATOM 1731 C C . ARG A 1 222 ? -3.661 3.330 -17.585 1.00 89.12 222 ARG A C 1
ATOM 1733 O O . ARG A 1 222 ? -4.251 3.986 -16.734 1.00 89.12 222 ARG A O 1
ATOM 1740 N N . PHE A 1 223 ? -3.071 3.862 -18.647 1.00 90.31 223 PHE A N 1
ATOM 1741 C CA . PHE A 1 223 ? -2.968 5.304 -18.828 1.00 90.31 223 PHE A CA 1
ATOM 1742 C C . PHE A 1 223 ? -4.309 5.932 -19.210 1.00 90.31 223 PHE A C 1
ATOM 1744 O O . PHE A 1 223 ? -5.005 5.439 -20.106 1.00 90.31 223 PHE A O 1
ATOM 1751 N N . ASP A 1 224 ? -4.627 7.083 -18.620 1.00 88.75 224 ASP A N 1
ATOM 1752 C CA . ASP A 1 224 ? -5.713 7.928 -19.099 1.00 88.75 224 ASP A CA 1
ATOM 1753 C C . ASP A 1 224 ? -5.421 8.438 -20.523 1.00 88.75 224 ASP A C 1
ATOM 1755 O O . ASP A 1 224 ? -4.275 8.617 -20.962 1.00 88.75 224 ASP A O 1
ATOM 1759 N N . ALA A 1 225 ? -6.486 8.736 -21.270 1.00 81.44 225 ALA A N 1
ATOM 1760 C CA . ALA A 1 225 ? -6.376 9.331 -22.599 1.00 81.44 225 ALA A CA 1
ATOM 1761 C C . ALA A 1 225 ? -5.571 10.649 -22.594 1.00 81.44 225 ALA A C 1
ATOM 1763 O O . ALA A 1 225 ? -4.974 11.012 -23.611 1.00 81.44 225 ALA A O 1
ATOM 1764 N N . ARG A 1 226 ? -5.544 11.355 -21.457 1.00 83.69 226 ARG A N 1
ATOM 1765 C CA . ARG A 1 226 ? -4.867 12.639 -21.244 1.00 83.69 226 ARG A CA 1
ATOM 1766 C C . ARG A 1 226 ? -3.508 12.526 -20.555 1.00 83.69 226 ARG A C 1
ATOM 1768 O O . ARG A 1 226 ? -2.917 13.575 -20.295 1.00 83.69 226 ARG A O 1
ATOM 1775 N N . ALA A 1 227 ? -2.999 11.316 -20.317 1.00 91.00 227 ALA A N 1
ATOM 1776 C CA . ALA A 1 227 ? -1.678 11.115 -19.728 1.00 91.00 227 ALA A CA 1
ATOM 1777 C C . ALA A 1 227 ? -0.613 11.957 -20.450 1.00 91.00 227 ALA A C 1
ATOM 1779 O O . ALA A 1 227 ? -0.646 12.119 -21.684 1.00 91.00 227 ALA A O 1
ATOM 1780 N N . ALA A 1 228 ? 0.343 12.500 -19.696 1.00 92.38 228 ALA A N 1
ATOM 1781 C CA . ALA A 1 228 ? 1.329 13.433 -20.223 1.00 92.38 228 ALA A CA 1
ATOM 1782 C C . ALA A 1 228 ? 2.121 12.841 -21.396 1.00 92.38 228 ALA A C 1
ATOM 1784 O O . ALA A 1 228 ? 2.490 11.666 -21.422 1.00 92.38 228 ALA A O 1
ATOM 1785 N N . SER A 1 229 ? 2.404 13.693 -22.383 1.00 95.06 229 SER A N 1
ATOM 1786 C CA . SER A 1 229 ? 3.293 13.374 -23.512 1.00 95.06 229 SER A CA 1
ATOM 1787 C C . SER A 1 229 ? 4.714 13.913 -23.300 1.00 95.06 229 SER A C 1
ATOM 1789 O O . SER A 1 229 ? 5.544 13.809 -24.192 1.00 95.06 229 SER A O 1
ATOM 1791 N N . CYS A 1 230 ? 5.000 14.513 -22.136 1.00 93.06 230 CYS A N 1
ATOM 1792 C CA . CYS A 1 230 ? 6.319 15.035 -21.744 1.00 93.06 230 CYS A CA 1
ATOM 1793 C C . CYS A 1 230 ? 6.991 15.919 -22.821 1.00 93.06 230 CYS A C 1
ATOM 1795 O O . CYS A 1 230 ? 8.187 15.801 -23.071 1.00 93.06 230 CYS A O 1
ATOM 1797 N N . GLY A 1 231 ? 6.206 16.768 -23.497 1.00 92.75 231 GLY A N 1
ATOM 1798 C CA . GLY A 1 231 ? 6.683 17.651 -24.573 1.00 92.75 231 GLY A CA 1
ATOM 1799 C C . GLY A 1 231 ? 6.830 16.998 -25.956 1.00 92.75 231 GLY A C 1
ATOM 1800 O O . GLY A 1 231 ? 7.249 17.673 -26.893 1.00 92.75 231 GLY A O 1
ATOM 1801 N N . LEU A 1 232 ? 6.477 15.719 -26.102 1.00 96.31 232 LEU A N 1
ATOM 1802 C CA . LEU A 1 232 ? 6.540 14.962 -27.355 1.00 96.31 232 LEU A CA 1
ATOM 1803 C C . LEU A 1 232 ? 5.187 14.918 -28.075 1.00 96.31 232 LEU A C 1
ATOM 1805 O O . LEU A 1 232 ? 4.164 15.351 -27.543 1.00 96.31 232 LEU A O 1
ATOM 1809 N N . ASP A 1 233 ? 5.188 14.376 -29.298 1.00 97.44 233 ASP A N 1
ATOM 1810 C CA . ASP A 1 233 ? 3.976 14.194 -30.096 1.00 97.44 233 ASP A CA 1
ATOM 1811 C C . ASP A 1 233 ? 2.970 13.270 -29.370 1.00 97.44 233 ASP A C 1
ATOM 1813 O O . ASP A 1 233 ? 3.276 12.090 -29.147 1.00 97.44 233 ASP A O 1
ATOM 1817 N N . PRO A 1 234 ? 1.760 13.757 -29.024 1.00 95.69 234 PRO A N 1
ATOM 1818 C CA . PRO A 1 234 ? 0.809 12.977 -28.235 1.00 95.69 234 PRO A CA 1
ATOM 1819 C C . PRO A 1 234 ? 0.305 11.703 -28.916 1.00 95.69 234 PRO A C 1
ATOM 1821 O O . PRO A 1 234 ? 0.017 10.718 -28.235 1.00 95.69 234 PRO A O 1
ATOM 1824 N N . ALA A 1 235 ? 0.211 11.683 -30.250 1.00 95.44 235 ALA A N 1
ATOM 1825 C CA . ALA A 1 235 ? -0.254 10.508 -30.982 1.00 95.44 235 ALA A CA 1
ATOM 1826 C C . ALA A 1 235 ? 0.805 9.397 -30.965 1.00 95.44 235 ALA A C 1
ATOM 1828 O O . ALA A 1 235 ? 0.479 8.220 -30.779 1.00 95.44 235 ALA A O 1
ATOM 1829 N N . LYS A 1 236 ? 2.085 9.765 -31.090 1.00 97.56 236 LYS A N 1
ATOM 1830 C CA . LYS A 1 236 ? 3.206 8.834 -30.906 1.00 97.56 236 LYS A CA 1
ATOM 1831 C C . LYS A 1 236 ? 3.287 8.341 -29.462 1.00 97.56 236 LYS A C 1
ATOM 1833 O O . LYS A 1 236 ? 3.382 7.134 -29.247 1.00 97.56 236 LYS A O 1
ATOM 1838 N N . CYS A 1 237 ? 3.158 9.233 -28.478 1.00 97.50 237 CYS A N 1
ATOM 1839 C CA . CYS A 1 237 ? 3.122 8.863 -27.061 1.00 97.50 237 CYS A CA 1
ATOM 1840 C C . CYS A 1 237 ? 1.989 7.882 -26.740 1.00 97.50 237 CYS A C 1
ATOM 1842 O O . CYS A 1 237 ? 2.236 6.878 -26.078 1.00 97.50 237 CYS A O 1
ATOM 1844 N N . ALA A 1 238 ? 0.778 8.097 -27.260 1.00 95.56 238 ALA A N 1
ATOM 1845 C CA . ALA A 1 238 ? -0.342 7.178 -27.059 1.00 95.56 238 ALA A CA 1
ATOM 1846 C C . ALA A 1 238 ? -0.045 5.760 -27.582 1.00 95.56 238 ALA A C 1
ATOM 1848 O O . ALA A 1 238 ? -0.363 4.774 -26.917 1.00 95.56 238 ALA A O 1
ATOM 1849 N N . ARG A 1 239 ? 0.623 5.638 -28.737 1.00 96.81 239 ARG A N 1
ATOM 1850 C CA . ARG A 1 239 ? 1.048 4.335 -29.281 1.00 96.81 239 ARG A CA 1
ATOM 1851 C C . ARG A 1 239 ? 2.131 3.677 -28.429 1.00 96.81 239 ARG A C 1
ATOM 1853 O O . ARG A 1 239 ? 2.070 2.472 -28.210 1.00 96.81 239 ARG A O 1
ATOM 1860 N N . LEU A 1 240 ? 3.092 4.448 -27.919 1.00 98.12 240 LEU A N 1
ATOM 1861 C CA . LEU A 1 240 ? 4.126 3.931 -27.016 1.00 98.12 240 LEU A CA 1
ATOM 1862 C C . LEU A 1 240 ? 3.548 3.486 -25.666 1.00 98.12 240 LEU A C 1
ATOM 1864 O O . LEU A 1 240 ? 3.945 2.439 -25.161 1.00 98.12 240 LEU A O 1
ATOM 1868 N N . ARG A 1 241 ? 2.566 4.215 -25.122 1.00 96.75 241 ARG A N 1
ATOM 1869 C CA . ARG A 1 241 ? 1.802 3.793 -23.938 1.00 96.75 241 ARG A CA 1
ATOM 1870 C C . ARG A 1 241 ? 1.087 2.469 -24.182 1.00 96.75 241 ARG A C 1
ATOM 1872 O O . ARG A 1 241 ? 1.218 1.564 -23.370 1.00 96.75 241 ARG A O 1
ATOM 1879 N N . ALA A 1 242 ? 0.425 2.315 -25.330 1.00 93.62 242 ALA A N 1
ATOM 1880 C CA . ALA A 1 242 ? -0.227 1.059 -25.701 1.00 93.62 242 ALA A CA 1
ATOM 1881 C C . ALA A 1 242 ? 0.768 -0.111 -25.832 1.00 93.62 242 ALA A C 1
ATOM 1883 O O . ALA A 1 242 ? 0.471 -1.215 -25.385 1.00 93.62 242 ALA A O 1
ATOM 1884 N N . VAL A 1 243 ? 1.964 0.125 -26.389 1.00 95.38 243 VAL A N 1
ATOM 1885 C CA . VAL A 1 243 ? 3.036 -0.888 -26.424 1.00 95.38 243 VAL A CA 1
ATOM 1886 C C . VAL A 1 243 ? 3.491 -1.263 -25.013 1.00 95.38 243 VAL A C 1
ATOM 1888 O O . VAL A 1 243 ? 3.651 -2.447 -24.722 1.00 95.38 243 VAL A O 1
ATOM 1891 N N . ALA A 1 244 ? 3.699 -0.279 -24.134 1.00 96.00 244 ALA A N 1
ATOM 1892 C CA . ALA A 1 244 ? 4.071 -0.539 -22.748 1.00 96.00 244 ALA A CA 1
ATOM 1893 C C . ALA A 1 244 ? 2.976 -1.334 -22.019 1.00 96.00 244 ALA A C 1
ATOM 1895 O O . ALA A 1 244 ? 3.287 -2.337 -21.386 1.00 96.00 244 ALA A O 1
ATOM 1896 N N . GLU A 1 245 ? 1.703 -0.954 -22.167 1.00 92.69 245 GLU A N 1
ATOM 1897 C CA . GLU A 1 245 ? 0.563 -1.696 -21.618 1.00 92.69 245 GLU A CA 1
ATOM 1898 C C . GLU A 1 245 ? 0.502 -3.125 -22.152 1.00 92.69 245 GLU A C 1
ATOM 1900 O O . GLU A 1 245 ? 0.265 -4.049 -21.387 1.00 92.69 245 GLU A O 1
ATOM 1905 N N . GLU A 1 246 ? 0.744 -3.350 -23.441 1.00 88.25 246 GLU A N 1
ATOM 1906 C CA . GLU A 1 246 ? 0.780 -4.701 -23.997 1.00 88.25 246 GLU A CA 1
ATOM 1907 C C . GLU A 1 246 ? 1.914 -5.529 -23.377 1.00 88.25 246 GLU A C 1
ATOM 1909 O O . GLU A 1 246 ? 1.702 -6.653 -22.933 1.00 88.25 246 GLU A O 1
ATOM 1914 N N . VAL A 1 247 ? 3.125 -4.981 -23.300 1.00 89.25 247 VAL A N 1
ATOM 1915 C CA . VAL A 1 247 ? 4.274 -5.728 -22.770 1.00 89.25 247 VAL A CA 1
ATOM 1916 C C . VAL A 1 247 ? 4.129 -6.018 -21.282 1.00 89.25 247 VAL A C 1
ATOM 1918 O O . VAL A 1 247 ? 4.466 -7.115 -20.839 1.00 89.25 247 VAL A O 1
ATOM 1921 N N . VAL A 1 248 ? 3.637 -5.043 -20.526 1.00 88.31 248 VAL A N 1
ATOM 1922 C CA . VAL A 1 248 ? 3.589 -5.094 -19.068 1.00 88.31 248 VAL A CA 1
ATOM 1923 C C . VAL A 1 248 ? 2.296 -5.754 -18.579 1.00 88.31 248 VAL A C 1
ATOM 1925 O O . VAL A 1 248 ? 2.346 -6.514 -17.622 1.00 88.31 248 VAL A O 1
ATOM 1928 N N . LEU A 1 249 ? 1.158 -5.547 -19.251 1.00 79.94 249 LEU A N 1
ATOM 1929 C CA . LEU A 1 249 ? -0.150 -6.080 -18.840 1.00 79.94 249 LEU A CA 1
ATOM 1930 C C . LEU A 1 249 ? -0.608 -7.320 -19.631 1.00 79.94 249 LEU A C 1
ATOM 1932 O O . LEU A 1 249 ? -1.476 -8.033 -19.135 1.00 79.94 249 LEU A O 1
ATOM 1936 N N . ALA A 1 250 ? -0.099 -7.584 -20.847 1.00 62.06 250 ALA A N 1
ATOM 1937 C CA . ALA A 1 250 ? -0.529 -8.728 -21.676 1.00 62.06 250 ALA A CA 1
ATOM 1938 C C . ALA A 1 250 ? 0.448 -9.922 -21.671 1.00 62.06 250 ALA A C 1
ATOM 1940 O O . ALA A 1 250 ? 0.117 -10.986 -22.192 1.00 62.06 250 ALA A O 1
ATOM 1941 N N . GLY A 1 251 ? 1.641 -9.770 -21.085 1.00 45.44 251 GLY A N 1
ATOM 1942 C CA . GLY A 1 251 ? 2.694 -10.793 -21.055 1.00 45.44 251 GLY A CA 1
ATOM 1943 C C . GLY A 1 251 ? 2.473 -11.956 -20.087 1.00 45.44 251 GLY A C 1
ATOM 1944 O O . GLY A 1 251 ? 3.307 -12.858 -20.048 1.00 45.44 251 GLY A O 1
ATOM 1945 N N . ASP A 1 252 ? 1.383 -11.951 -19.326 1.00 39.00 252 ASP A N 1
ATOM 1946 C CA . ASP A 1 252 ? 1.077 -12.988 -18.354 1.00 39.00 252 ASP A CA 1
ATOM 1947 C C . ASP A 1 252 ? -0.424 -12.929 -18.008 1.00 39.00 252 ASP A C 1
ATOM 1949 O O . ASP A 1 252 ? -0.888 -11.918 -17.472 1.00 39.00 252 ASP A O 1
ATOM 1953 N N . PRO A 1 253 ? -1.208 -13.984 -18.286 1.00 37.09 253 PRO A N 1
ATOM 1954 C CA . PRO A 1 253 ? -2.550 -14.115 -17.724 1.00 37.09 253 PRO A CA 1
ATOM 1955 C C . PRO A 1 253 ? -2.561 -14.009 -16.182 1.00 37.09 253 PRO A C 1
ATOM 1957 O O . PRO A 1 253 ? -3.599 -13.657 -15.626 1.00 37.09 253 PRO A O 1
ATOM 1960 N N . ASP A 1 254 ? -1.410 -14.239 -15.526 1.00 35.53 254 ASP A N 1
ATOM 1961 C CA . ASP A 1 254 ? -1.142 -14.119 -14.084 1.00 35.53 254 ASP A CA 1
ATOM 1962 C C . ASP A 1 254 ? -0.244 -12.912 -13.678 1.00 35.53 254 ASP A C 1
ATOM 1964 O O . ASP A 1 254 ? -0.016 -12.691 -12.486 1.00 35.53 254 ASP A O 1
ATOM 1968 N N . ALA A 1 255 ? 0.216 -12.076 -14.619 1.00 35.34 255 ALA A N 1
ATOM 1969 C CA . ALA A 1 255 ? 0.914 -10.794 -14.375 1.00 35.34 255 ALA A CA 1
ATOM 1970 C C . ALA A 1 255 ? 0.262 -9.659 -15.157 1.00 35.34 255 ALA A C 1
ATOM 1972 O O . ALA A 1 255 ? 0.898 -8.691 -15.575 1.00 35.34 255 ALA A O 1
ATOM 1973 N N . ALA A 1 256 ? -1.069 -9.701 -15.177 1.00 32.91 256 ALA A N 1
ATOM 1974 C CA . ALA A 1 256 ? -1.793 -8.498 -14.829 1.00 32.91 256 ALA A CA 1
ATOM 1975 C C . ALA A 1 256 ? -1.088 -7.840 -13.632 1.00 32.91 256 ALA A C 1
ATOM 1977 O O . ALA A 1 256 ? -0.862 -8.476 -12.597 1.00 32.91 256 ALA A O 1
ATOM 1978 N N . PHE A 1 257 ? -0.763 -6.559 -13.768 1.00 37.03 257 PHE A N 1
ATOM 1979 C CA . PHE A 1 257 ? -0.441 -5.682 -12.650 1.00 37.03 257 PHE A CA 1
ATOM 1980 C C . PHE A 1 257 ? -1.671 -5.450 -11.791 1.00 37.03 257 PHE A C 1
ATOM 1982 O O . PHE A 1 257 ? -2.138 -4.342 -11.570 1.00 37.03 257 PHE A O 1
ATOM 1989 N N . ALA A 1 258 ? -2.187 -6.529 -11.250 1.00 31.52 258 ALA A N 1
ATOM 1990 C CA . ALA A 1 258 ? -2.797 -6.427 -9.976 1.00 31.52 258 ALA A CA 1
ATOM 1991 C C . ALA A 1 258 ? -1.624 -6.308 -8.982 1.00 31.52 258 ALA A C 1
ATOM 1993 O O . ALA A 1 258 ? -0.707 -7.138 -8.965 1.00 31.52 258 ALA A O 1
ATOM 1994 N N . VAL A 1 259 ? -1.665 -5.306 -8.093 1.00 34.53 259 VAL A N 1
ATOM 1995 C CA . VAL A 1 259 ? -1.523 -5.611 -6.655 1.00 34.53 259 VAL A CA 1
ATOM 1996 C C . VAL A 1 259 ? -2.044 -7.025 -6.525 1.00 34.53 259 VAL A C 1
ATOM 1998 O O . VAL A 1 259 ? -3.229 -7.150 -6.804 1.00 34.53 259 VAL A O 1
ATOM 2001 N N . ARG A 1 260 ? -1.205 -8.070 -6.348 1.00 34.84 260 ARG A N 1
ATOM 2002 C CA . ARG A 1 260 ? -1.701 -9.457 -6.357 1.00 34.84 260 ARG A CA 1
ATOM 2003 C C . ARG A 1 260 ? -2.888 -9.411 -5.431 1.00 34.84 260 ARG A C 1
ATOM 2005 O O . ARG A 1 260 ? -2.657 -9.299 -4.223 1.00 34.84 260 ARG A O 1
ATOM 2012 N N . PRO A 1 261 ? -4.132 -9.442 -5.930 1.00 37.38 261 PRO A N 1
ATOM 2013 C CA . PRO A 1 261 ? -5.176 -9.528 -5.006 1.00 37.38 261 PRO A CA 1
ATOM 2014 C C . PRO A 1 261 ? -4.944 -10.985 -4.625 1.00 37.38 261 PRO A C 1
ATOM 2016 O O . PRO A 1 261 ? -4.905 -11.892 -5.461 1.00 37.38 261 PRO A O 1
ATOM 2019 N N . ALA A 1 262 ? -4.702 -11.231 -3.358 1.00 38.78 262 ALA A N 1
ATOM 2020 C CA . ALA A 1 262 ? -5.233 -12.418 -2.737 1.00 38.78 262 ALA A CA 1
ATOM 2021 C C . ALA A 1 262 ? -6.745 -12.584 -3.077 1.00 38.78 262 ALA A C 1
ATOM 2023 O O . ALA A 1 262 ? -7.579 -12.604 -2.180 1.00 38.78 262 ALA A O 1
ATOM 2024 N N . ASN A 1 263 ? -7.152 -12.633 -4.361 1.00 41.91 263 ASN A N 1
ATOM 2025 C CA . ASN A 1 263 ? -8.506 -12.915 -4.794 1.00 41.91 263 ASN A CA 1
ATOM 2026 C C . ASN A 1 263 ? -8.693 -14.419 -4.716 1.00 41.91 263 ASN A C 1
ATOM 2028 O O . ASN A 1 263 ? -9.008 -15.111 -5.678 1.00 41.91 263 ASN A O 1
ATOM 2032 N N . TYR A 1 264 ? -8.495 -14.906 -3.499 1.00 44.88 264 TYR A N 1
ATOM 2033 C CA . TYR A 1 264 ? -8.929 -16.202 -3.040 1.00 44.88 264 TYR A CA 1
ATOM 2034 C C . TYR A 1 264 ? -10.467 -16.230 -2.890 1.00 44.88 264 TYR A C 1
ATOM 2036 O O . TYR A 1 264 ? -11.011 -17.242 -2.460 1.00 44.88 264 TYR A O 1
ATOM 2044 N N . ALA A 1 265 ? -11.181 -15.134 -3.205 1.00 46.88 265 ALA A N 1
ATOM 2045 C CA . ALA A 1 265 ? -12.632 -14.999 -3.067 1.00 46.88 265 ALA A CA 1
ATOM 2046 C C . ALA A 1 265 ? -13.423 -15.201 -4.380 1.00 46.88 265 ALA A C 1
ATOM 2048 O O . ALA A 1 265 ? -14.635 -15.391 -4.324 1.00 46.88 265 ALA A O 1
ATOM 2049 N N . GLY A 1 266 ? -12.777 -15.210 -5.551 1.00 49.56 266 GLY A N 1
ATOM 2050 C CA . GLY A 1 266 ? -13.471 -15.261 -6.842 1.00 49.56 266 GLY A CA 1
ATOM 2051 C C . GLY A 1 266 ? -14.067 -13.905 -7.260 1.00 49.56 266 GLY A C 1
ATOM 2052 O O . GLY A 1 266 ? -13.650 -12.848 -6.803 1.00 49.56 266 GLY A O 1
ATOM 2053 N N . LYS A 1 267 ? -15.040 -13.893 -8.183 1.00 55.72 267 LYS A N 1
ATOM 2054 C CA . LYS A 1 267 ? -15.636 -12.654 -8.743 1.00 55.72 267 LYS A CA 1
ATOM 2055 C C . LYS A 1 267 ? -16.529 -11.861 -7.763 1.00 55.72 267 LYS A C 1
ATOM 2057 O O . LYS A 1 267 ? -17.231 -10.955 -8.203 1.00 55.72 267 LYS A O 1
ATOM 2062 N N . THR A 1 268 ? -16.562 -12.202 -6.476 1.00 71.38 268 THR A N 1
ATOM 2063 C CA . THR A 1 268 ? -17.546 -11.674 -5.518 1.00 71.38 268 THR A CA 1
ATOM 2064 C C . THR A 1 268 ? -16.880 -11.043 -4.302 1.00 71.38 268 THR A C 1
ATOM 2066 O O . THR A 1 268 ? -16.198 -11.720 -3.535 1.00 71.38 268 THR A O 1
ATOM 2069 N N . VAL A 1 269 ? -17.144 -9.751 -4.112 1.00 85.25 269 VAL A N 1
ATOM 2070 C CA . VAL A 1 269 ? -16.847 -8.992 -2.892 1.00 85.25 269 VAL A CA 1
ATOM 2071 C C . VAL A 1 269 ? -17.691 -9.566 -1.754 1.00 85.25 269 VAL A C 1
ATOM 2073 O O . VAL A 1 269 ? -18.915 -9.612 -1.872 1.00 85.25 269 VAL A O 1
ATOM 2076 N N . ARG A 1 270 ? -17.052 -10.029 -0.672 1.00 89.75 270 ARG A N 1
ATOM 2077 C CA . ARG A 1 270 ? -17.743 -10.682 0.454 1.00 89.75 270 ARG A CA 1
ATOM 2078 C C . ARG A 1 270 ? -18.557 -9.689 1.274 1.00 89.75 270 ARG A C 1
ATOM 2080 O O . ARG A 1 270 ? -19.686 -9.984 1.641 1.00 89.75 270 ARG A O 1
ATOM 2087 N N . PHE A 1 271 ? -17.980 -8.527 1.560 1.00 94.75 271 PHE A N 1
ATOM 2088 C CA . PHE A 1 271 ? -18.602 -7.474 2.360 1.00 94.75 271 PHE A CA 1
ATOM 2089 C C . PHE A 1 271 ? -18.010 -6.107 1.999 1.00 94.75 271 PHE A C 1
ATOM 2091 O O . PHE A 1 271 ? -16.979 -6.028 1.319 1.00 94.75 271 PHE A O 1
ATOM 2098 N N . LYS A 1 272 ? -18.646 -5.028 2.459 1.00 95.81 272 LYS A N 1
ATOM 2099 C CA . LYS A 1 272 ? -18.116 -3.661 2.326 1.00 95.81 272 LYS A CA 1
ATOM 2100 C C . LYS A 1 272 ? -17.933 -3.020 3.692 1.00 95.81 272 LYS A C 1
ATOM 2102 O O . LYS A 1 272 ? -18.800 -3.165 4.552 1.00 95.81 272 LYS A O 1
ATOM 2107 N N . ALA A 1 273 ? -16.858 -2.265 3.884 1.00 98.31 273 ALA A N 1
ATOM 2108 C CA . ALA A 1 273 ? -16.692 -1.420 5.059 1.00 98.31 273 ALA A CA 1
ATOM 2109 C C . ALA A 1 273 ? -16.451 0.043 4.687 1.00 98.31 273 ALA A C 1
ATOM 2111 O O . ALA A 1 273 ? -15.961 0.356 3.602 1.00 98.31 273 ALA A O 1
ATOM 2112 N N . LEU A 1 274 ? -16.774 0.925 5.627 1.00 98.62 274 LEU A N 1
ATOM 2113 C CA . LEU A 1 274 ? -16.497 2.352 5.561 1.00 98.62 274 LEU A CA 1
ATOM 2114 C C . LEU A 1 274 ? -15.583 2.738 6.723 1.00 98.62 274 LEU A C 1
ATOM 2116 O O . LEU A 1 274 ? -15.929 2.504 7.877 1.00 98.62 274 LEU A O 1
ATOM 2120 N N . LEU A 1 275 ? -14.441 3.358 6.447 1.00 98.56 275 LEU A N 1
ATOM 2121 C CA . LEU A 1 275 ? -13.593 3.962 7.472 1.00 98.56 275 LEU A CA 1
ATOM 2122 C C . LEU A 1 275 ? -13.853 5.466 7.529 1.00 98.56 275 LEU A C 1
ATOM 2124 O O . LEU A 1 275 ? -13.573 6.191 6.576 1.00 98.56 275 LEU A O 1
ATOM 2128 N N . TYR A 1 276 ? -14.380 5.923 8.662 1.00 98.19 276 TYR A N 1
ATOM 2129 C CA . TYR A 1 276 ? -14.613 7.333 8.967 1.00 98.19 276 TYR A CA 1
ATOM 2130 C C . TYR A 1 276 ? -13.544 7.826 9.936 1.00 98.19 276 TYR A C 1
ATOM 2132 O O . TYR A 1 276 ? -13.401 7.252 11.014 1.00 98.19 276 TYR A O 1
ATOM 2140 N N . TYR A 1 277 ? -12.823 8.892 9.590 1.00 97.56 277 TYR A N 1
ATOM 2141 C CA . TYR A 1 277 ? -11.846 9.508 10.491 1.00 97.56 277 TYR A CA 1
ATOM 2142 C C . TYR A 1 277 ? -11.931 11.034 10.474 1.00 97.56 277 TYR A C 1
ATOM 2144 O O . TYR A 1 277 ? -12.184 11.648 9.440 1.00 97.56 277 TYR A O 1
ATOM 2152 N N . ALA A 1 278 ? -11.662 11.659 11.619 1.00 91.12 278 ALA A N 1
ATOM 2153 C CA . ALA A 1 278 ? -11.604 13.111 11.725 1.00 91.12 278 ALA A CA 1
ATOM 2154 C C . ALA A 1 278 ? -10.177 13.628 11.494 1.00 91.12 278 ALA A C 1
ATOM 2156 O O . ALA A 1 278 ? -9.195 13.040 11.956 1.00 91.12 278 ALA A O 1
ATOM 2157 N N . THR A 1 279 ? -10.058 14.770 10.816 1.00 88.50 279 THR A N 1
ATOM 2158 C CA . THR A 1 279 ? -8.781 15.475 10.600 1.00 88.50 279 THR A CA 1
ATOM 2159 C C . THR A 1 279 ? -8.524 16.551 11.655 1.00 88.50 279 THR A C 1
ATOM 2161 O O . THR A 1 279 ? -7.375 16.799 12.020 1.00 88.50 279 THR A O 1
ATOM 2164 N N . ASN A 1 280 ? -9.573 17.161 12.207 1.00 91.19 280 ASN A N 1
ATOM 2165 C CA . ASN A 1 280 ? -9.459 18.195 13.237 1.00 91.19 280 ASN A CA 1
ATOM 2166 C C . ASN A 1 280 ? -9.382 17.601 14.658 1.00 91.19 280 ASN A C 1
ATOM 2168 O O . ASN A 1 280 ? -10.251 17.839 15.493 1.00 91.19 280 ASN A O 1
ATOM 2172 N N . VAL A 1 281 ? -8.353 16.791 14.906 1.00 93.38 281 VAL A N 1
ATOM 2173 C CA . VAL A 1 281 ? -8.047 16.150 16.200 1.00 93.38 281 VAL A CA 1
ATOM 2174 C C . VAL A 1 281 ? -6.570 16.351 16.557 1.00 93.38 281 VAL A C 1
ATOM 2176 O O . VAL A 1 281 ? -5.831 17.008 15.821 1.00 93.38 281 VAL A O 1
ATOM 2179 N N . GLU A 1 282 ? -6.113 15.814 17.685 1.00 92.38 282 GLU A N 1
ATOM 2180 C CA . GLU A 1 282 ? -4.689 15.812 18.031 1.00 92.38 282 GLU A CA 1
ATOM 2181 C C . GLU A 1 282 ? -3.849 15.062 16.983 1.00 92.38 282 GLU A C 1
ATOM 2183 O O . GLU A 1 282 ? -4.319 14.125 16.336 1.00 92.38 282 GLU A O 1
ATOM 2188 N N . GLU A 1 283 ? -2.590 15.469 16.803 1.00 89.69 283 GLU A N 1
ATOM 2189 C CA . GLU A 1 283 ? -1.717 14.892 15.770 1.00 89.69 283 GLU A CA 1
ATOM 2190 C C . GLU A 1 283 ? -1.528 13.383 15.943 1.00 89.69 283 GLU A C 1
ATOM 2192 O O . GLU A 1 283 ? -1.639 12.640 14.974 1.00 89.69 283 GLU A O 1
ATOM 2197 N N . ALA A 1 284 ? -1.344 12.910 17.173 1.00 82.31 284 ALA A N 1
ATOM 2198 C CA . ALA A 1 284 ? -1.176 11.489 17.449 1.00 82.31 284 ALA A CA 1
ATOM 2199 C C . ALA A 1 284 ? -2.417 10.653 17.067 1.00 82.31 284 ALA A C 1
ATOM 2201 O O . ALA A 1 284 ? -2.289 9.523 16.597 1.00 82.31 284 ALA A O 1
ATOM 2202 N N . HIS A 1 285 ? -3.622 11.218 17.194 1.00 94.94 285 HIS A N 1
ATOM 2203 C CA . HIS A 1 285 ? -4.866 10.578 16.755 1.00 94.94 285 HIS A CA 1
ATOM 2204 C C . HIS A 1 285 ? -4.989 10.558 15.225 1.00 94.94 285 HIS A C 1
ATOM 2206 O O . HIS A 1 285 ? -5.520 9.605 14.649 1.00 94.94 285 HIS A O 1
ATOM 2212 N N . ARG A 1 286 ? -4.497 11.599 14.538 1.00 90.62 286 ARG A N 1
ATOM 2213 C CA . ARG A 1 286 ? -4.391 11.595 13.070 1.00 90.62 286 ARG A CA 1
ATOM 2214 C C . ARG A 1 286 ? -3.380 10.562 12.583 1.00 90.62 286 ARG A C 1
ATOM 2216 O O . ARG A 1 286 ? -3.699 9.821 11.660 1.00 90.62 286 ARG A O 1
ATOM 2223 N N . GLN A 1 287 ? -2.199 10.499 13.196 1.00 81.00 287 GLN A N 1
ATOM 2224 C CA . GLN A 1 287 ? -1.150 9.535 12.850 1.00 81.00 287 GLN A CA 1
ATOM 2225 C C . GLN A 1 287 ? -1.677 8.103 12.925 1.00 81.00 287 GLN A C 1
ATOM 2227 O O . GLN A 1 287 ? -1.572 7.364 11.945 1.00 81.00 287 GLN A O 1
ATOM 2232 N N . PHE A 1 288 ? -2.349 7.753 14.026 1.00 95.06 288 PHE A N 1
ATOM 2233 C CA . PHE A 1 288 ? -2.972 6.443 14.160 1.00 95.06 288 PHE A CA 1
ATOM 2234 C C . PHE A 1 288 ? -4.036 6.192 13.084 1.00 95.06 288 PHE A C 1
ATOM 2236 O O . PHE A 1 288 ? -4.036 5.130 12.469 1.00 95.06 288 PHE A O 1
ATOM 2243 N N . ALA A 1 289 ? -4.911 7.164 12.796 1.00 87.75 289 ALA A N 1
ATOM 2244 C CA . ALA A 1 289 ? -5.927 7.010 11.754 1.00 87.75 289 ALA A CA 1
ATOM 2245 C C . ALA A 1 289 ? -5.328 6.774 10.361 1.00 87.75 289 ALA A C 1
ATOM 2247 O O . ALA A 1 289 ? -5.818 5.917 9.628 1.00 87.75 289 ALA A O 1
ATOM 2248 N N . LEU A 1 290 ? -4.254 7.483 10.005 1.00 84.31 290 LEU A N 1
ATOM 2249 C CA . LEU A 1 290 ? -3.554 7.285 8.733 1.00 84.31 290 LEU A CA 1
ATOM 2250 C C . LEU A 1 290 ? -2.905 5.896 8.654 1.00 84.31 290 LEU A C 1
ATOM 2252 O O . LEU A 1 290 ? -3.011 5.232 7.623 1.00 84.31 290 LEU A O 1
ATOM 2256 N N . GLN A 1 291 ? -2.305 5.418 9.747 1.00 82.12 291 GLN A N 1
ATOM 2257 C CA . GLN A 1 291 ? -1.770 4.055 9.809 1.00 82.12 291 GLN A CA 1
ATOM 2258 C C . GLN A 1 291 ? -2.870 2.988 9.793 1.00 82.12 291 GLN A C 1
ATOM 2260 O O . GLN A 1 291 ? -2.696 1.945 9.170 1.00 82.12 291 GLN A O 1
ATOM 2265 N N . ALA A 1 292 ? -4.021 3.250 10.414 1.00 88.50 292 ALA A N 1
ATOM 2266 C CA . ALA A 1 292 ? -5.177 2.363 10.364 1.00 88.50 292 ALA A CA 1
ATOM 2267 C C . ALA A 1 292 ? -5.742 2.261 8.942 1.00 88.50 292 ALA A C 1
ATOM 2269 O O . ALA A 1 292 ? -6.067 1.162 8.499 1.00 88.50 292 ALA A O 1
ATOM 2270 N N . ILE A 1 293 ? -5.810 3.375 8.202 1.00 84.75 293 ILE A N 1
ATOM 2271 C CA . ILE A 1 293 ? -6.182 3.371 6.781 1.00 84.75 293 ILE A CA 1
ATOM 2272 C C . ILE A 1 293 ? -5.236 2.464 5.989 1.00 84.75 293 ILE A C 1
ATOM 2274 O O . ILE A 1 293 ? -5.712 1.603 5.253 1.00 84.75 293 ILE A O 1
ATOM 2278 N N . ASP A 1 294 ? -3.920 2.620 6.155 1.00 78.56 294 ASP A N 1
ATOM 2279 C CA . ASP A 1 294 ? -2.927 1.770 5.486 1.00 78.56 294 ASP A CA 1
ATOM 2280 C C . ASP A 1 294 ? -3.081 0.289 5.876 1.00 78.56 294 ASP A C 1
ATOM 2282 O O . ASP A 1 294 ? -3.172 -0.582 5.011 1.00 78.56 294 ASP A O 1
ATOM 2286 N N . PHE A 1 295 ? -3.210 -0.002 7.172 1.00 88.38 295 PHE A N 1
ATOM 2287 C CA . PHE A 1 295 ? -3.397 -1.355 7.686 1.00 88.38 295 PHE A CA 1
ATOM 2288 C C . PHE A 1 295 ? -4.647 -2.033 7.111 1.00 88.38 295 PHE A C 1
ATOM 2290 O O . PHE A 1 295 ? -4.555 -3.131 6.564 1.00 88.38 295 PHE A O 1
ATOM 2297 N N . PHE A 1 296 ? -5.815 -1.389 7.188 1.00 92.56 296 PHE A N 1
ATOM 2298 C CA . PHE A 1 296 ? -7.059 -1.979 6.695 1.00 92.56 296 PHE A CA 1
ATOM 2299 C C . PHE A 1 296 ? -7.100 -2.061 5.165 1.00 92.56 296 PHE A C 1
ATOM 2301 O O . PHE A 1 296 ? -7.626 -3.043 4.645 1.00 92.56 296 PHE A O 1
ATOM 2308 N N . ARG A 1 297 ? -6.489 -1.114 4.436 1.00 86.31 297 ARG A N 1
ATOM 2309 C CA . ARG A 1 297 ? -6.311 -1.223 2.976 1.00 86.31 297 ARG A CA 1
ATOM 2310 C C . ARG A 1 297 ? -5.449 -2.425 2.602 1.00 86.31 297 ARG A C 1
ATOM 2312 O O . ARG A 1 297 ? -5.840 -3.176 1.716 1.00 86.31 297 ARG A O 1
ATOM 2319 N N . LYS A 1 298 ? -4.358 -2.692 3.325 1.00 78.56 298 LYS A N 1
ATOM 2320 C CA . LYS A 1 298 ? -3.546 -3.906 3.118 1.00 78.56 298 LYS A CA 1
ATOM 2321 C C . LYS A 1 298 ? -4.344 -5.191 3.354 1.00 78.56 298 LYS A C 1
ATOM 2323 O O . LYS A 1 298 ? -4.097 -6.192 2.697 1.00 78.56 298 LYS A O 1
ATOM 2328 N N . LEU A 1 299 ? -5.346 -5.180 4.237 1.00 85.00 299 LEU A N 1
ATOM 2329 C CA . LEU A 1 299 ? -6.259 -6.321 4.403 1.00 85.00 299 LEU A CA 1
ATOM 2330 C C . LEU A 1 299 ? -7.281 -6.462 3.263 1.00 85.00 299 LEU A C 1
ATOM 2332 O O . LEU A 1 299 ? -7.920 -7.512 3.164 1.00 85.00 299 LEU A O 1
ATOM 2336 N N . THR A 1 300 ? -7.464 -5.438 2.421 1.00 82.81 300 THR A N 1
ATOM 2337 C CA . THR A 1 300 ? -8.242 -5.556 1.175 1.00 82.81 300 THR A CA 1
ATOM 2338 C C . THR A 1 300 ? -7.428 -6.130 0.026 1.00 82.81 300 THR A C 1
ATOM 2340 O O . THR A 1 300 ? -8.033 -6.488 -0.987 1.00 82.81 300 THR A O 1
ATOM 2343 N N . ASP A 1 301 ? -6.099 -6.267 0.173 1.00 72.25 301 ASP A N 1
ATOM 2344 C CA . ASP A 1 301 ? -5.262 -6.953 -0.809 1.00 72.25 301 ASP A CA 1
ATOM 2345 C C . ASP A 1 301 ? -5.895 -8.311 -1.060 1.00 72.25 301 ASP A C 1
ATOM 2347 O O . ASP A 1 301 ? -5.993 -9.158 -0.174 1.00 72.25 301 ASP A O 1
ATOM 2351 N N . GLY A 1 302 ? -6.428 -8.480 -2.262 1.00 62.66 302 GLY A N 1
ATOM 2352 C CA . GLY A 1 302 ? -7.300 -9.603 -2.555 1.00 62.66 302 GLY A CA 1
ATOM 2353 C C . GLY A 1 302 ? -8.620 -9.289 -3.180 1.00 62.66 302 GLY A C 1
ATOM 2354 O O . GLY A 1 302 ? -9.201 -10.178 -3.789 1.00 62.66 302 GLY A O 1
ATOM 2355 N N . ASN A 1 303 ? -9.091 -8.054 -3.069 1.00 74.50 303 ASN A N 1
ATOM 2356 C CA . ASN A 1 303 ? -10.446 -7.692 -3.464 1.00 74.50 303 ASN A CA 1
ATOM 2357 C C . ASN A 1 303 ? -11.493 -8.634 -2.831 1.00 74.50 303 ASN A C 1
ATOM 2359 O O . ASN A 1 303 ? -12.575 -8.835 -3.377 1.00 74.50 303 ASN A O 1
ATOM 2363 N N . GLY A 1 304 ? -11.163 -9.249 -1.685 1.00 80.00 304 GLY A N 1
ATOM 2364 C CA . GLY A 1 304 ? -12.082 -10.117 -0.951 1.00 80.00 304 GLY A CA 1
ATOM 2365 C C . GLY A 1 304 ? -13.207 -9.321 -0.291 1.00 80.00 304 GLY A C 1
ATOM 2366 O O . GLY A 1 304 ? -14.262 -9.879 -0.004 1.00 80.00 304 GLY A O 1
ATOM 2367 N N . TRP A 1 305 ? -12.988 -8.027 -0.072 1.00 90.38 305 TRP A N 1
ATOM 2368 C CA . TRP A 1 305 ? -13.933 -7.056 0.464 1.00 90.38 305 TRP A CA 1
ATOM 2369 C C . TRP A 1 305 ? -13.508 -5.642 0.031 1.00 90.38 305 TRP A C 1
ATOM 2371 O O . TRP A 1 305 ? -12.381 -5.455 -0.430 1.00 90.38 305 TRP A O 1
ATOM 2381 N N . GLU A 1 306 ? -14.406 -4.664 0.142 1.00 91.19 306 GLU A N 1
ATOM 2382 C CA . GLU A 1 306 ? -14.140 -3.266 -0.237 1.00 91.19 306 GLU A CA 1
ATOM 2383 C C . GLU A 1 306 ? -14.042 -2.359 0.993 1.00 91.19 306 GLU A C 1
ATOM 2385 O O . GLU A 1 306 ? -14.831 -2.502 1.931 1.00 91.19 306 GLU A O 1
ATOM 2390 N N . LEU A 1 307 ? -13.125 -1.389 0.955 1.00 94.69 307 LEU A N 1
ATOM 2391 C CA . LEU A 1 307 ? -12.967 -0.360 1.981 1.00 94.69 307 LEU A CA 1
ATOM 2392 C C . LEU A 1 307 ? -13.110 1.035 1.367 1.00 94.69 307 LEU A C 1
ATOM 2394 O O . LEU A 1 307 ? -12.191 1.525 0.709 1.00 94.69 307 LEU A O 1
ATOM 2398 N N . ASP A 1 308 ? -14.229 1.692 1.649 1.00 94.69 308 ASP A N 1
ATOM 2399 C CA . ASP A 1 308 ? -14.405 3.116 1.375 1.00 94.69 308 ASP A CA 1
ATOM 2400 C C . ASP A 1 308 ? -13.834 3.934 2.550 1.00 94.69 308 ASP A C 1
ATOM 2402 O O . ASP A 1 308 ? -13.881 3.505 3.704 1.00 94.69 308 ASP A O 1
ATOM 2406 N N . VAL A 1 309 ? -13.272 5.115 2.276 1.00 93.94 309 VAL A N 1
ATOM 2407 C CA . VAL A 1 309 ? -12.698 6.007 3.300 1.00 93.94 309 VAL A CA 1
ATOM 2408 C C . VAL A 1 309 ? -13.336 7.383 3.186 1.00 93.94 309 VAL A C 1
ATOM 2410 O O . VAL A 1 309 ? -13.419 7.934 2.090 1.00 93.94 309 VAL A O 1
ATOM 2413 N N . THR A 1 310 ? -13.745 7.953 4.315 1.00 94.81 310 THR A N 1
ATOM 2414 C CA . THR A 1 310 ? -14.373 9.273 4.377 1.00 94.81 310 THR A CA 1
ATOM 2415 C C . THR A 1 310 ? -13.884 10.087 5.577 1.00 94.81 310 THR A C 1
ATOM 2417 O O . THR A 1 310 ? -13.447 9.542 6.592 1.00 94.81 310 THR A O 1
ATOM 2420 N N . GLN A 1 311 ? -14.006 11.407 5.460 1.00 93.69 311 GLN A N 1
ATOM 2421 C CA . GLN A 1 311 ? -13.873 12.362 6.564 1.00 93.69 311 GLN A CA 1
ATOM 2422 C C . GLN A 1 311 ? -15.227 12.965 6.980 1.00 93.69 311 GLN A C 1
ATOM 2424 O O . GLN A 1 311 ? -15.293 13.692 7.967 1.00 93.69 311 GLN A O 1
ATOM 2429 N N . ASP A 1 312 ? -16.298 12.657 6.242 1.00 92.56 312 ASP A N 1
ATOM 2430 C CA . ASP A 1 312 ? -17.664 13.120 6.487 1.00 92.56 312 ASP A CA 1
ATOM 2431 C C . ASP A 1 312 ? -18.630 11.936 6.322 1.00 92.56 312 ASP A C 1
ATOM 2433 O O . ASP A 1 312 ? -18.794 11.354 5.237 1.00 92.56 312 ASP A O 1
ATOM 2437 N N . LEU A 1 313 ? -19.266 11.534 7.424 1.00 92.94 313 LEU A N 1
ATOM 2438 C CA . LEU A 1 313 ? -20.168 10.385 7.400 1.00 92.94 313 LEU A CA 1
ATOM 2439 C C . LEU A 1 313 ? -21.465 10.702 6.634 1.00 92.94 313 LEU A C 1
ATOM 2441 O O . LEU A 1 313 ? -22.068 9.811 6.038 1.00 92.94 313 LEU A O 1
ATOM 2445 N N . ALA A 1 314 ? -21.888 11.967 6.602 1.00 92.69 314 ALA A N 1
ATOM 2446 C CA . ALA A 1 314 ? -23.109 12.407 5.939 1.00 92.69 314 ALA A CA 1
ATOM 2447 C C . ALA A 1 314 ? -22.983 12.483 4.409 1.00 92.69 314 ALA A C 1
ATOM 2449 O O . ALA A 1 314 ? -24.004 12.403 3.718 1.00 92.69 314 ALA A O 1
ATOM 2450 N N . GLU A 1 315 ? -21.763 12.603 3.881 1.00 90.62 315 GLU A N 1
ATOM 2451 C CA . GLU A 1 315 ? -21.472 12.543 2.440 1.00 90.62 315 GLU A CA 1
ATOM 2452 C C . GLU A 1 315 ? -21.320 11.108 1.907 1.00 90.62 315 GLU A C 1
ATOM 2454 O O . GLU A 1 315 ? -21.317 10.888 0.697 1.00 90.62 315 GLU A O 1
ATOM 2459 N N . SER A 1 316 ? -21.283 10.104 2.790 1.00 85.44 316 SER A N 1
ATOM 2460 C CA . SER A 1 316 ? -21.055 8.696 2.417 1.00 85.44 316 SER A CA 1
ATOM 2461 C C . SER A 1 316 ? -22.278 7.988 1.809 1.00 85.44 316 SER A C 1
ATOM 2463 O O . SER A 1 316 ? -22.214 6.800 1.480 1.00 85.44 316 SER A O 1
ATOM 2465 N N . GLY A 1 317 ? -23.390 8.709 1.635 1.00 89.25 317 GLY A N 1
ATOM 2466 C CA . GLY A 1 317 ? -24.638 8.186 1.085 1.00 89.25 317 GLY A CA 1
ATOM 2467 C C . GLY A 1 317 ? -25.386 7.275 2.061 1.00 89.25 317 GLY A C 1
ATOM 2468 O O . GLY A 1 317 ? -25.459 7.548 3.257 1.00 89.25 317 GLY A O 1
ATOM 2469 N N . ASP A 1 318 ? -25.994 6.210 1.538 1.00 92.50 318 ASP A N 1
ATOM 2470 C CA . ASP A 1 318 ? -26.710 5.224 2.350 1.00 92.50 318 ASP A CA 1
ATOM 2471 C C . ASP A 1 318 ? -25.725 4.310 3.092 1.00 92.50 318 ASP A C 1
ATOM 2473 O O . ASP A 1 318 ? -25.038 3.504 2.464 1.00 92.50 318 ASP A O 1
ATOM 2477 N N . LEU A 1 319 ? -25.677 4.411 4.425 1.00 96.69 319 LEU A N 1
ATOM 2478 C CA . LEU A 1 319 ? -24.794 3.599 5.268 1.00 96.69 319 LEU A CA 1
ATOM 2479 C C . LEU A 1 319 ? -25.184 2.110 5.299 1.00 96.69 319 LEU A C 1
ATOM 2481 O O . LEU A 1 319 ? -24.348 1.276 5.636 1.00 96.69 319 LEU A O 1
ATOM 2485 N N . SER A 1 320 ? -26.413 1.746 4.908 1.00 94.81 320 SER A N 1
ATOM 2486 C CA . SER A 1 320 ? -26.904 0.356 4.944 1.00 94.81 320 SER A CA 1
ATOM 2487 C C . SER A 1 320 ? -26.174 -0.593 3.977 1.00 94.81 320 SER A C 1
ATOM 2489 O O . SER A 1 320 ? -26.262 -1.823 4.110 1.00 94.81 320 SER A O 1
ATOM 2491 N N . ARG A 1 321 ? -25.428 -0.019 3.018 1.00 95.00 321 ARG A N 1
ATOM 2492 C CA . ARG A 1 321 ? -24.556 -0.737 2.076 1.00 95.00 321 ARG A CA 1
ATOM 2493 C C . ARG A 1 321 ? -23.287 -1.300 2.718 1.00 95.00 321 ARG A C 1
ATOM 2495 O O . ARG A 1 321 ? -22.628 -2.112 2.076 1.00 95.00 321 ARG A O 1
ATOM 2502 N N . TYR A 1 322 ? -22.914 -0.825 3.906 1.00 97.44 322 TYR A N 1
ATOM 2503 C CA . TYR A 1 322 ? -21.709 -1.256 4.606 1.00 97.44 322 TYR A CA 1
ATOM 2504 C C . TYR A 1 322 ? -22.066 -2.273 5.687 1.00 97.44 322 TYR A C 1
ATOM 2506 O O . TYR A 1 322 ? -23.008 -2.097 6.455 1.00 97.44 322 TYR A O 1
ATOM 2514 N N . ASP A 1 323 ? -21.292 -3.347 5.752 1.00 98.00 323 ASP A N 1
ATOM 2515 C CA . ASP A 1 323 ? -21.380 -4.359 6.800 1.00 98.00 323 ASP A CA 1
ATOM 2516 C C . ASP A 1 323 ? -20.614 -3.932 8.061 1.00 98.00 323 ASP A C 1
ATOM 2518 O O . ASP A 1 323 ? -20.854 -4.461 9.150 1.00 98.00 323 ASP A O 1
ATOM 2522 N N . LEU A 1 324 ? -19.694 -2.975 7.920 1.00 98.56 324 LEU A N 1
ATOM 2523 C CA . LEU A 1 324 ? -18.839 -2.477 8.987 1.00 98.56 324 LEU A CA 1
ATOM 2524 C C . LEU A 1 324 ? -18.527 -0.985 8.801 1.00 98.56 324 LEU A C 1
ATOM 2526 O O . LEU A 1 324 ? -18.152 -0.558 7.712 1.00 98.56 324 LEU A O 1
ATOM 2530 N N . ILE A 1 325 ? -18.591 -0.211 9.885 1.00 98.88 325 ILE A N 1
ATOM 2531 C CA . ILE A 1 325 ? -17.984 1.118 9.977 1.00 98.88 325 ILE A CA 1
ATOM 2532 C C . ILE A 1 325 ? -16.800 1.051 10.942 1.00 98.88 325 ILE A C 1
ATOM 2534 O O . ILE A 1 325 ? -16.945 0.610 12.083 1.00 98.88 325 ILE A O 1
ATOM 2538 N N . ILE A 1 326 ? -15.634 1.498 10.481 1.00 98.94 326 ILE A N 1
ATOM 2539 C CA . ILE A 1 326 ? -14.394 1.578 11.252 1.00 98.94 326 ILE A CA 1
ATOM 2540 C C . ILE A 1 326 ? -14.158 3.039 11.636 1.00 98.94 326 ILE A C 1
ATOM 2542 O O . ILE A 1 326 ? -14.136 3.910 10.768 1.00 98.94 326 ILE A O 1
ATOM 2546 N N . MET A 1 327 ? -13.959 3.314 12.924 1.00 98.88 327 MET A N 1
ATOM 2547 C CA . MET A 1 327 ? -13.679 4.660 13.432 1.00 98.88 327 MET A CA 1
ATOM 2548 C C . MET A 1 327 ? -12.362 4.654 14.212 1.00 98.88 327 MET A C 1
ATOM 2550 O O . MET A 1 327 ? -12.360 4.288 15.388 1.00 98.88 327 MET A O 1
ATOM 2554 N N . PRO A 1 328 ? -11.225 5.017 13.589 1.00 98.31 328 PRO A N 1
ATOM 2555 C CA . PRO A 1 328 ? -9.928 4.900 14.235 1.00 98.31 328 PRO A CA 1
ATOM 2556 C C . PRO A 1 328 ? -9.649 6.013 15.253 1.00 98.31 328 PRO A C 1
ATOM 2558 O O . PRO A 1 328 ? -8.774 5.839 16.091 1.00 98.31 328 PRO A O 1
ATOM 2561 N N . ASN A 1 329 ? -10.326 7.167 15.184 1.00 98.00 329 ASN A N 1
ATOM 2562 C CA . ASN A 1 329 ? -9.917 8.315 16.000 1.00 98.00 329 ASN A CA 1
ATOM 2563 C C . ASN A 1 329 ? -11.018 9.272 16.479 1.00 98.00 329 ASN A C 1
ATOM 2565 O O . ASN A 1 329 ? -10.720 10.155 17.281 1.00 98.00 329 ASN A O 1
ATOM 2569 N N . ALA A 1 330 ? -12.259 9.150 16.008 1.00 97.69 330 ALA A N 1
ATOM 2570 C CA . ALA A 1 330 ? -13.338 10.046 16.410 1.00 97.69 330 ALA A CA 1
ATOM 2571 C C . ALA A 1 330 ? -14.717 9.420 16.183 1.00 97.69 330 ALA A C 1
ATOM 2573 O O . ALA A 1 330 ? -14.917 8.659 15.238 1.00 97.69 330 ALA A O 1
ATOM 2574 N N . ALA A 1 331 ? -15.666 9.790 17.042 1.00 97.44 331 ALA A N 1
ATOM 2575 C CA . ALA A 1 331 ? -17.089 9.561 16.827 1.00 97.44 331 ALA A CA 1
ATOM 2576 C C . ALA A 1 331 ? -17.709 10.699 15.984 1.00 97.44 331 ALA A C 1
ATOM 2578 O O . ALA A 1 331 ? -17.152 11.800 15.945 1.00 97.44 331 ALA A O 1
ATOM 2579 N N . PRO A 1 332 ? -18.883 10.480 15.361 1.00 96.31 332 PRO A N 1
ATOM 2580 C CA . PRO A 1 332 ? -19.624 11.505 14.630 1.00 96.31 332 PRO A CA 1
ATOM 2581 C C . PRO A 1 332 ? -19.867 12.797 15.424 1.00 96.31 332 PRO A C 1
ATOM 2583 O O . PRO A 1 332 ? -20.432 12.792 16.524 1.00 96.31 332 PRO A O 1
ATOM 2586 N N . GLY A 1 333 ? -19.475 13.930 14.842 1.00 91.62 333 GLY A N 1
ATOM 2587 C CA . GLY A 1 333 ? -19.535 15.228 15.512 1.00 91.62 333 GLY A CA 1
ATOM 2588 C C . GLY A 1 333 ? -20.887 15.922 15.370 1.00 91.62 333 GLY A C 1
ATOM 2589 O O . GLY A 1 333 ? -21.455 16.388 16.361 1.00 91.62 333 GLY A O 1
ATOM 2590 N N . SER A 1 334 ? -21.410 16.000 14.144 1.00 94.44 334 SER A N 1
ATOM 2591 C CA . SER A 1 334 ? -22.612 16.781 13.834 1.00 94.44 334 SER A CA 1
ATOM 2592 C C . SER A 1 334 ? -23.911 16.024 14.132 1.00 94.44 334 SER A C 1
ATOM 2594 O O . SER A 1 334 ? -23.977 14.804 14.010 1.00 94.44 334 SER A O 1
ATOM 2596 N N . ALA A 1 335 ? -24.998 16.740 14.444 1.00 95.81 335 ALA A N 1
ATOM 2597 C CA . ALA A 1 335 ? -26.305 16.122 14.717 1.00 95.81 335 ALA A CA 1
ATOM 2598 C C . ALA A 1 335 ? -26.800 15.212 13.572 1.00 95.81 335 ALA A C 1
ATOM 2600 O O . ALA A 1 335 ? -27.444 14.190 13.820 1.00 95.81 335 ALA A O 1
ATOM 2601 N N . ARG A 1 336 ? -26.467 15.562 12.321 1.00 96.44 336 ARG A N 1
ATOM 2602 C CA . ARG A 1 336 ? -26.798 14.761 11.139 1.00 96.44 336 ARG A CA 1
ATOM 2603 C C . ARG A 1 336 ? -26.018 13.449 11.113 1.00 96.44 336 ARG A C 1
ATOM 2605 O O . ARG A 1 336 ? -26.634 12.401 10.956 1.00 96.44 336 ARG A O 1
ATOM 2612 N N . GLU A 1 337 ? -24.697 13.491 11.280 1.00 97.50 337 GLU A N 1
ATOM 2613 C CA . GLU A 1 337 ? -23.876 12.274 11.290 1.00 97.50 337 GLU A CA 1
ATOM 2614 C C . GLU A 1 337 ? -24.219 11.375 12.486 1.00 97.50 337 GLU A C 1
ATOM 2616 O O . GLU A 1 337 ? -24.310 10.162 12.321 1.00 97.50 337 GLU A O 1
ATOM 2621 N N . ARG A 1 338 ? -24.488 11.964 13.663 1.00 98.19 338 ARG A N 1
ATOM 2622 C CA . ARG A 1 338 ? -24.968 11.235 14.849 1.00 98.19 338 ARG A CA 1
ATOM 2623 C C . ARG A 1 338 ? -26.240 10.452 14.537 1.00 98.19 338 ARG A C 1
ATOM 2625 O O . ARG A 1 338 ? -26.263 9.244 14.716 1.00 98.19 338 ARG A O 1
ATOM 2632 N N . SER A 1 339 ? -27.252 11.118 13.975 1.00 98.00 339 SER A N 1
ATOM 2633 C CA . SER A 1 339 ? -28.530 10.482 13.616 1.00 98.00 339 SER A CA 1
ATOM 2634 C C . SER A 1 339 ? -28.367 9.367 12.572 1.00 98.00 339 SER A C 1
ATOM 2636 O O . SER A 1 339 ? -29.042 8.342 12.648 1.00 98.00 339 SER A O 1
ATOM 2638 N N . LEU A 1 340 ? -27.471 9.549 11.592 1.00 98.31 340 LEU A N 1
ATOM 2639 C CA . LEU A 1 340 ? -27.158 8.519 10.594 1.00 98.31 340 LEU A CA 1
ATOM 2640 C C . LEU A 1 340 ? -26.488 7.299 11.234 1.00 98.31 340 LEU A C 1
ATOM 2642 O O . LEU A 1 340 ? -26.854 6.169 10.918 1.00 98.31 340 LEU A O 1
ATOM 2646 N N . PHE A 1 341 ? -25.536 7.528 12.140 1.00 98.69 341 PHE A N 1
ATOM 2647 C CA . PHE A 1 341 ? -24.837 6.463 12.850 1.00 98.69 341 PHE A CA 1
ATOM 2648 C C . PHE A 1 341 ? -25.756 5.699 13.811 1.00 98.69 341 PHE A C 1
ATOM 2650 O O . PHE A 1 341 ? -25.726 4.471 13.818 1.00 98.69 341 PHE A O 1
ATOM 2657 N N . GLU A 1 342 ? -26.615 6.406 14.554 1.00 98.62 342 GLU A N 1
ATOM 2658 C CA . GLU A 1 342 ? -27.656 5.801 15.395 1.00 98.62 342 GLU A CA 1
ATOM 2659 C C . GLU A 1 342 ? -28.513 4.841 14.581 1.00 98.62 342 GLU A C 1
ATOM 2661 O O . GLU A 1 342 ? -28.582 3.651 14.880 1.00 98.62 342 GLU A O 1
ATOM 2666 N N . LYS A 1 343 ? -29.101 5.343 13.488 1.00 98.44 343 LYS A N 1
ATOM 2667 C CA . LYS A 1 343 ? -29.937 4.531 12.608 1.00 98.44 343 LYS A CA 1
ATOM 2668 C C . LYS A 1 343 ? -29.183 3.318 12.061 1.00 98.44 343 LYS A C 1
ATOM 2670 O O . LYS A 1 343 ? -29.728 2.221 12.070 1.00 98.44 343 LYS A O 1
ATOM 2675 N N . TYR A 1 344 ? -27.947 3.507 11.602 1.00 98.62 344 TYR A N 1
ATOM 2676 C CA . TYR A 1 344 ? -27.116 2.419 11.089 1.00 98.62 344 TYR A CA 1
ATOM 2677 C C . TYR A 1 344 ? -26.914 1.311 12.131 1.00 98.62 344 TYR A C 1
ATOM 2679 O O . TYR A 1 344 ? -27.078 0.138 11.803 1.00 98.62 344 TYR A O 1
ATOM 2687 N N . MET A 1 345 ? -26.603 1.658 13.384 1.00 98.69 345 MET A N 1
ATOM 2688 C CA . MET A 1 345 ? -26.394 0.664 14.440 1.00 98.69 345 MET A CA 1
ATOM 2689 C C . MET A 1 345 ? -27.696 -0.008 14.890 1.00 98.69 345 MET A C 1
ATOM 2691 O O . MET A 1 345 ? -27.696 -1.221 15.098 1.00 98.69 345 MET A O 1
ATOM 2695 N N . GLU A 1 346 ? -28.800 0.737 14.994 1.00 98.12 346 GLU A N 1
ATOM 2696 C CA . GLU A 1 346 ? -30.122 0.193 15.353 1.00 98.12 346 GLU A CA 1
ATOM 2697 C C . GLU A 1 346 ? -30.698 -0.728 14.258 1.00 98.12 346 GLU A C 1
ATOM 2699 O O . GLU A 1 346 ? -31.384 -1.702 14.562 1.00 98.12 346 GLU A O 1
ATOM 2704 N N . ASP A 1 347 ? -30.350 -0.500 12.987 1.00 97.19 347 ASP A N 1
ATOM 2705 C CA . ASP A 1 347 ? -30.694 -1.390 11.867 1.00 97.19 347 ASP A CA 1
ATOM 2706 C C . ASP A 1 347 ? -29.765 -2.626 11.778 1.00 97.19 347 ASP A C 1
ATOM 2708 O O . ASP A 1 347 ? -29.805 -3.390 10.808 1.00 97.19 347 ASP A O 1
ATOM 2712 N N . GLY A 1 348 ? -28.913 -2.845 12.785 1.00 97.06 348 GLY A N 1
ATOM 2713 C CA . GLY A 1 348 ? -27.994 -3.975 12.845 1.00 97.06 348 GLY A CA 1
ATOM 2714 C C . GLY A 1 348 ? -26.723 -3.767 12.025 1.00 97.06 348 GLY A C 1
ATOM 2715 O O . GLY A 1 348 ? -26.207 -4.724 11.452 1.00 97.06 348 GLY A O 1
ATOM 2716 N N . GLY A 1 349 ? -26.215 -2.540 11.930 1.00 98.31 349 GLY A N 1
ATOM 2717 C CA . GLY A 1 349 ? -24.888 -2.231 11.398 1.00 98.31 349 GLY A CA 1
ATOM 2718 C C . GLY A 1 349 ? -23.753 -2.778 12.273 1.00 98.31 349 GLY A C 1
ATOM 2719 O O . GLY A 1 349 ? -23.939 -3.068 13.453 1.00 98.31 349 GLY A O 1
ATOM 2720 N N . GLY A 1 350 ? -22.571 -2.954 11.680 1.00 98.75 350 GLY A N 1
ATOM 2721 C CA . GLY A 1 350 ? -21.349 -3.366 12.375 1.00 98.75 350 GLY A CA 1
ATOM 2722 C C . GLY A 1 350 ? -20.451 -2.176 12.711 1.00 98.75 350 GLY A C 1
ATOM 2723 O O . GLY A 1 350 ? -20.287 -1.293 11.868 1.00 98.75 350 GLY A O 1
ATOM 2724 N N . TRP A 1 351 ? -19.819 -2.159 13.885 1.00 98.94 351 TRP A N 1
ATOM 2725 C CA . TRP A 1 351 ? -18.882 -1.100 14.277 1.00 98.94 351 TRP A CA 1
ATOM 2726 C C . TRP A 1 351 ? -17.586 -1.627 14.889 1.00 98.94 351 TRP A C 1
ATOM 2728 O O . TRP A 1 351 ? -17.599 -2.513 15.744 1.00 98.94 351 TRP A O 1
ATOM 2738 N N . LEU A 1 352 ? -16.471 -1.027 14.481 1.00 98.94 352 LEU A N 1
ATOM 2739 C CA . LEU A 1 352 ? -15.161 -1.214 15.091 1.00 98.94 352 LEU A CA 1
ATOM 2740 C C . LEU A 1 352 ? -14.567 0.159 15.407 1.00 98.94 352 LEU A C 1
ATOM 2742 O O . LEU A 1 352 ? -14.159 0.888 14.502 1.00 98.94 352 LEU A O 1
ATOM 2746 N N . GLY A 1 353 ? -14.535 0.518 16.686 1.00 98.88 353 GLY A N 1
ATOM 2747 C CA . GLY A 1 353 ? -14.025 1.809 17.136 1.00 98.88 353 GLY A CA 1
ATOM 2748 C C . GLY A 1 353 ? -12.731 1.704 17.916 1.00 98.88 353 GLY A C 1
ATOM 2749 O O . GLY A 1 353 ? -12.531 0.753 18.673 1.00 98.88 353 GLY A O 1
ATOM 2750 N N . PHE A 1 354 ? -11.887 2.720 17.763 1.00 98.94 354 PHE A N 1
ATOM 2751 C CA . PHE A 1 354 ? -10.596 2.802 18.428 1.00 98.94 354 PHE A CA 1
ATOM 2752 C C . PHE A 1 354 ? -10.450 4.080 19.248 1.00 98.94 354 PHE A C 1
ATOM 2754 O O . PHE A 1 354 ? -10.800 5.168 18.789 1.00 98.94 354 PHE A O 1
ATOM 2761 N N . HIS A 1 355 ? -9.860 3.948 20.433 1.00 98.62 355 HIS A N 1
ATOM 2762 C CA . HIS A 1 355 ? -9.313 5.050 21.218 1.00 98.62 355 HIS A CA 1
ATOM 2763 C C . HIS A 1 355 ? -10.297 6.228 21.379 1.00 98.62 355 HIS A C 1
ATOM 2765 O O . HIS A 1 355 ? -11.400 6.067 21.909 1.00 98.62 355 HIS A O 1
ATOM 2771 N N . ALA A 1 356 ? -9.944 7.414 20.879 1.00 98.50 356 ALA A N 1
ATOM 2772 C CA . ALA A 1 356 ? -10.765 8.618 20.958 1.00 98.50 356 ALA A CA 1
ATOM 2773 C C . ALA A 1 356 ? -12.121 8.507 20.230 1.00 98.50 356 ALA A C 1
ATOM 2775 O O . ALA A 1 356 ? -13.027 9.289 20.515 1.00 98.50 356 ALA A O 1
ATOM 2776 N N . ALA A 1 357 ? -12.334 7.496 19.379 1.00 98.62 357 ALA A N 1
ATOM 2777 C CA . ALA A 1 357 ? -13.657 7.204 18.834 1.00 98.62 357 ALA A CA 1
ATOM 2778 C C . ALA A 1 357 ? -14.669 6.759 19.898 1.00 98.62 357 ALA A C 1
ATOM 2780 O O . ALA A 1 357 ? -15.859 6.857 19.644 1.00 98.62 357 ALA A O 1
ATOM 2781 N N . GLY A 1 358 ? -14.233 6.291 21.073 1.00 98.19 358 GLY A N 1
ATOM 2782 C CA . GLY A 1 358 ? -15.117 6.023 22.215 1.00 98.19 358 GLY A CA 1
ATOM 2783 C C . GLY A 1 358 ? -15.169 7.152 23.246 1.00 98.19 358 GLY A C 1
ATOM 2784 O O . GLY A 1 358 ? -15.922 7.055 24.219 1.00 98.19 358 GLY A O 1
ATOM 2785 N N . TYR A 1 359 ? -14.368 8.212 23.079 1.00 98.38 359 TYR A N 1
ATOM 2786 C CA . TYR A 1 359 ? -14.309 9.293 24.057 1.00 98.38 359 TYR A CA 1
ATOM 2787 C C . TYR A 1 359 ? -15.682 9.956 24.201 1.00 98.38 359 TYR A C 1
ATOM 2789 O O . TYR A 1 359 ? -16.301 10.385 23.226 1.00 98.38 359 TYR A O 1
ATOM 2797 N N . ASN A 1 360 ? -16.158 10.048 25.441 1.00 98.19 360 ASN A N 1
ATOM 2798 C CA . ASN A 1 360 ? -17.354 10.797 25.787 1.00 98.19 360 ASN A CA 1
ATOM 2799 C C . ASN A 1 360 ? -17.275 11.292 27.234 1.00 98.19 360 ASN A C 1
ATOM 2801 O O . ASN A 1 360 ? -16.764 10.601 28.117 1.00 98.19 360 ASN A O 1
ATOM 2805 N N . ASP A 1 361 ? -17.822 12.476 27.476 1.00 95.88 361 ASP A N 1
ATOM 2806 C CA . ASP A 1 361 ? -17.936 13.089 28.791 1.00 95.88 361 ASP A CA 1
ATOM 2807 C C . ASP A 1 361 ? -19.283 13.824 28.938 1.00 95.88 361 ASP A C 1
ATOM 2809 O O . ASP A 1 361 ? -20.187 13.718 28.104 1.00 95.88 361 ASP A O 1
ATOM 2813 N N . ARG A 1 362 ? -19.439 14.584 30.027 1.00 91.06 362 ARG A N 1
ATOM 2814 C CA . ARG A 1 362 ? -20.680 15.320 30.326 1.00 91.06 362 ARG A CA 1
ATOM 2815 C C . ARG A 1 362 ? -21.054 16.357 29.261 1.00 91.06 362 ARG A C 1
ATOM 2817 O O . ARG A 1 362 ? -22.225 16.705 29.157 1.00 91.06 362 ARG A O 1
ATOM 2824 N N . SER A 1 363 ? -20.085 16.868 28.506 1.00 95.06 363 SER A N 1
ATOM 2825 C CA . SER A 1 363 ? -20.286 17.867 27.455 1.00 95.06 363 SER A CA 1
ATOM 2826 C C . SER A 1 363 ? -20.663 17.258 26.102 1.00 95.06 363 SER A C 1
ATOM 2828 O O . SER A 1 363 ? -21.209 17.962 25.255 1.00 95.06 363 SER A O 1
ATOM 2830 N N . THR A 1 364 ? -20.444 15.952 25.899 1.00 96.00 364 THR A N 1
ATOM 2831 C CA . THR A 1 364 ? -20.742 15.269 24.628 1.00 96.00 364 THR A CA 1
ATOM 2832 C C . THR A 1 364 ? -22.227 15.346 24.253 1.00 96.00 364 THR A C 1
ATOM 2834 O O . THR A 1 364 ? -22.564 15.430 23.065 1.00 96.00 364 THR A O 1
ATOM 2837 N N . GLY A 1 365 ? -23.117 15.335 25.255 1.00 95.88 365 GLY A N 1
ATOM 2838 C CA . GLY A 1 365 ? -24.561 15.506 25.065 1.00 95.88 365 GLY A CA 1
ATOM 2839 C C . GLY A 1 365 ? -25.190 14.440 24.162 1.00 95.88 365 GLY A C 1
ATOM 2840 O O . GLY A 1 365 ? -26.059 14.761 23.357 1.00 95.88 365 GLY A O 1
ATOM 2841 N N . TRP A 1 366 ? -24.708 13.193 24.239 1.00 97.69 366 TRP A N 1
ATOM 2842 C CA . TRP A 1 366 ? -25.132 12.096 23.364 1.00 97.69 366 TRP A CA 1
ATOM 2843 C C . TRP A 1 366 ? -25.397 10.810 24.162 1.00 97.69 366 TRP A C 1
ATOM 2845 O O . TRP A 1 366 ? -24.587 9.884 24.190 1.00 97.69 366 TRP A O 1
ATOM 2855 N N . ASP A 1 367 ? -26.543 10.761 24.846 1.00 97.31 367 ASP A N 1
ATOM 2856 C CA . ASP A 1 367 ? -26.899 9.645 25.736 1.00 97.31 367 ASP A CA 1
ATOM 2857 C C . ASP A 1 367 ? -27.033 8.298 25.018 1.00 97.31 367 ASP A C 1
ATOM 2859 O O . ASP A 1 367 ? -26.700 7.256 25.595 1.00 97.31 367 ASP A O 1
ATOM 2863 N N . TRP A 1 368 ? -27.481 8.313 23.759 1.00 98.50 368 TRP A N 1
ATOM 2864 C CA . TRP A 1 368 ? -27.509 7.108 22.935 1.00 98.50 368 TRP A CA 1
ATOM 2865 C C . TRP A 1 368 ? -26.101 6.528 22.779 1.00 98.50 368 TRP A C 1
ATOM 2867 O O . TRP A 1 368 ? -25.895 5.355 23.075 1.00 98.50 368 TRP A O 1
ATOM 2877 N N . PHE A 1 369 ? -25.105 7.353 22.439 1.00 98.69 369 PHE A N 1
ATOM 2878 C CA . PHE A 1 369 ? -23.729 6.891 22.242 1.00 98.69 369 PHE A CA 1
ATOM 2879 C C . PHE A 1 369 ? -23.089 6.376 23.535 1.00 98.69 369 PHE A C 1
ATOM 2881 O O . PHE A 1 369 ? -22.422 5.342 23.543 1.00 98.69 369 PHE A O 1
ATOM 2888 N N . ARG A 1 370 ? -23.370 7.039 24.663 1.00 98.06 370 ARG A N 1
ATOM 2889 C CA . ARG A 1 370 ? -22.966 6.543 25.985 1.00 98.06 370 ARG A CA 1
ATOM 2890 C C . ARG A 1 370 ? -23.552 5.157 26.260 1.00 98.06 370 ARG A C 1
ATOM 2892 O O . ARG A 1 370 ? -22.841 4.277 26.732 1.00 98.06 370 ARG A O 1
ATOM 2899 N N . THR A 1 371 ? -24.833 4.946 25.953 1.00 98.19 371 THR A N 1
ATOM 2900 C CA . THR A 1 371 ? -25.508 3.645 26.114 1.00 98.19 371 THR A CA 1
ATOM 2901 C C . THR A 1 371 ? -24.933 2.592 25.166 1.00 98.19 371 THR A C 1
ATOM 2903 O O . THR A 1 371 ? -24.637 1.478 25.598 1.00 98.19 371 THR A O 1
ATOM 2906 N N . PHE A 1 372 ? -24.701 2.965 23.907 1.00 98.75 372 PHE A N 1
ATOM 2907 C CA . PHE A 1 372 ? -24.071 2.145 22.876 1.00 98.75 372 PHE A CA 1
ATOM 2908 C C . PHE A 1 372 ? -22.709 1.598 23.327 1.00 98.75 372 PHE A C 1
ATOM 2910 O O . PHE A 1 372 ? -22.475 0.393 23.246 1.00 98.75 372 PHE A O 1
ATOM 2917 N N . LEU A 1 373 ? -21.857 2.440 23.921 1.00 98.62 373 LEU A N 1
ATOM 2918 C CA . LEU A 1 373 ? -20.549 2.040 24.452 1.00 98.62 373 LEU A CA 1
ATOM 2919 C C . LEU A 1 373 ? -20.602 1.178 25.726 1.00 98.62 373 LEU A C 1
ATOM 2921 O O . LEU A 1 373 ? -19.558 0.728 26.189 1.00 98.62 373 LEU A O 1
ATOM 2925 N N . GLY A 1 374 ? -21.782 0.926 2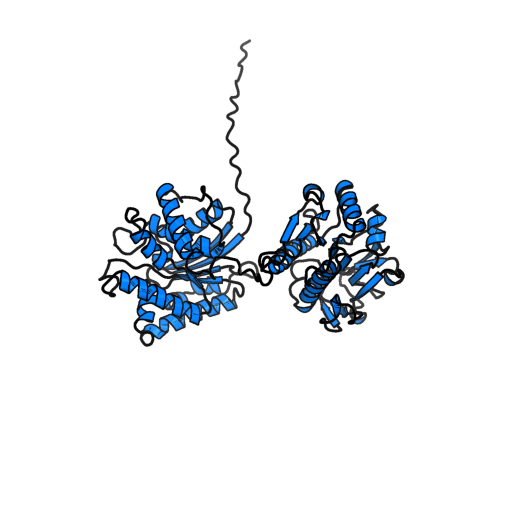6.299 1.00 98.25 374 GLY A N 1
ATOM 2926 C CA . GLY A 1 374 ? -21.940 0.140 27.528 1.00 98.25 374 GLY A CA 1
ATOM 2927 C C . GLY A 1 374 ? -22.339 0.961 28.755 1.00 98.25 374 GLY A C 1
ATOM 2928 O O . GLY A 1 374 ? -22.300 0.452 29.871 1.00 98.25 374 GLY A O 1
ATOM 2929 N N . GLY A 1 375 ? -22.761 2.213 28.571 1.00 97.38 375 GLY A N 1
ATOM 2930 C CA . GLY A 1 375 ? -23.242 3.094 29.639 1.00 97.38 375 GLY A CA 1
ATOM 2931 C C . GLY A 1 375 ? -22.150 3.923 30.315 1.00 97.38 375 GLY A C 1
ATOM 2932 O O . GLY A 1 375 ? -22.433 4.559 31.333 1.00 97.38 375 GLY A O 1
ATOM 2933 N N . VAL A 1 376 ? -20.940 3.942 29.753 1.00 97.44 376 VAL A N 1
ATOM 2934 C CA . VAL A 1 376 ? -19.745 4.519 30.378 1.00 97.44 376 VAL A CA 1
ATOM 2935 C C . VAL A 1 376 ? -19.281 5.826 29.741 1.00 97.44 376 VAL A C 1
ATOM 2937 O O . VAL A 1 376 ? -19.456 6.058 28.546 1.00 97.44 376 VAL A O 1
ATOM 2940 N N . SER A 1 377 ? -18.625 6.651 30.550 1.00 97.88 377 SER A N 1
ATOM 2941 C CA . SER A 1 377 ? -17.952 7.887 30.155 1.00 97.88 377 SER A CA 1
ATOM 2942 C C . SER A 1 377 ? -16.498 7.881 30.606 1.00 97.88 377 SER A C 1
ATOM 2944 O O . SER A 1 377 ? -16.119 7.142 31.518 1.00 97.88 377 SER A O 1
ATOM 2946 N N . PHE A 1 378 ? -15.681 8.714 29.969 1.00 98.44 378 PHE A N 1
ATOM 2947 C CA . PHE A 1 378 ? -14.279 8.885 30.317 1.00 98.44 378 PHE A CA 1
ATOM 2948 C C . PHE A 1 378 ? -14.118 9.263 31.801 1.00 98.44 378 PHE A C 1
ATOM 2950 O O . PHE A 1 378 ? -14.875 10.076 32.352 1.00 98.44 378 PHE A O 1
ATOM 2957 N N . ARG A 1 379 ? -13.135 8.648 32.463 1.00 97.81 379 ARG A N 1
ATOM 2958 C CA . ARG A 1 379 ? -12.770 8.929 33.856 1.00 97.81 379 ARG A CA 1
ATOM 2959 C C . ARG A 1 379 ? -11.402 9.593 33.949 1.00 97.81 379 ARG A C 1
ATOM 2961 O O . ARG A 1 379 ? -11.296 10.667 34.535 1.00 97.81 379 ARG A O 1
ATOM 2968 N N . CYS A 1 380 ? -10.375 8.919 33.442 1.00 98.19 380 CYS A N 1
ATOM 2969 C CA . CYS A 1 380 ? -8.986 9.370 33.454 1.00 98.19 380 CYS A CA 1
ATOM 2970 C C . CYS A 1 380 ? -8.138 8.537 32.481 1.00 98.19 380 CYS A C 1
ATOM 2972 O O . CYS A 1 380 ? -8.628 7.598 31.852 1.00 98.19 380 CYS A O 1
ATOM 2974 N N . ASN A 1 381 ? -6.859 8.883 32.389 1.00 98.56 381 ASN A N 1
ATOM 2975 C CA . ASN A 1 381 ? -5.861 8.288 31.512 1.00 98.56 381 ASN A CA 1
ATOM 2976 C C . ASN A 1 381 ? -4.482 8.285 32.194 1.00 98.56 381 ASN A C 1
ATOM 2978 O O . ASN A 1 381 ? -4.271 9.000 33.177 1.00 98.56 381 ASN A O 1
ATOM 2982 N N . ASN A 1 382 ? -3.545 7.492 31.675 1.00 98.50 382 ASN A N 1
ATOM 2983 C CA . ASN A 1 382 ? -2.123 7.666 31.978 1.00 98.50 382 ASN A CA 1
ATOM 2984 C C . ASN A 1 382 ? -1.475 8.638 30.986 1.00 98.50 382 ASN A C 1
ATOM 2986 O O . ASN A 1 382 ? -1.882 8.712 29.830 1.00 98.50 382 ASN A O 1
ATOM 2990 N N . TRP A 1 383 ? -0.386 9.289 31.392 1.00 98.19 383 TRP A N 1
ATOM 2991 C CA . TRP A 1 383 ? 0.450 10.053 30.462 1.00 98.19 383 TRP A CA 1
ATOM 2992 C C . TRP A 1 383 ? 1.931 9.996 30.843 1.00 98.19 383 TRP A C 1
ATOM 2994 O O . TRP A 1 383 ? 2.243 10.093 32.038 1.00 98.19 383 TRP A O 1
ATOM 3004 N N . PRO A 1 384 ? 2.877 9.914 29.883 1.00 98.25 384 PRO A N 1
ATOM 3005 C CA . PRO A 1 384 ? 2.711 9.856 28.418 1.00 98.25 384 PRO A CA 1
ATOM 3006 C C . PRO A 1 384 ? 2.267 8.477 27.895 1.00 98.25 384 PRO A C 1
ATOM 3008 O O . PRO A 1 384 ? 2.236 7.521 28.677 1.00 98.25 384 PRO A O 1
ATOM 3011 N N . PRO A 1 385 ? 1.963 8.355 26.584 1.00 98.06 385 PRO A N 1
ATOM 3012 C CA . PRO A 1 385 ? 1.822 7.065 25.923 1.00 98.06 385 PRO A CA 1
ATOM 3013 C C . PRO A 1 385 ? 3.013 6.144 26.213 1.00 98.06 385 PRO A C 1
ATOM 3015 O O . PRO A 1 385 ? 4.168 6.549 26.070 1.00 98.06 385 PRO A O 1
ATOM 3018 N N . GLN A 1 386 ? 2.744 4.905 26.622 1.00 97.38 386 GLN A N 1
ATOM 3019 C CA . GLN A 1 386 ? 3.779 3.917 26.945 1.00 97.38 386 GLN A CA 1
ATOM 3020 C C . GLN A 1 386 ? 3.293 2.494 26.647 1.00 97.38 386 GLN A C 1
ATOM 3022 O O . GLN A 1 386 ? 2.085 2.265 26.653 1.00 97.38 386 GLN A O 1
ATOM 3027 N N . PRO A 1 387 ? 4.190 1.532 26.359 1.00 98.31 387 PRO A N 1
ATOM 3028 C CA . PRO A 1 387 ? 3.805 0.130 26.245 1.00 98.31 387 PRO A CA 1
ATOM 3029 C C . PRO A 1 387 ? 3.274 -0.387 27.583 1.00 98.31 387 PRO A C 1
ATOM 3031 O O . PRO A 1 387 ? 3.731 0.054 28.644 1.00 98.31 387 PRO A O 1
ATOM 3034 N N . ALA A 1 388 ? 2.349 -1.341 27.543 1.00 98.31 388 ALA A N 1
ATOM 3035 C CA . ALA A 1 388 ? 1.812 -1.940 28.758 1.00 98.31 388 ALA A CA 1
ATOM 3036 C C . ALA A 1 388 ? 1.418 -3.403 28.569 1.00 98.31 388 ALA A C 1
ATOM 3038 O O . ALA A 1 388 ? 1.049 -3.840 27.478 1.00 98.31 388 ALA A O 1
ATOM 3039 N N . LEU A 1 389 ? 1.496 -4.165 29.656 1.00 98.81 389 LEU A N 1
ATOM 3040 C CA . LEU A 1 389 ? 1.094 -5.563 29.683 1.00 98.81 389 LEU A CA 1
ATOM 3041 C C . LEU A 1 389 ? -0.434 -5.663 29.666 1.00 98.81 389 LEU A C 1
ATOM 3043 O O . LEU A 1 389 ? -1.105 -5.218 30.595 1.00 98.81 389 LEU A O 1
ATOM 3047 N N . VAL A 1 390 ? -0.974 -6.268 28.619 1.00 98.75 390 VAL A N 1
ATOM 3048 C CA . VAL A 1 390 ? -2.397 -6.544 28.441 1.00 98.75 390 VAL A CA 1
ATOM 3049 C C . VAL A 1 390 ? -2.674 -7.988 28.837 1.00 98.75 390 VAL A C 1
ATOM 3051 O O . VAL A 1 390 ? -1.898 -8.894 28.525 1.00 98.75 390 VAL A O 1
ATOM 3054 N N . GLN A 1 391 ? -3.782 -8.199 29.539 1.00 98.69 391 GLN A N 1
ATOM 3055 C CA . GLN A 1 391 ? -4.324 -9.512 29.854 1.00 98.69 391 GLN A CA 1
ATOM 3056 C C . GLN A 1 391 ? -5.546 -9.775 28.973 1.00 98.69 391 GLN A C 1
ATOM 3058 O O . GLN A 1 391 ? -6.490 -8.986 28.963 1.00 98.69 391 GLN A O 1
ATOM 3063 N N . VAL A 1 392 ? -5.515 -10.880 28.230 1.00 98.44 392 VAL A N 1
ATOM 3064 C CA . VAL A 1 392 ? -6.623 -11.339 27.391 1.00 98.44 392 VAL A CA 1
ATOM 3065 C C . VAL A 1 392 ? -7.640 -12.075 28.263 1.00 98.44 392 VAL A C 1
ATOM 3067 O O . VAL A 1 392 ? -7.282 -12.888 29.115 1.00 98.44 392 VAL A O 1
ATOM 3070 N N . GLU A 1 393 ? -8.923 -11.785 28.059 1.00 96.25 393 GLU A N 1
ATOM 3071 C CA . GLU A 1 393 ? -10.027 -12.360 28.828 1.00 96.25 393 GLU A CA 1
ATOM 3072 C C . GLU A 1 393 ? -10.901 -13.247 27.935 1.00 96.25 393 GLU A C 1
ATOM 3074 O O . GLU A 1 393 ? -11.329 -12.851 26.855 1.00 96.25 393 GLU A O 1
ATOM 3079 N N . GLY A 1 394 ? -11.183 -14.474 28.378 1.00 86.69 394 GLY A N 1
ATOM 3080 C CA . GLY A 1 394 ? -12.131 -15.358 27.696 1.00 86.69 394 GLY A CA 1
ATOM 3081 C C . GLY A 1 394 ? -11.669 -15.864 26.322 1.00 86.69 394 GLY A C 1
ATOM 3082 O O . GLY A 1 394 ? -12.253 -15.518 25.297 1.00 86.69 394 GLY A O 1
ATOM 3083 N N . HIS A 1 395 ? -10.698 -16.787 26.291 1.00 91.88 395 HIS A N 1
ATOM 3084 C CA . HIS A 1 395 ? -10.242 -17.468 25.060 1.00 91.88 395 HIS A CA 1
ATOM 3085 C C . HIS A 1 395 ? -11.325 -18.284 24.327 1.00 91.88 395 HIS A C 1
ATOM 3087 O O . HIS A 1 395 ? -11.119 -18.725 23.196 1.00 91.88 395 HIS A O 1
ATOM 3093 N N . SER A 1 396 ? -12.495 -18.486 24.939 1.00 93.00 396 SER A N 1
ATOM 3094 C CA . SER A 1 396 ? -13.665 -19.040 24.252 1.00 93.00 396 SER A CA 1
ATOM 3095 C C . SER A 1 396 ? -14.225 -18.082 23.192 1.00 93.00 396 SER A C 1
ATOM 3097 O O . SER A 1 396 ? -14.792 -18.544 22.195 1.00 93.00 396 SER A O 1
ATOM 3099 N N . HIS A 1 397 ? -14.040 -16.767 23.365 1.00 96.19 397 HIS A N 1
ATOM 3100 C CA . HIS A 1 397 ? -14.480 -15.758 22.411 1.00 96.19 397 HIS A CA 1
ATOM 3101 C C . HIS A 1 397 ? -13.650 -15.823 21.123 1.00 96.19 397 HIS A C 1
ATOM 3103 O O . HIS A 1 397 ? -12.425 -15.945 21.155 1.00 96.19 397 HIS A O 1
ATOM 3109 N N . ALA A 1 398 ? -14.306 -15.706 19.965 1.00 95.75 398 ALA A N 1
ATOM 3110 C CA . ALA A 1 398 ? -13.646 -15.843 18.664 1.00 95.75 398 ALA A CA 1
ATOM 3111 C C . ALA A 1 398 ? -12.516 -14.820 18.448 1.00 95.75 398 ALA A C 1
ATOM 3113 O O . ALA A 1 398 ? -11.532 -15.149 17.794 1.00 95.75 398 ALA A O 1
ATOM 3114 N N . ILE A 1 399 ? -12.635 -13.625 19.043 1.00 97.81 399 ILE A N 1
ATOM 3115 C CA . ILE A 1 399 ? -11.599 -12.581 18.969 1.00 97.81 399 ILE A CA 1
ATOM 3116 C C . ILE A 1 399 ? -10.289 -13.011 19.653 1.00 97.81 399 ILE A C 1
ATOM 3118 O O . ILE A 1 399 ? -9.211 -12.645 19.195 1.00 97.81 399 ILE A O 1
ATOM 3122 N N . ASN A 1 400 ? -10.372 -13.823 20.710 1.00 97.19 400 ASN A N 1
ATOM 3123 C CA . ASN A 1 400 ? -9.247 -14.118 21.603 1.00 97.19 400 ASN A CA 1
ATOM 3124 C C . ASN A 1 400 ? -8.691 -15.540 21.452 1.00 97.19 400 ASN A C 1
ATOM 3126 O O . ASN A 1 400 ? -7.685 -15.883 22.070 1.00 97.19 400 ASN A O 1
ATOM 3130 N N . ARG A 1 401 ? -9.330 -16.387 20.638 1.00 93.88 401 ARG A N 1
ATOM 3131 C CA . ARG A 1 401 ? -9.033 -17.828 20.561 1.00 93.88 401 ARG A CA 1
ATOM 3132 C C . ARG A 1 401 ? -7.583 -18.152 20.182 1.00 93.88 401 ARG A C 1
ATOM 3134 O O . ARG A 1 401 ? -7.073 -19.191 20.582 1.00 93.88 401 ARG A O 1
ATOM 3141 N N . ASN A 1 402 ? -6.947 -17.301 19.385 1.00 95.56 402 ASN A N 1
ATOM 3142 C CA . ASN A 1 402 ? -5.577 -17.466 18.888 1.00 95.56 402 ASN A CA 1
ATOM 3143 C C . ASN A 1 402 ? -4.617 -16.375 19.399 1.00 95.56 402 ASN A C 1
ATOM 3145 O O . ASN A 1 402 ? -3.515 -16.249 18.869 1.00 95.56 402 ASN A O 1
ATOM 3149 N N . LEU A 1 403 ? -5.031 -15.588 20.396 1.00 97.62 403 LEU A N 1
ATOM 3150 C CA . LEU A 1 403 ? -4.156 -14.645 21.088 1.00 97.62 403 LEU A CA 1
ATOM 3151 C C . LEU A 1 403 ? -3.495 -15.341 22.289 1.00 97.62 403 LEU A C 1
ATOM 3153 O O . LEU A 1 403 ? -4.103 -16.247 22.863 1.00 97.62 403 LEU A O 1
ATOM 3157 N N . PRO A 1 404 ? -2.276 -14.943 22.689 1.00 97.94 404 PRO A N 1
ATOM 3158 C CA . PRO A 1 404 ? -1.699 -15.383 23.955 1.00 97.94 404 PRO A CA 1
ATOM 3159 C C . PRO A 1 404 ? -2.507 -14.829 25.138 1.00 97.94 404 PRO A C 1
ATOM 3161 O O . PRO A 1 404 ? -3.112 -13.765 25.026 1.00 97.94 404 PRO A O 1
ATOM 3164 N N . ASP A 1 405 ? -2.451 -15.497 26.292 1.00 98.00 405 ASP A N 1
ATOM 3165 C CA . ASP A 1 405 ? -3.118 -15.051 27.529 1.00 98.00 405 ASP A CA 1
ATOM 3166 C C . ASP A 1 405 ? -2.727 -13.620 27.928 1.00 98.00 405 ASP A C 1
ATOM 3168 O O . ASP A 1 405 ? -3.497 -12.885 28.551 1.00 98.00 405 ASP A O 1
ATOM 3172 N N . ARG A 1 406 ? -1.490 -13.226 27.602 1.00 98.38 406 ARG A N 1
ATOM 3173 C CA . ARG A 1 406 ? -0.925 -11.911 27.899 1.00 98.38 406 ARG A CA 1
ATOM 3174 C C . ARG A 1 406 ? 0.035 -11.484 26.796 1.00 98.38 406 ARG A C 1
ATOM 3176 O O . ARG A 1 406 ? 0.770 -12.313 26.264 1.00 98.38 406 ARG A O 1
ATOM 3183 N N . PHE A 1 407 ? 0.079 -10.190 26.502 1.00 98.50 407 PHE A N 1
ATOM 3184 C CA . PHE A 1 407 ? 1.058 -9.600 25.585 1.00 98.50 407 PHE A CA 1
ATOM 3185 C C . PHE A 1 407 ? 1.353 -8.150 25.967 1.00 98.50 407 PHE A C 1
ATOM 3187 O O . PHE A 1 407 ? 0.567 -7.517 26.667 1.00 98.50 407 PHE A O 1
ATOM 3194 N N . VAL A 1 408 ? 2.493 -7.618 25.528 1.00 98.50 408 VAL A N 1
ATOM 3195 C CA . VAL A 1 408 ? 2.810 -6.196 25.710 1.00 98.50 408 VAL A CA 1
ATOM 3196 C C . VAL A 1 408 ? 2.282 -5.437 24.501 1.00 98.50 408 VAL A C 1
ATOM 3198 O O . VAL A 1 408 ? 2.778 -5.623 23.393 1.00 98.50 408 VAL A 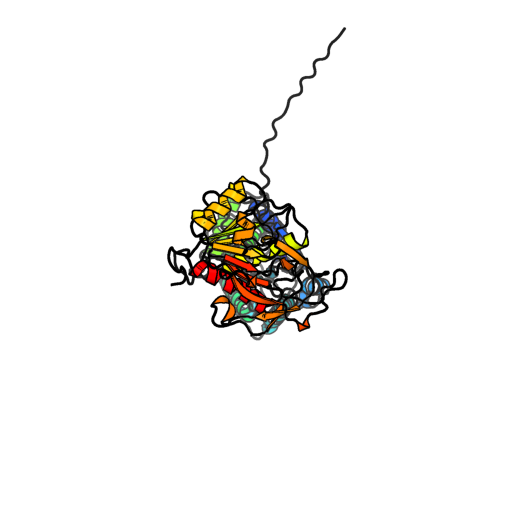O 1
ATOM 3201 N N . ALA A 1 409 ? 1.273 -4.595 24.711 1.00 98.06 409 ALA A N 1
ATOM 3202 C CA . ALA A 1 409 ? 0.796 -3.687 23.679 1.00 98.06 409 ALA A CA 1
ATOM 3203 C C . ALA A 1 409 ? 1.846 -2.587 23.419 1.00 98.06 409 ALA A C 1
ATOM 3205 O O . ALA A 1 409 ? 2.480 -2.126 24.378 1.00 98.06 409 ALA A O 1
ATOM 3206 N N . PRO A 1 410 ? 2.031 -2.141 22.160 1.00 97.44 410 PRO A N 1
ATOM 3207 C CA . PRO A 1 410 ? 2.823 -0.961 21.829 1.00 97.44 410 PRO A CA 1
ATOM 3208 C C . PRO A 1 410 ? 2.384 0.289 22.590 1.00 97.44 410 PRO A C 1
ATOM 3210 O O . PRO A 1 410 ? 1.306 0.344 23.182 1.00 97.44 410 PRO A O 1
ATOM 3213 N N . ALA A 1 411 ? 3.225 1.322 22.534 1.00 96.81 411 ALA A N 1
ATOM 3214 C CA . ALA A 1 411 ? 2.941 2.575 23.209 1.00 96.81 411 ALA A CA 1
ATOM 3215 C C . ALA A 1 411 ? 1.617 3.198 22.743 1.00 96.81 411 ALA A C 1
ATOM 3217 O O . ALA A 1 411 ? 1.397 3.396 21.550 1.00 96.81 411 ALA A O 1
ATOM 3218 N N . THR A 1 412 ? 0.757 3.505 23.710 1.00 98.00 412 THR A N 1
ATOM 3219 C CA . THR A 1 412 ? -0.485 4.264 23.545 1.00 98.00 412 THR A CA 1
ATOM 3220 C C . THR A 1 412 ? -0.815 4.948 24.869 1.00 98.00 412 THR A C 1
ATOM 3222 O O . THR A 1 412 ? -0.278 4.597 25.924 1.00 98.00 412 THR A O 1
ATOM 3225 N N . GLU A 1 413 ? -1.693 5.938 24.821 1.00 98.12 413 GLU A N 1
ATOM 3226 C CA . GLU A 1 413 ? -2.442 6.374 25.993 1.00 98.12 413 GLU A CA 1
ATOM 3227 C C . GLU A 1 413 ? -3.558 5.356 26.287 1.00 98.12 413 GLU A C 1
ATOM 3229 O O . GLU A 1 413 ? -4.191 4.858 25.351 1.00 98.12 413 GLU A O 1
ATOM 3234 N N . PHE A 1 414 ? -3.791 5.044 27.567 1.00 98.50 414 PHE A N 1
ATOM 3235 C CA . PHE A 1 414 ? -4.870 4.164 28.014 1.00 98.50 414 PHE A CA 1
ATOM 3236 C C . PHE A 1 414 ? -5.976 4.949 28.717 1.00 98.50 414 PHE A C 1
ATOM 3238 O O . PHE A 1 414 ? -5.684 5.859 29.492 1.00 98.50 414 PHE A O 1
ATOM 3245 N N . TYR A 1 415 ? -7.244 4.568 28.505 1.00 98.50 415 TYR A N 1
ATOM 3246 C CA . TYR A 1 415 ? -8.403 5.202 29.158 1.00 98.50 415 TYR A CA 1
ATOM 3247 C C . TYR A 1 415 ? -9.050 4.310 30.206 1.00 98.50 415 TYR A C 1
ATOM 3249 O O . TYR A 1 415 ? -9.273 3.120 29.979 1.00 98.50 415 TYR A O 1
ATOM 3257 N N . GLN A 1 416 ? -9.438 4.932 31.316 1.00 98.25 416 GLN A N 1
ATOM 3258 C CA . GLN A 1 416 ? -10.352 4.362 32.289 1.00 98.25 416 GLN A CA 1
ATOM 3259 C C . GLN A 1 416 ? -11.745 4.958 32.119 1.00 98.25 416 GLN A C 1
ATOM 3261 O O . GLN A 1 416 ? -11.916 6.144 31.822 1.00 98.25 416 GLN A O 1
ATOM 3266 N N . TRP A 1 417 ? -12.741 4.127 32.393 1.00 98.25 417 TRP A N 1
ATOM 3267 C CA . TRP A 1 417 ? -14.150 4.438 32.215 1.00 98.25 417 TRP A CA 1
ATOM 3268 C C . TRP A 1 417 ? -14.888 4.472 33.554 1.00 98.25 417 TRP A C 1
ATOM 3270 O O . TRP A 1 417 ? -14.452 3.876 34.541 1.00 98.25 417 TRP A O 1
ATOM 3280 N N . GLN A 1 418 ? -16.000 5.202 33.595 1.00 96.69 418 GLN A N 1
ATOM 3281 C CA . GLN A 1 418 ? -16.916 5.246 34.732 1.00 96.69 418 GLN A CA 1
ATOM 3282 C C . GLN A 1 418 ? -18.383 5.322 34.267 1.00 96.69 418 GLN A C 1
ATOM 3284 O O . GLN A 1 418 ? -18.666 6.004 33.281 1.00 96.69 418 GLN A O 1
ATOM 3289 N N . PRO A 1 419 ? -19.340 4.707 34.986 1.00 95.81 419 PRO A N 1
ATOM 3290 C CA . PRO A 1 419 ? -19.136 3.769 36.095 1.00 95.81 419 PRO A CA 1
ATOM 3291 C C . PRO A 1 419 ? -18.436 2.480 35.623 1.00 95.81 419 PRO A C 1
ATOM 3293 O O . PRO A 1 419 ? -18.034 2.385 34.467 1.00 95.81 419 PRO A O 1
ATOM 3296 N N . ASP A 1 420 ? -18.239 1.515 36.521 1.00 95.31 420 ASP A N 1
ATOM 3297 C CA . ASP A 1 420 ? -17.612 0.233 36.182 1.00 95.31 420 ASP A CA 1
ATOM 3298 C C . ASP A 1 420 ? -18.321 -0.430 34.987 1.00 95.31 420 ASP A C 1
ATOM 3300 O O . ASP A 1 420 ? -19.499 -0.785 35.073 1.00 95.31 420 ASP A O 1
ATOM 3304 N N . LEU A 1 421 ? -17.598 -0.594 33.875 1.00 96.44 421 LEU A N 1
ATOM 3305 C CA . LEU A 1 421 ? -18.115 -1.168 32.635 1.00 96.44 421 LEU A CA 1
ATOM 3306 C C . LEU A 1 421 ? -18.646 -2.592 32.852 1.00 96.44 421 LEU A C 1
ATOM 3308 O O . LEU A 1 421 ? -19.644 -2.976 32.243 1.00 96.44 421 LEU A O 1
ATOM 3312 N N . ARG A 1 422 ? -18.022 -3.357 33.756 1.00 96.12 422 ARG A N 1
ATOM 3313 C CA . ARG A 1 422 ? -18.399 -4.747 34.051 1.00 96.12 422 ARG A CA 1
ATOM 3314 C C . ARG A 1 422 ? -19.722 -4.865 34.795 1.00 96.12 422 ARG A C 1
ATOM 3316 O O . ARG A 1 422 ? -20.291 -5.951 34.856 1.00 96.12 422 ARG A O 1
ATOM 3323 N N . SER A 1 423 ? -20.227 -3.765 35.353 1.00 95.94 423 SER A N 1
ATOM 3324 C CA . SER A 1 423 ? -21.554 -3.742 35.973 1.00 95.94 423 SER A CA 1
ATOM 3325 C C . SER A 1 423 ? -22.690 -3.837 34.949 1.00 95.94 423 SER A C 1
ATOM 3327 O O . SER A 1 423 ? -23.822 -4.145 35.324 1.00 95.94 423 SER A O 1
ATOM 3329 N N . ASN A 1 424 ? -22.403 -3.598 33.664 1.00 97.75 424 ASN A N 1
ATOM 3330 C CA . ASN A 1 424 ? -23.374 -3.759 32.596 1.00 97.75 424 ASN A CA 1
ATOM 3331 C C . ASN A 1 424 ? -23.433 -5.233 32.144 1.00 97.75 424 ASN A C 1
ATOM 3333 O O . ASN A 1 424 ? -22.468 -5.716 31.550 1.00 97.75 424 ASN A O 1
ATOM 3337 N N . PRO A 1 425 ? -24.555 -5.948 32.366 1.00 97.50 425 PRO A N 1
ATOM 3338 C CA . PRO A 1 425 ? -24.666 -7.370 32.037 1.00 97.50 425 PRO A CA 1
ATOM 3339 C C . PRO A 1 425 ? -24.640 -7.657 30.530 1.00 97.50 425 PRO A C 1
ATOM 3341 O O . PRO A 1 425 ? -24.426 -8.802 30.141 1.00 97.50 425 PRO A O 1
ATOM 3344 N N . ASP A 1 426 ? -24.853 -6.644 29.686 1.00 98.06 426 ASP A N 1
ATOM 3345 C CA . ASP A 1 426 ? -24.780 -6.785 28.232 1.00 98.06 426 ASP A CA 1
ATOM 3346 C C . ASP A 1 426 ? -23.348 -6.635 27.699 1.00 98.06 426 ASP A C 1
ATOM 3348 O O . ASP A 1 426 ? -23.100 -6.886 26.520 1.00 98.06 426 ASP A O 1
ATOM 3352 N N . VAL A 1 427 ? -22.390 -6.218 28.534 1.00 98.38 427 VAL A N 1
ATOM 3353 C CA . VAL A 1 427 ? -21.004 -6.002 28.111 1.00 98.38 427 VAL A CA 1
ATOM 3354 C C . VAL A 1 427 ? -20.149 -7.236 28.375 1.00 98.38 427 VAL A C 1
ATOM 3356 O O . VAL A 1 427 ? -20.112 -7.779 29.475 1.00 98.38 427 VAL A O 1
ATOM 3359 N N . THR A 1 428 ? -19.391 -7.641 27.358 1.00 98.12 428 THR A N 1
ATOM 3360 C CA . THR A 1 428 ? -18.319 -8.633 27.478 1.00 98.12 428 THR A CA 1
ATOM 3361 C C . THR A 1 428 ? -16.970 -7.940 27.333 1.00 98.12 428 THR A C 1
ATOM 3363 O O . THR A 1 428 ? -16.650 -7.423 26.262 1.00 98.12 428 THR A O 1
ATOM 3366 N N . VAL A 1 429 ? -16.170 -7.945 28.402 1.00 98.56 429 VAL A N 1
ATOM 3367 C CA . VAL A 1 429 ? -14.771 -7.496 28.365 1.00 98.56 429 VAL A CA 1
ATOM 3368 C C . VAL A 1 429 ? -13.899 -8.616 27.793 1.00 98.56 429 VAL A C 1
ATOM 3370 O O . VAL A 1 429 ? -14.035 -9.776 28.170 1.00 98.56 429 VAL A O 1
ATOM 3373 N N . LEU A 1 430 ? -13.030 -8.260 26.849 1.00 98.62 430 LEU A N 1
ATOM 3374 C CA . LEU A 1 430 ? -12.199 -9.178 26.067 1.00 98.62 430 LEU A CA 1
ATOM 3375 C C . LEU A 1 430 ? -10.705 -9.002 26.347 1.00 98.62 430 LEU A C 1
ATOM 3377 O O . LEU A 1 430 ? -9.928 -9.925 26.118 1.00 98.62 430 LEU A O 1
ATOM 3381 N N . ALA A 1 431 ? -10.284 -7.834 26.822 1.00 98.62 431 ALA A N 1
ATOM 3382 C CA . ALA A 1 431 ? -8.927 -7.610 27.296 1.00 98.62 431 ALA A CA 1
ATOM 3383 C C . ALA A 1 431 ? -8.892 -6.419 28.252 1.00 98.62 431 ALA A C 1
ATOM 3385 O O . ALA A 1 431 ? -9.634 -5.449 28.063 1.00 98.62 431 ALA A O 1
ATOM 3386 N N . SER A 1 432 ? -7.981 -6.470 29.219 1.00 98.69 432 SER A N 1
ATOM 3387 C CA . SER A 1 432 ? -7.771 -5.413 30.208 1.00 98.69 432 SER A CA 1
ATOM 3388 C C . SER A 1 432 ? -6.296 -5.113 30.407 1.00 98.69 432 SER A C 1
ATOM 3390 O O . SER A 1 432 ? -5.423 -5.941 30.135 1.00 98.69 432 SER A O 1
ATOM 3392 N N . LEU A 1 433 ? -6.011 -3.919 30.914 1.00 98.31 433 LEU A N 1
ATOM 3393 C CA . LEU A 1 433 ? -4.683 -3.579 31.393 1.00 98.31 433 LEU A CA 1
ATOM 3394 C C . LEU A 1 433 ? -4.363 -4.454 32.609 1.00 98.31 433 LEU A C 1
ATOM 3396 O O . LEU A 1 433 ? -5.148 -4.522 33.556 1.00 98.31 433 LEU A O 1
ATOM 3400 N N . ALA A 1 434 ? -3.215 -5.125 32.596 1.00 98.50 434 ALA A N 1
ATOM 3401 C CA . ALA A 1 434 ? -2.849 -5.987 33.705 1.00 98.50 434 ALA A CA 1
ATOM 3402 C C . ALA A 1 434 ? -2.459 -5.166 34.954 1.00 98.50 434 ALA A C 1
ATOM 3404 O O . ALA A 1 434 ? -1.850 -4.097 34.816 1.00 98.50 434 ALA A O 1
ATOM 3405 N N . PRO A 1 435 ? -2.763 -5.639 36.176 1.00 97.50 435 PRO A N 1
ATOM 3406 C CA . PRO A 1 435 ? -2.499 -4.888 37.404 1.00 97.50 435 PRO A CA 1
ATOM 3407 C C . PRO A 1 435 ? -1.007 -4.623 37.662 1.00 97.50 435 PRO A C 1
ATOM 3409 O O . PRO A 1 435 ? -0.669 -3.669 38.358 1.00 97.50 435 PRO A O 1
ATOM 3412 N N . GLU A 1 436 ? -0.106 -5.418 37.083 1.00 98.06 436 GLU A N 1
ATOM 3413 C CA . GLU A 1 436 ? 1.348 -5.267 37.211 1.00 98.06 436 GLU A CA 1
ATOM 3414 C C . GLU A 1 436 ? 1.896 -4.006 36.537 1.00 98.06 436 GLU A C 1
ATOM 3416 O O . GLU A 1 436 ? 3.043 -3.638 36.782 1.00 98.06 436 GLU A O 1
ATOM 3421 N N . A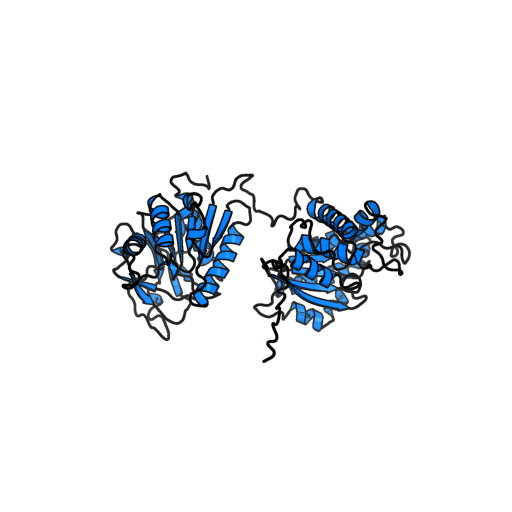SN A 1 437 ? 1.096 -3.328 35.711 1.00 98.44 437 ASN A N 1
ATOM 3422 C CA . ASN A 1 437 ? 1.486 -2.031 35.171 1.00 98.44 437 ASN A CA 1
ATOM 3423 C C . ASN A 1 437 ? 1.431 -0.920 36.229 1.00 98.44 437 ASN A C 1
ATOM 3425 O O . ASN A 1 437 ? 2.022 0.133 36.012 1.00 98.44 437 ASN A O 1
ATOM 3429 N N . PHE A 1 438 ? 0.709 -1.108 37.343 1.00 97.81 438 PHE A N 1
ATOM 3430 C CA . PHE A 1 438 ? 0.488 -0.042 38.315 1.00 97.81 438 PHE A CA 1
ATOM 3431 C C . PHE A 1 438 ? 1.613 0.072 39.360 1.00 97.81 438 PHE A C 1
ATOM 3433 O O . PHE A 1 438 ? 2.065 -0.944 39.892 1.00 97.81 438 PHE A O 1
ATOM 3440 N N . PRO A 1 439 ? 2.007 1.306 39.740 1.00 97.62 439 PRO A N 1
ATOM 3441 C CA . PRO A 1 439 ? 1.540 2.580 39.186 1.00 97.62 439 PRO A CA 1
ATOM 3442 C C . PRO A 1 439 ? 2.061 2.821 37.757 1.00 97.62 439 PRO A C 1
ATOM 3444 O O . PRO A 1 439 ? 3.228 2.568 37.474 1.00 97.62 439 PRO A O 1
ATOM 3447 N N . MET A 1 440 ? 1.198 3.339 36.879 1.00 97.56 440 MET A N 1
ATOM 3448 C CA . MET A 1 440 ? 1.492 3.550 35.454 1.00 97.56 440 MET A CA 1
ATOM 3449 C C . MET A 1 440 ? 1.423 5.037 35.095 1.00 97.56 440 MET A C 1
ATOM 3451 O O . MET A 1 440 ? 0.500 5.720 35.530 1.00 97.56 440 MET A O 1
ATOM 3455 N N . GLY A 1 441 ? 2.349 5.525 34.267 1.00 96.69 441 GLY A N 1
ATOM 3456 C CA . GLY A 1 441 ? 2.456 6.930 33.863 1.00 96.69 441 GLY A CA 1
ATOM 3457 C C . GLY A 1 441 ? 3.659 7.649 34.482 1.00 96.69 441 GLY A C 1
ATOM 3458 O O . GLY A 1 441 ? 4.253 7.190 35.455 1.00 96.69 441 GLY A O 1
ATOM 3459 N N . LEU A 1 442 ? 4.024 8.793 33.897 1.00 94.81 442 LEU A N 1
ATOM 3460 C CA . LEU A 1 442 ? 5.110 9.663 34.378 1.00 94.81 442 LEU A CA 1
ATOM 3461 C C . LEU A 1 442 ? 4.608 11.067 34.726 1.00 94.81 442 LEU A C 1
ATOM 3463 O O . LEU A 1 442 ? 5.007 11.630 35.741 1.00 94.81 442 LEU A O 1
ATOM 3467 N N . LYS A 1 443 ? 3.746 11.633 33.875 1.00 96.50 443 LYS A N 1
ATOM 3468 C CA . LYS A 1 443 ? 3.099 12.932 34.086 1.00 96.50 443 LYS A CA 1
ATOM 3469 C C . LYS A 1 443 ? 1.780 12.743 34.828 1.00 96.50 443 LYS A C 1
ATOM 3471 O O . LYS A 1 443 ? 1.605 13.296 35.906 1.00 96.50 443 LYS A O 1
ATOM 3476 N N . ASP A 1 444 ? 0.902 11.924 34.258 1.00 97.44 444 ASP A N 1
ATOM 3477 C CA . ASP A 1 444 ? -0.395 11.592 34.832 1.00 97.44 444 ASP A CA 1
ATOM 3478 C C . ASP A 1 444 ? -0.335 10.120 35.248 1.00 97.44 444 ASP A C 1
ATOM 3480 O O . ASP A 1 444 ? -0.252 9.225 34.401 1.00 97.44 444 ASP A O 1
ATOM 3484 N N . ILE A 1 445 ? -0.251 9.892 36.563 1.00 98.12 445 ILE A N 1
ATOM 3485 C CA . ILE A 1 445 ? 0.006 8.576 37.157 1.00 98.12 445 ILE A CA 1
ATOM 3486 C C . ILE A 1 445 ? -1.306 7.958 37.632 1.00 98.12 445 ILE A C 1
ATOM 3488 O O . ILE A 1 445 ? -2.054 8.560 38.405 1.00 98.12 445 ILE A O 1
ATOM 3492 N N . VAL A 1 446 ? -1.546 6.716 37.225 1.00 97.25 446 VAL A N 1
ATOM 3493 C CA . VAL A 1 446 ? -2.687 5.907 37.650 1.00 97.25 446 VAL A CA 1
ATOM 3494 C C . VAL A 1 446 ? -2.222 4.774 38.560 1.00 97.25 446 VAL A C 1
ATOM 3496 O O . VAL A 1 446 ? -1.206 4.131 38.310 1.00 97.25 446 VAL A O 1
ATOM 3499 N N . TYR A 1 447 ? -2.959 4.539 39.647 1.00 97.25 447 TYR A N 1
ATOM 3500 C CA . TYR A 1 447 ? -2.509 3.687 40.759 1.00 97.25 447 TYR A CA 1
ATOM 3501 C C . TYR A 1 447 ? -3.212 2.324 40.841 1.00 97.25 447 TYR A C 1
ATOM 3503 O O . TYR A 1 447 ? -2.850 1.506 41.683 1.00 97.25 447 TYR A O 1
ATOM 3511 N N . GLY A 1 448 ? -4.229 2.077 40.011 1.00 96.25 448 GLY A N 1
ATOM 3512 C CA . GLY A 1 448 ? -4.998 0.834 40.025 1.00 96.25 448 GLY A CA 1
ATOM 3513 C C . GLY A 1 448 ? -6.426 0.991 39.505 1.00 96.25 448 GLY A C 1
ATOM 3514 O O . GLY A 1 448 ? -6.769 1.965 38.827 1.00 96.25 448 GLY A O 1
ATOM 3515 N N . GLY A 1 449 ? -7.273 0.028 39.872 1.00 95.12 449 GLY A N 1
ATOM 3516 C CA . GLY A 1 449 ? -8.664 -0.081 39.427 1.00 95.12 449 GLY A CA 1
ATOM 3517 C C . GLY A 1 449 ? -8.826 -1.034 38.244 1.00 95.12 449 GLY A C 1
ATOM 3518 O O . GLY A 1 449 ? -7.858 -1.644 37.801 1.00 95.12 449 GLY A O 1
ATOM 3519 N N . ASP A 1 450 ? -10.056 -1.155 37.749 1.00 95.62 450 ASP A N 1
ATOM 3520 C CA . ASP A 1 450 ? -10.352 -1.916 36.534 1.00 95.62 450 ASP A CA 1
ATOM 3521 C C . ASP A 1 450 ? -10.153 -1.043 35.287 1.00 95.62 450 ASP A C 1
ATOM 3523 O O . ASP A 1 450 ? -10.474 0.151 35.298 1.00 95.62 450 ASP A O 1
ATOM 3527 N N . TRP A 1 451 ? -9.575 -1.634 34.243 1.00 98.00 451 TRP A N 1
ATOM 3528 C CA . TRP A 1 451 ? -9.138 -0.955 33.019 1.00 98.00 451 TRP A CA 1
ATOM 3529 C C . TRP A 1 451 ? -9.446 -1.826 31.794 1.00 98.00 451 TRP A C 1
ATOM 3531 O O . TRP A 1 451 ? -8.525 -2.368 31.174 1.00 98.00 451 TRP A O 1
ATOM 3541 N N . PRO A 1 452 ? -10.735 -1.992 31.448 1.00 98.31 452 PRO A N 1
ATOM 3542 C CA . PRO A 1 452 ? -11.129 -2.719 30.252 1.00 98.31 452 PRO A CA 1
ATOM 3543 C C . PRO A 1 452 ? -10.653 -1.958 29.012 1.00 98.31 452 PRO A C 1
ATOM 3545 O O . PRO A 1 452 ? -10.977 -0.785 28.811 1.00 98.31 452 PRO A O 1
ATOM 3548 N N . LEU A 1 453 ? -9.865 -2.636 28.182 1.00 98.69 453 LEU A N 1
ATOM 3549 C CA . LEU A 1 453 ? -9.260 -2.067 26.977 1.00 98.69 453 LEU A CA 1
ATOM 3550 C C . LEU A 1 453 ? -10.000 -2.489 25.714 1.00 98.69 453 LEU A C 1
ATOM 3552 O O . LEU A 1 453 ? -10.048 -1.729 24.752 1.00 98.69 453 LEU A O 1
ATOM 3556 N N . VAL A 1 454 ? -10.567 -3.693 25.706 1.00 98.81 454 VAL A N 1
ATOM 3557 C CA . VAL A 1 454 ? -11.322 -4.227 24.571 1.00 98.81 454 VAL A CA 1
ATOM 3558 C C . VAL A 1 454 ? -12.621 -4.809 25.088 1.00 98.81 454 VAL A C 1
ATOM 3560 O O . VAL A 1 454 ? -12.599 -5.633 26.003 1.00 98.81 454 VAL A O 1
ATOM 3563 N N . TRP A 1 455 ? -13.750 -4.414 24.507 1.00 98.81 455 TRP A N 1
ATOM 3564 C CA . TRP A 1 455 ? -15.048 -4.976 24.875 1.00 98.81 455 TRP A CA 1
ATOM 3565 C C . TRP A 1 455 ? -16.054 -4.919 23.730 1.00 98.81 455 TRP A C 1
ATOM 3567 O O . TRP A 1 455 ? -15.865 -4.223 22.730 1.00 98.81 455 TRP A O 1
ATOM 3577 N N . SER A 1 456 ? -17.146 -5.654 23.914 1.00 98.56 456 SER A N 1
ATOM 3578 C CA . SER A 1 456 ? -18.333 -5.613 23.068 1.00 98.56 456 SER A CA 1
ATOM 3579 C C . SER A 1 456 ? -19.578 -5.420 23.930 1.00 98.56 456 SER A C 1
ATOM 3581 O O . SER A 1 456 ? -19.688 -6.017 25.002 1.00 98.56 456 SER A O 1
ATOM 3583 N N . ASN A 1 457 ? -20.512 -4.588 23.472 1.00 98.56 457 ASN A N 1
ATOM 3584 C CA . ASN A 1 457 ? -21.863 -4.497 24.019 1.00 98.56 457 ASN A CA 1
ATOM 3585 C C . ASN A 1 457 ? -22.784 -5.402 23.193 1.00 98.56 457 ASN A C 1
ATOM 3587 O O . ASN A 1 457 ? -23.089 -5.076 22.049 1.00 98.56 457 ASN A O 1
ATOM 3591 N N . GLY A 1 458 ? -23.252 -6.503 23.779 1.00 97.56 458 GLY A N 1
ATOM 3592 C CA . GLY A 1 458 ? -24.031 -7.550 23.114 1.00 97.56 458 GLY A CA 1
ATOM 3593 C C . GLY A 1 458 ? -25.389 -7.109 22.562 1.00 97.56 458 GLY A C 1
ATOM 3594 O O . GLY A 1 458 ? -26.013 -7.869 21.825 1.00 97.56 458 GLY A O 1
ATOM 3595 N N . ARG A 1 459 ? -25.843 -5.884 22.864 1.00 97.94 459 ARG A N 1
ATOM 3596 C CA . ARG A 1 459 ? -27.006 -5.269 22.200 1.00 97.94 459 ARG A CA 1
ATOM 3597 C C . ARG A 1 459 ? -26.721 -4.840 20.760 1.00 97.94 459 ARG A C 1
ATOM 3599 O O . ARG A 1 459 ? -27.661 -4.647 19.997 1.00 97.94 459 ARG A O 1
ATOM 3606 N N . TYR A 1 460 ? -25.450 -4.687 20.394 1.00 98.56 460 TYR A N 1
ATOM 3607 C CA . TYR A 1 460 ? -25.012 -4.173 19.101 1.00 98.56 460 TYR A CA 1
ATOM 3608 C C . TYR A 1 460 ? -23.923 -5.058 18.495 1.00 98.56 460 TYR A C 1
ATOM 3610 O O . TYR A 1 460 ? -23.147 -5.705 19.197 1.00 98.56 460 TYR A O 1
ATOM 3618 N N . ARG A 1 461 ? -23.789 -5.032 17.165 1.00 98.31 461 ARG A N 1
ATOM 3619 C CA . ARG A 1 461 ? -22.663 -5.673 16.479 1.00 98.31 461 ARG A CA 1
ATOM 3620 C C . ARG A 1 461 ? -21.443 -4.755 16.530 1.00 98.31 461 ARG A C 1
ATOM 3622 O O . ARG A 1 461 ? -21.132 -4.063 15.566 1.00 98.31 461 ARG A O 1
ATOM 3629 N N . MET A 1 462 ? -20.796 -4.680 17.690 1.00 98.81 462 MET A N 1
ATOM 3630 C CA . MET A 1 462 ? -19.766 -3.674 17.948 1.00 98.81 462 MET A CA 1
ATOM 3631 C C . MET A 1 462 ? -18.572 -4.221 18.725 1.00 98.81 462 MET A C 1
ATOM 3633 O O . MET A 1 462 ? -18.722 -5.106 19.566 1.00 98.81 462 MET A O 1
ATOM 3637 N N . VAL A 1 463 ? -17.392 -3.664 18.460 1.00 98.94 463 VAL A N 1
ATOM 3638 C CA . VAL A 1 463 ? -16.201 -3.823 19.301 1.00 98.94 463 VAL A CA 1
ATOM 3639 C C . VAL A 1 463 ? -15.556 -2.458 19.495 1.00 98.94 463 VAL A C 1
ATOM 3641 O O . VAL A 1 463 ? -15.344 -1.724 18.528 1.00 98.94 463 VAL A O 1
ATOM 3644 N N . TYR A 1 464 ? -15.220 -2.138 20.740 1.00 98.94 464 TYR A N 1
ATOM 3645 C CA . TYR A 1 464 ? -14.336 -1.028 21.076 1.00 98.94 464 TYR A CA 1
ATOM 3646 C C . TYR A 1 464 ? -12.940 -1.556 21.416 1.00 98.94 464 TYR A C 1
ATOM 3648 O O . TYR A 1 464 ? -12.812 -2.558 22.122 1.00 98.94 464 TYR A O 1
ATOM 3656 N N . ILE A 1 465 ? -11.903 -0.856 20.955 1.00 98.88 465 ILE A N 1
ATOM 3657 C CA . ILE A 1 465 ? -10.496 -1.120 21.263 1.00 98.88 465 ILE A CA 1
ATOM 3658 C C . ILE A 1 465 ? -9.840 0.168 21.759 1.00 98.88 465 ILE A C 1
ATOM 3660 O O . ILE A 1 465 ? -9.903 1.202 21.108 1.00 98.88 465 ILE A O 1
ATOM 3664 N N . ASN A 1 466 ? -9.168 0.129 22.904 1.00 98.81 466 ASN A N 1
ATOM 3665 C CA . ASN A 1 466 ? -8.601 1.332 23.500 1.00 98.81 466 ASN A CA 1
ATOM 3666 C C . ASN A 1 466 ? -7.334 1.840 22.797 1.00 98.81 466 ASN A C 1
ATOM 3668 O O . ASN A 1 466 ? -7.130 3.045 22.755 1.00 98.81 466 ASN A O 1
ATOM 3672 N N . MET A 1 467 ? -6.500 0.960 22.247 1.00 98.38 467 MET A N 1
ATOM 3673 C CA . MET A 1 467 ? -5.221 1.330 21.635 1.00 98.38 467 MET A CA 1
ATOM 3674 C C . MET A 1 467 ? -5.426 2.124 20.335 1.00 98.38 467 MET A C 1
ATOM 3676 O O . MET A 1 467 ? -6.175 1.678 19.466 1.00 98.38 467 MET A O 1
ATOM 3680 N N . GLY A 1 468 ? -4.742 3.267 20.188 1.00 97.38 468 GLY A N 1
ATOM 3681 C CA . GLY A 1 468 ? -4.848 4.082 18.970 1.00 97.38 468 GLY A CA 1
ATOM 3682 C C . GLY A 1 468 ? -4.271 5.500 19.044 1.00 97.38 468 GLY A C 1
ATOM 3683 O O . GLY A 1 468 ? -4.927 6.447 18.613 1.00 97.38 468 GLY A O 1
ATOM 3684 N N . HIS A 1 469 ? -3.063 5.658 19.594 1.00 98.00 469 HIS A N 1
ATOM 3685 C CA . HIS A 1 469 ? -2.427 6.962 19.811 1.00 98.00 469 HIS A CA 1
ATOM 3686 C C . HIS A 1 469 ? -0.968 6.979 19.324 1.00 98.00 469 HIS A C 1
ATOM 3688 O O . HIS A 1 469 ? -0.107 6.325 19.912 1.00 98.00 469 HIS A O 1
ATOM 3694 N N . GLY A 1 470 ? -0.676 7.778 18.294 1.00 89.81 470 GLY A N 1
ATOM 3695 C CA . GLY A 1 470 ? 0.669 7.965 17.737 1.00 89.81 470 GLY A CA 1
ATOM 3696 C C . GLY A 1 470 ? 0.941 7.116 16.493 1.00 89.81 470 GLY A C 1
ATOM 3697 O O . GLY A 1 470 ? 0.021 6.612 15.852 1.00 89.81 470 GLY A O 1
ATOM 3698 N N . ASP A 1 471 ? 2.220 6.967 16.147 1.00 88.00 471 ASP A N 1
ATOM 3699 C CA . ASP A 1 471 ? 2.706 6.358 14.901 1.00 88.00 471 ASP A CA 1
ATOM 3700 C C . ASP A 1 471 ? 3.387 4.985 15.096 1.00 88.00 471 ASP A C 1
ATOM 3702 O O . ASP A 1 471 ? 4.059 4.472 14.200 1.00 88.00 471 ASP A O 1
ATOM 3706 N N . ALA A 1 472 ? 3.215 4.361 16.263 1.00 84.81 472 ALA A N 1
ATOM 3707 C CA . ALA A 1 472 ? 3.843 3.079 16.591 1.00 84.81 472 ALA A CA 1
ATOM 3708 C C . ALA A 1 472 ? 2.839 1.967 16.947 1.00 84.81 472 ALA A C 1
ATOM 3710 O O . ALA A 1 472 ? 3.254 0.849 17.266 1.00 84.81 472 ALA A O 1
ATOM 3711 N N . CYS A 1 473 ? 1.525 2.219 16.879 1.00 89.06 473 CYS A N 1
ATOM 3712 C CA . CYS A 1 473 ? 0.510 1.252 17.321 1.00 89.06 473 CYS A CA 1
ATOM 3713 C C . CYS A 1 473 ? 0.446 -0.028 16.465 1.00 89.06 473 CYS A C 1
ATOM 3715 O O . CYS A 1 473 ? -0.068 -1.035 16.938 1.00 89.06 473 CYS A O 1
ATOM 3717 N N . PHE A 1 474 ? 0.990 -0.028 15.244 1.00 90.38 474 PHE A N 1
ATOM 3718 C CA . PHE A 1 474 ? 1.020 -1.207 14.361 1.00 90.38 474 PHE A CA 1
ATOM 3719 C C . PHE A 1 474 ? 2.353 -1.978 14.396 1.00 90.38 474 PHE A C 1
ATOM 3721 O O . PHE A 1 474 ? 2.586 -2.853 13.560 1.00 90.38 474 PHE A O 1
ATOM 3728 N N . SER A 1 475 ? 3.240 -1.663 15.348 1.00 86.06 475 SER A N 1
ATOM 3729 C CA . SER A 1 475 ? 4.581 -2.264 15.455 1.00 86.06 475 SER A CA 1
ATOM 3730 C C . SER A 1 475 ? 4.612 -3.688 16.029 1.00 86.06 475 SER A C 1
ATOM 3732 O O . SER A 1 475 ? 5.623 -4.371 15.869 1.00 86.06 475 SER A O 1
ATOM 3734 N N . ASP A 1 476 ? 3.528 -4.159 16.657 1.00 94.06 476 ASP A N 1
ATOM 3735 C CA . ASP A 1 476 ? 3.439 -5.498 17.253 1.00 94.06 476 ASP A CA 1
ATOM 3736 C C . ASP A 1 476 ? 2.429 -6.396 16.523 1.00 94.06 476 ASP A C 1
ATOM 3738 O O . ASP A 1 476 ? 1.273 -6.034 16.295 1.00 94.06 476 ASP A O 1
ATOM 3742 N N . ALA A 1 477 ? 2.859 -7.613 16.188 1.00 92.06 477 ALA A N 1
ATOM 3743 C CA . ALA A 1 477 ? 2.043 -8.567 15.445 1.00 92.06 477 ALA A CA 1
ATOM 3744 C C . ALA A 1 477 ? 0.861 -9.123 16.262 1.00 92.06 477 ALA A C 1
ATOM 3746 O O . ALA A 1 477 ? -0.168 -9.459 15.676 1.00 92.06 477 ALA A O 1
ATOM 3747 N N . THR A 1 478 ? 0.980 -9.207 17.591 1.00 96.62 478 THR A N 1
ATOM 3748 C CA . THR A 1 478 ? -0.084 -9.726 18.465 1.00 96.62 478 THR A CA 1
ATOM 3749 C C . THR A 1 478 ? -1.245 -8.740 18.539 1.00 96.62 478 THR A C 1
ATOM 3751 O O . THR A 1 478 ? -2.400 -9.127 18.359 1.00 96.62 478 THR A O 1
ATOM 3754 N N . GLN A 1 479 ? -0.944 -7.452 18.719 1.00 98.56 479 GLN A N 1
ATOM 3755 C CA . GLN A 1 479 ? -1.945 -6.389 18.651 1.00 98.56 479 GLN A CA 1
ATOM 3756 C C . GLN A 1 479 ? -2.584 -6.299 17.257 1.00 98.56 479 GLN A C 1
ATOM 3758 O O . GLN A 1 479 ? -3.806 -6.191 17.143 1.00 98.56 479 GLN A O 1
ATOM 3763 N N . ASN A 1 480 ? -1.792 -6.419 16.189 1.00 97.62 480 ASN A N 1
ATOM 3764 C CA . ASN A 1 480 ? -2.333 -6.435 14.830 1.00 97.62 480 ASN A CA 1
ATOM 3765 C C . ASN A 1 480 ? -3.286 -7.626 14.615 1.00 97.62 480 ASN A C 1
ATOM 3767 O O . ASN A 1 480 ? -4.345 -7.463 14.010 1.00 97.62 480 ASN A O 1
ATOM 3771 N N . LEU A 1 481 ? -2.963 -8.810 15.152 1.00 97.94 481 LEU A N 1
ATOM 3772 C CA . LEU A 1 481 ? -3.842 -9.982 15.100 1.00 97.94 481 LEU A CA 1
ATOM 3773 C C . LEU A 1 481 ? -5.163 -9.744 15.846 1.00 97.94 481 LEU A C 1
ATOM 3775 O O . LEU A 1 481 ? -6.219 -10.106 15.330 1.00 97.94 481 LEU A O 1
ATOM 3779 N N . LEU A 1 482 ? -5.131 -9.078 17.004 1.00 98.62 482 LEU A N 1
ATOM 3780 C CA . LEU A 1 482 ? -6.338 -8.654 17.719 1.00 98.62 482 LEU A CA 1
ATOM 3781 C C . LEU A 1 482 ? -7.230 -7.756 16.839 1.00 98.62 482 LEU A C 1
ATOM 3783 O O . LEU A 1 482 ? -8.443 -7.965 16.794 1.00 98.62 482 LEU A O 1
ATOM 3787 N N . PHE A 1 483 ? -6.653 -6.803 16.100 1.00 98.69 483 PHE A N 1
ATOM 3788 C CA . PHE A 1 483 ? -7.417 -5.923 15.204 1.00 98.69 483 PHE A CA 1
ATOM 3789 C C . PHE A 1 483 ? -8.064 -6.700 14.050 1.00 98.69 483 PHE A C 1
ATOM 3791 O O . PHE A 1 483 ? -9.245 -6.497 13.756 1.00 98.69 483 PHE A O 1
ATOM 3798 N N . VAL A 1 484 ? -7.327 -7.636 13.435 1.00 98.44 484 VAL A N 1
ATOM 3799 C CA . VAL A 1 484 ? -7.864 -8.529 12.390 1.00 98.44 484 VAL A CA 1
ATOM 3800 C C . VAL A 1 484 ? -9.004 -9.384 12.938 1.00 98.44 484 VAL A C 1
ATOM 3802 O O . VAL A 1 484 ? -10.056 -9.501 12.308 1.00 98.44 484 VAL A O 1
ATOM 3805 N N . ASN A 1 485 ? -8.822 -9.966 14.123 1.00 98.56 485 ASN A N 1
ATOM 3806 C CA . ASN A 1 485 ? -9.821 -10.810 14.761 1.00 98.56 485 ASN A CA 1
ATOM 3807 C C . ASN A 1 485 ? -11.106 -10.035 15.091 1.00 98.56 485 ASN A C 1
ATOM 3809 O O . ASN A 1 485 ? -12.201 -10.550 14.857 1.00 98.56 485 ASN A O 1
ATOM 3813 N N . ALA A 1 486 ? -10.981 -8.805 15.600 1.00 98.75 486 ALA A N 1
ATOM 3814 C CA . ALA A 1 486 ? -12.114 -7.935 15.903 1.00 98.75 486 ALA A CA 1
ATOM 3815 C C . ALA A 1 486 ? -12.904 -7.573 14.638 1.00 98.75 486 ALA A C 1
ATOM 3817 O O . ALA A 1 486 ? -14.116 -7.786 14.600 1.00 98.75 486 ALA A O 1
ATOM 3818 N N . LEU A 1 487 ? -12.221 -7.124 13.576 1.00 98.56 487 LEU A N 1
ATOM 3819 C CA . LEU A 1 487 ? -12.844 -6.863 12.274 1.00 98.56 487 LEU A CA 1
ATOM 3820 C C . LEU A 1 487 ? -13.591 -8.099 11.767 1.00 98.56 487 LEU A C 1
ATOM 3822 O O . LEU A 1 487 ? -14.773 -8.022 11.430 1.00 98.56 487 LEU A O 1
ATOM 3826 N N . ARG A 1 488 ? -12.918 -9.257 11.754 1.00 97.94 488 ARG A N 1
ATOM 3827 C CA . ARG A 1 488 ? -13.499 -10.505 11.250 1.00 97.94 488 ARG A CA 1
ATOM 3828 C C . ARG A 1 488 ? -14.742 -10.905 12.043 1.00 97.94 488 ARG A C 1
ATOM 3830 O O . ARG A 1 488 ? -15.723 -11.326 11.440 1.00 97.94 488 ARG A O 1
ATOM 3837 N N . TRP A 1 489 ? -14.716 -10.782 13.368 1.00 98.50 489 TRP A N 1
ATOM 3838 C CA . TRP A 1 489 ? -15.846 -11.146 14.223 1.00 98.50 489 TRP A CA 1
ATOM 3839 C C . TRP A 1 489 ? -17.060 -10.230 14.028 1.00 98.50 489 TRP A C 1
ATOM 3841 O O . TRP A 1 489 ? -18.183 -10.726 13.906 1.00 98.50 489 TRP A O 1
ATOM 3851 N N . VAL A 1 490 ? -16.849 -8.910 13.940 1.00 98.62 490 VAL A N 1
ATOM 3852 C CA . VAL A 1 490 ? -17.941 -7.955 13.677 1.00 98.62 490 VAL A CA 1
ATOM 3853 C C . VAL A 1 490 ? -18.576 -8.230 12.314 1.00 98.62 490 VAL A C 1
ATOM 3855 O O . VAL A 1 490 ? -19.791 -8.170 12.179 1.00 98.62 490 VAL A O 1
ATOM 3858 N N . VAL A 1 491 ? -17.785 -8.583 11.301 1.00 97.81 491 VAL A N 1
ATOM 3859 C CA . VAL A 1 491 ? -18.314 -8.920 9.972 1.00 97.81 491 VAL A CA 1
ATOM 3860 C C . VAL A 1 491 ? -19.046 -10.270 9.972 1.00 97.81 491 VAL A C 1
ATOM 3862 O O . VAL A 1 491 ? -20.152 -10.363 9.443 1.00 97.81 491 VAL A O 1
ATOM 3865 N N . SER A 1 492 ? -18.489 -11.310 10.606 1.00 96.88 492 SER A N 1
ATOM 3866 C CA . SER A 1 492 ? -19.073 -12.664 10.589 1.00 96.88 492 SER A CA 1
ATOM 3867 C C . SER A 1 492 ? -20.390 -12.787 11.358 1.00 96.88 492 SER A C 1
ATOM 3869 O O . SER A 1 492 ? -21.095 -13.781 11.229 1.00 96.88 492 SER A O 1
ATOM 3871 N N . THR A 1 493 ? -20.719 -11.801 12.194 1.00 96.06 493 THR A N 1
ATOM 3872 C CA . THR A 1 493 ? -21.949 -11.769 13.003 1.00 96.06 493 THR A CA 1
ATOM 3873 C C . THR A 1 493 ? -23.086 -10.990 12.327 1.00 96.06 493 THR A C 1
ATOM 3875 O O . THR A 1 493 ? -24.057 -10.605 12.978 1.00 96.06 493 THR A O 1
ATOM 3878 N N . SER A 1 494 ? -22.984 -10.735 11.017 1.00 94.12 494 SER A N 1
ATOM 3879 C CA . SER A 1 494 ? -24.025 -10.042 10.253 1.00 94.12 494 SER A CA 1
ATOM 3880 C C . SER A 1 494 ? -25.355 -10.816 10.246 1.00 94.12 494 SER A C 1
ATOM 3882 O O . SER A 1 494 ? -25.364 -12.014 9.953 1.00 94.12 494 SER A O 1
ATOM 3884 N N . PRO A 1 495 ? -26.512 -10.158 10.484 1.00 91.31 495 PRO A N 1
ATOM 3885 C CA . PRO A 1 495 ? -27.822 -10.798 10.376 1.00 91.31 495 PRO A CA 1
ATOM 3886 C C . PRO A 1 495 ? -28.170 -11.161 8.925 1.00 91.31 495 PRO A C 1
ATOM 3888 O O . PRO A 1 495 ? -29.097 -11.932 8.693 1.00 91.31 495 PRO A O 1
ATOM 3891 N N . LYS A 1 496 ? -27.421 -10.630 7.945 1.00 90.62 496 LYS A N 1
ATOM 3892 C CA . LYS A 1 496 ? -27.528 -10.987 6.523 1.00 90.62 496 LYS A CA 1
ATOM 3893 C C . LYS A 1 496 ? -26.813 -12.313 6.190 1.00 90.62 496 LYS A C 1
ATOM 3895 O O . LYS A 1 496 ? -26.935 -12.783 5.063 1.00 90.62 496 LYS A O 1
ATOM 3900 N N . GLY A 1 497 ? -26.105 -12.916 7.153 1.00 92.69 497 GLY A N 1
ATOM 3901 C CA . GLY A 1 497 ? -25.290 -14.127 6.997 1.00 92.69 497 GLY A CA 1
ATOM 3902 C C . GLY A 1 497 ? -23.793 -13.849 7.169 1.00 92.69 497 GLY A C 1
ATOM 3903 O O . GLY A 1 497 ? -23.358 -12.718 6.975 1.00 92.69 497 GLY A O 1
ATOM 3904 N N . ASP A 1 498 ? -23.013 -14.872 7.539 1.00 93.25 498 ASP A N 1
ATOM 3905 C CA . ASP A 1 498 ? -21.549 -14.781 7.672 1.00 93.25 498 ASP A CA 1
ATOM 3906 C C . ASP A 1 498 ? -20.896 -14.678 6.277 1.00 93.25 498 ASP A C 1
ATOM 3908 O O . ASP A 1 498 ? -20.908 -15.669 5.542 1.00 93.25 498 ASP A O 1
ATOM 3912 N N . PRO A 1 499 ? -20.284 -13.536 5.900 1.00 90.38 499 PRO A N 1
ATOM 3913 C CA . PRO A 1 499 ? -19.672 -13.361 4.577 1.00 90.38 499 PRO A CA 1
ATOM 3914 C C . PRO A 1 499 ? -18.441 -14.248 4.313 1.00 90.38 499 PRO A C 1
ATOM 3916 O O . PRO A 1 499 ? -17.899 -14.278 3.200 1.00 90.38 499 PRO A O 1
ATOM 3919 N N . PHE A 1 500 ? -17.941 -14.932 5.344 1.00 87.38 500 PHE A N 1
ATOM 3920 C CA . PHE A 1 500 ? -16.791 -15.825 5.244 1.00 87.38 500 PHE A CA 1
ATOM 3921 C C . PHE A 1 500 ? -17.160 -17.295 4.997 1.00 87.38 500 PHE A C 1
ATOM 3923 O O . PHE A 1 500 ? -16.231 -18.087 4.822 1.00 87.38 500 PHE A O 1
ATOM 3930 N N . GLN A 1 501 ? -18.450 -17.657 4.985 1.00 83.38 501 GLN A N 1
ATOM 3931 C CA . GLN A 1 501 ? -18.929 -19.025 4.719 1.00 83.38 501 GLN A CA 1
ATOM 3932 C C . GLN A 1 501 ? -19.338 -19.256 3.267 1.00 83.38 501 GLN A C 1
ATOM 3934 O O . GLN A 1 501 ? -19.694 -18.275 2.575 1.00 83.38 501 GLN A O 1
#

Secondary structure (DSSP, 8-state):
--PPP------------PPPP-EEEEEEEEE-HHHHGGGHHHHHHHHHHHTTEEEEEEEEE-TT--HHHHTT-HHHHHHHH---TT---SEEEE---TTHHHHHHH-TTTTHHHHHHHHHHHHHHHHH-TTPEEEEEPPPP-SHHHHHHTSSHHHHHHHHHHHHHHHHHHHTPEEE-HHHHHHHHHHH-TTS--B-TTSSSB-HHHHHHHHHHHHHHHH-PPPPTT---TTS-HHHHHHHHHHHHHHHHSS-TT-S-------TT-S----EEEEE--SSS-HHHHHHHHHHHHHHHHTTTTSSSEEEEES-STTS--GGG-SEEEESS----SHHHHHHHHHHHHTT-EEEEEGGGG---TTT--HHHHHHTTS-EEEEE-BS-EEEEEEE--TTSTTTTTS-SEEEEEEE--EEEES-GGG-TTEEEEEEE-GGG-SB-SSB-B--S--EEEEEETTSEEEEE----SS-TTS-HHHHHHHHHHHHHHHHT-TT--TT-

Sequence (501 aa):
MRRYVVFLLLALLPLTASAQMRDTLRVLCIGNSFTYVCEAHQKLVDLAASEGHHIVMNAQYVGGFTFGRHLQRDETLNAIERPGPQDAFDAVFLQNQSQLHARYATDPDRYAYVLADAKELSGRVRQYSPQARIYLESTWSYPASDCGGFGSLEAFDANSDRGTELLAKACGARVSYIGKAFARARAAAPDIELLADDAKHQNDYGSYLKACVNYLLLYGERFDARAASCGLDPAKCARLRAVAEEVVLAGDPDAAFAVRPANYAGKTVRFKALLYYATNVEEAHRQFALQAIDFFRKLTDGNGWELDVTQDLAESGDLSRYDLIIMPNAAPGSARERSLFEKYMEDGGGWLGFHAAGYNDRSTGWDWFRTFLGGVSFRCNNWPPQPALVQVEGHSHAINRNLPDRFVAPATEFYQWQPDLRSNPDVTVLASLAPENFPMGLKDIVYGGDWPLVWSNGRYRMVYINMGHGDACFSDATQNLLFVNALRWVVSTSPKGDPFQ